Protein AF-A0A507AYE6-F1 (afdb_monomer_lite)

Secondary structure (DSSP, 8-state):
--STTSSSSSSS----------TTTHHHHHHHHHHHHHTSPEEE-HHHHHHHHPSS-SSEEEEEEE--SGGG--HHHHHHHHHHHHHHHHHHHH-TT-TT-EEEEEEETTT-HHHHHHTT--SS-EEEEE--SSSTT--SS-PPEEPPGGGSSPPHHHHHHHHHHT--SS--PPP-PPP-HHHHHHHHHHHHHHHHHHHHHHHHHHHHHH-HHHHHHHHHHHHHHHHTTHHHHHHHT--S-EE-SSSSEESS-SSTT---HHHHHHHHHHHHHHHHHHHIIIIIGGG---HHHHHHHHHHHHHHHHHHHHHHHHHHHHH-TT-----SS-----SHHHHHHHHHHHHHHHHHHHHH--S-HHHHHHHHHHHHHHHHHHHHHHHHT--TT-PPPTHHHHHHHHHHHHHHHHHHHHHHTTS--HHHHHHHHHHHIIIIISTTS-HHHHHHHHHHHHHHHHHHHHHHHHHHHHHHHHHHHHHHHHHHHHHHHHHHHHHHHHHHHHHHHHS--

Sequence (509 aa):
MRVLSLFLSVLSVGGALAAKKSVKADRFSHFHDKSLATSSPVKLDDASYQKLTSTPRDYASAILLTAMDARFACQLCREFQPEWDLLSKSWLKGDKKGESRLNFATLDFTDGRDTFLKLGLQTAPVLFFFPPTVGPNAPSSPEPLRYDFSSGPQTAEQVHAWISRHIPDGPHPPVKRPINWMRWIAGTTMTLGSVTVAFVAWPYVLPIIQNRNVWAAISLVSILLFTSGHMFNHIRKVPYVAGDGKGGISYFASGFQNQYGLETQIVAAMYGVLSFAAIALALRAPRIADAKTQQVAILAWGGILFVMYSFLLSVFRIKNGGYPFSLPPFMGVVGLADVVIRCTTKLYELVRRISTASQSAARLQALLQEFVGVIGLVREDLEQARNPTWKPHENCDQIRRQVYVSLRAHEQIKNLLRGKSTSQLRQGWLQIFKSNVAFALNEAQIKHGIKAINHHQLTLTSSIQVRTSHDVNLLHRQMLVLSQGIQNTNQAIAVSTQASQQELVSSQK

pLDDT: mean 72.51, std 22.82, range [27.39, 97.06]

Radius of gyration: 48.45 Å; chains: 1; bounding box: 85×90×127 Å

Foldseek 3Di:
DPDPPPPPPPPPPDDDPPDPPDPQVVQLVVQLVVCLVVLFAAEDAQVVVCVNQPPQFPAKEKEKEAAPDVVVVDPLRVLCRVQLRLLSSQQCVVCVVCQLRYGGHYYHCVRYVVVCVVVVPPDDTKIWMFWHCDDPLHDPDRDIDIDDPPPDRDGNQNVLVVNVVSRPDDDSGDRDDDDPVVVVVVVVCVVVVVVVCCVVCVVVVVVCVPDPVNVVVVVLLVCLLVVLPVVVCVVVVAAQWDAPVPRHIDQADAEDSDGHNNSSVVSSVLVVLLVVLVCCLPPPLVPDPDPVVSVVSNVVSVVSNQVSVQVVVLSVCNRVVPDDDGHPPSPPPPDPVVVVVVLVVVLVVLVVVLVPPDDDPVVNLVSLVVNLVSLVVVVVVVVVVPDPPDDDDPCVVLVVVLNVLSVVLSVQSVVQSVDDDPVSSVVSNVVSCVPRVVVSQDPVNVVVVVVVVVVCCVVVVCCVCCVVCVVVVVCVVVVVCVVVVVVVVVVVVVVVVVVVVVVVVVVVD

Structure (mmCIF, N/CA/C/O backbone):
data_AF-A0A507AYE6-F1
#
_entry.id   AF-A0A507AYE6-F1
#
loop_
_atom_site.group_PDB
_atom_site.id
_atom_site.type_symbol
_atom_site.label_atom_id
_atom_site.label_alt_id
_atom_site.label_comp_id
_atom_site.label_asym_id
_atom_site.label_entity_id
_atom_site.label_seq_id
_atom_site.pdbx_PDB_ins_code
_atom_site.Cartn_x
_atom_site.Cartn_y
_atom_site.Cartn_z
_atom_site.occupancy
_atom_site.B_iso_or_equiv
_atom_site.auth_seq_id
_atom_site.auth_comp_id
_atom_site.auth_asym_id
_atom_site.auth_atom_id
_atom_site.pdbx_PDB_model_num
ATOM 1 N N . MET A 1 1 ? -30.132 -54.530 50.230 1.00 46.69 1 MET A N 1
ATOM 2 C CA . MET A 1 1 ? -29.390 -53.445 49.553 1.00 46.69 1 MET A CA 1
ATOM 3 C C . MET A 1 1 ? -30.040 -52.122 49.934 1.00 46.69 1 MET A C 1
ATOM 5 O O . MET A 1 1 ? -31.073 -51.753 49.399 1.00 46.69 1 MET A O 1
ATOM 9 N N . ARG A 1 2 ? -29.508 -51.520 51.001 1.00 48.97 2 ARG A N 1
ATOM 10 C CA . ARG A 1 2 ? -30.052 -50.397 51.772 1.00 48.97 2 ARG A CA 1
ATOM 11 C C . ARG A 1 2 ? -29.125 -49.192 51.588 1.00 48.97 2 ARG A C 1
ATOM 13 O O . ARG A 1 2 ? -28.282 -48.984 52.442 1.00 48.97 2 ARG A O 1
ATOM 20 N N . VAL A 1 3 ? -29.214 -48.464 50.475 1.00 49.91 3 VAL A N 1
ATOM 21 C CA . VAL A 1 3 ? -28.548 -47.143 50.326 1.00 49.91 3 VAL A CA 1
ATOM 22 C C . VAL A 1 3 ? -29.327 -46.214 49.376 1.00 49.91 3 VAL A C 1
ATOM 24 O O . VAL A 1 3 ? -29.228 -45.000 49.492 1.00 49.91 3 VAL A O 1
ATOM 27 N N . LEU A 1 4 ? -30.187 -46.739 48.493 1.00 47.91 4 LEU A N 1
ATOM 28 C CA . LEU A 1 4 ? -30.911 -45.912 47.514 1.00 47.91 4 LEU A CA 1
ATOM 29 C C . LEU A 1 4 ? -32.189 -45.229 48.053 1.00 47.91 4 LEU A C 1
ATOM 31 O O . LEU A 1 4 ? -32.773 -44.396 47.372 1.00 47.91 4 LEU A O 1
ATOM 35 N N . SER A 1 5 ? -32.626 -45.559 49.272 1.00 48.53 5 SER A N 1
ATOM 36 C CA . SER A 1 5 ? -33.891 -45.082 49.862 1.00 48.53 5 SER A CA 1
ATOM 37 C C . SER A 1 5 ? -33.744 -43.874 50.802 1.00 48.53 5 SER A C 1
ATOM 39 O O . SER A 1 5 ? -34.740 -43.420 51.354 1.00 48.53 5 SER A O 1
ATOM 41 N N . LEU A 1 6 ? -32.527 -43.346 50.990 1.00 49.16 6 LEU A N 1
ATOM 42 C CA . LEU A 1 6 ? -32.231 -42.244 51.925 1.00 49.16 6 LEU A CA 1
ATOM 43 C C . LEU A 1 6 ? -32.063 -40.865 51.261 1.00 49.16 6 LEU A C 1
ATOM 45 O O . LEU A 1 6 ? -31.986 -39.864 51.964 1.00 49.16 6 LEU A O 1
ATOM 49 N N . PHE A 1 7 ? -32.061 -40.783 49.926 1.00 47.47 7 PHE A N 1
ATOM 50 C CA . PHE A 1 7 ? -31.935 -39.503 49.208 1.00 47.47 7 PHE A CA 1
ATOM 51 C C . PHE A 1 7 ? -33.267 -38.901 48.736 1.00 47.47 7 PHE A C 1
ATOM 53 O O . PHE A 1 7 ? -33.281 -37.780 48.237 1.00 47.47 7 PHE A O 1
ATOM 60 N N . LEU A 1 8 ? -34.395 -39.595 48.936 1.00 48.22 8 LEU A N 1
ATOM 61 C CA . LEU A 1 8 ? -35.716 -39.143 48.476 1.00 48.22 8 LEU A CA 1
ATOM 62 C C . LEU A 1 8 ? -36.621 -38.581 49.593 1.00 48.22 8 LEU A C 1
ATOM 64 O O . LEU A 1 8 ? -37.746 -38.183 49.320 1.00 48.22 8 LEU A O 1
ATOM 68 N N . SER A 1 9 ? -36.139 -38.509 50.840 1.00 47.78 9 SER A N 1
ATOM 69 C CA . SER A 1 9 ? -36.929 -38.097 52.016 1.00 47.78 9 SER A CA 1
ATOM 70 C C . SER A 1 9 ? -36.518 -36.756 52.645 1.00 47.78 9 SER A C 1
ATOM 72 O O . SER A 1 9 ? -36.979 -36.433 53.735 1.00 47.78 9 SER A O 1
ATOM 74 N N . VAL A 1 10 ? -35.683 -35.947 51.978 1.00 46.47 10 VAL A N 1
ATOM 75 C CA . VAL A 1 10 ? -35.310 -34.584 52.442 1.00 46.47 10 VAL A CA 1
ATOM 76 C C . VAL A 1 10 ? -36.041 -33.479 51.652 1.00 46.47 10 VAL A C 1
ATOM 78 O O . VAL A 1 10 ? -35.886 -32.294 51.920 1.00 46.47 10 VAL A O 1
ATOM 81 N N . LEU A 1 11 ? -36.919 -33.848 50.715 1.00 46.16 11 LEU A N 1
ATOM 82 C CA . LEU A 1 11 ? -37.632 -32.915 49.830 1.00 46.16 11 LEU A CA 1
ATOM 83 C C . LEU A 1 11 ? -39.050 -32.527 50.293 1.00 46.16 11 LEU A C 1
ATOM 85 O O . LEU A 1 11 ? -39.798 -31.938 49.521 1.00 46.16 11 LEU A O 1
ATOM 89 N N . SER A 1 12 ? -39.439 -32.810 51.541 1.00 46.22 12 SER A N 1
ATOM 90 C CA . SER A 1 12 ? -40.827 -32.585 51.980 1.00 46.22 12 SER A CA 1
ATOM 91 C C . SER A 1 12 ? -41.009 -32.158 53.441 1.00 46.22 12 SER A C 1
ATOM 93 O O . SER A 1 12 ? -41.980 -32.567 54.068 1.00 46.22 12 SER A O 1
ATOM 95 N N . VAL A 1 13 ? -40.130 -31.310 53.988 1.00 52.53 13 VAL A N 1
ATOM 96 C CA . VAL A 1 13 ? -40.442 -30.481 55.174 1.00 52.53 13 VAL A CA 1
ATOM 97 C C . VAL A 1 13 ? -39.754 -29.124 55.018 1.00 52.53 13 VAL A C 1
ATOM 99 O O . VAL A 1 13 ? -38.590 -28.946 55.353 1.00 52.53 13 VAL A O 1
ATOM 102 N N . GLY A 1 14 ? -40.483 -28.164 54.458 1.00 46.25 14 GLY A N 1
ATOM 103 C CA . GLY A 1 14 ? -40.023 -26.788 54.267 1.00 46.25 14 GLY A CA 1
ATOM 104 C C . GLY A 1 14 ? -41.167 -25.855 53.876 1.00 46.25 14 GLY A C 1
ATOM 105 O O . GLY A 1 14 ? -40.989 -24.959 53.060 1.00 46.25 14 GLY A O 1
ATOM 106 N N . GLY A 1 15 ? -42.368 -26.119 54.395 1.00 45.06 15 GLY A N 1
ATOM 107 C CA . GLY A 1 15 ? -43.515 -25.228 54.282 1.00 45.06 15 GLY A CA 1
ATOM 108 C C . GLY A 1 15 ? -43.580 -24.279 55.479 1.00 45.06 15 GLY A C 1
ATOM 109 O O . GLY A 1 15 ? -43.436 -24.716 56.615 1.00 45.06 15 GLY A O 1
ATOM 110 N N . ALA A 1 16 ? -43.873 -23.011 55.183 1.00 45.78 16 ALA A N 1
ATOM 111 C CA . ALA A 1 16 ? -44.312 -21.946 56.091 1.00 45.78 16 ALA A CA 1
ATOM 112 C C . ALA A 1 16 ? -43.246 -21.142 56.867 1.00 45.78 16 ALA A C 1
ATOM 114 O O . ALA A 1 16 ? -43.249 -21.086 58.090 1.00 45.78 16 ALA A O 1
ATOM 115 N N . LEU A 1 17 ? -42.466 -20.340 56.134 1.00 39.97 17 LEU A N 1
ATOM 116 C CA . LEU A 1 17 ? -42.134 -18.971 56.559 1.00 39.97 17 LEU A CA 1
ATOM 117 C C . LEU A 1 17 ? -42.459 -18.004 55.413 1.00 39.97 17 LEU A C 1
ATOM 119 O O . LEU A 1 17 ? -41.587 -17.459 54.742 1.00 39.97 17 LEU A O 1
ATOM 123 N N . ALA A 1 18 ? -43.756 -17.801 55.170 1.00 43.56 18 ALA A N 1
ATOM 124 C CA . ALA A 1 18 ? -44.238 -16.687 54.362 1.00 43.56 18 ALA A CA 1
ATOM 125 C C . ALA A 1 18 ? -44.127 -15.399 55.192 1.00 43.56 18 ALA A C 1
ATOM 127 O O . ALA A 1 18 ? -45.105 -14.900 55.751 1.00 43.56 18 ALA A O 1
ATOM 128 N N . ALA A 1 19 ? -42.908 -14.870 55.305 1.00 40.69 19 ALA A N 1
ATOM 129 C CA . ALA A 1 19 ? -42.709 -13.495 55.730 1.00 40.69 19 ALA A CA 1
ATOM 130 C C . ALA A 1 19 ? -43.404 -12.591 54.701 1.00 40.69 19 ALA A C 1
ATOM 132 O O . ALA A 1 19 ? -43.093 -12.643 53.510 1.00 40.69 19 ALA A O 1
ATOM 133 N N . LYS A 1 20 ? -44.362 -11.773 55.149 1.00 39.41 20 LYS A N 1
ATOM 134 C CA . LYS A 1 20 ? -44.945 -10.692 54.344 1.00 39.41 20 LYS A CA 1
ATOM 135 C C . LYS A 1 20 ? -43.810 -9.771 53.874 1.00 39.41 20 LYS A C 1
ATOM 137 O O . LYS A 1 20 ? -43.391 -8.880 54.610 1.00 39.41 20 LYS A O 1
ATOM 142 N N . LYS A 1 21 ? -43.295 -9.991 52.660 1.00 33.56 21 LYS A N 1
ATOM 143 C CA . LYS A 1 21 ? -42.348 -9.087 51.998 1.00 33.56 21 LYS A CA 1
ATOM 144 C C . LYS A 1 21 ? -43.054 -7.751 51.775 1.00 33.56 21 LYS A C 1
ATOM 146 O O . LYS A 1 21 ? -44.046 -7.664 51.056 1.00 33.56 21 LYS A O 1
ATOM 151 N N . SER A 1 22 ? -42.547 -6.709 52.425 1.00 35.81 22 SER A N 1
ATOM 152 C CA . SER A 1 22 ? -42.946 -5.328 52.171 1.00 35.81 22 SER A CA 1
ATOM 153 C C . SER A 1 22 ? -42.686 -4.994 50.699 1.00 35.81 22 SER A C 1
ATOM 155 O O . SER A 1 22 ? -41.548 -5.035 50.237 1.00 35.81 22 SER A O 1
ATOM 157 N N . VAL A 1 23 ? -43.746 -4.642 49.970 1.00 46.62 23 VAL A N 1
ATOM 158 C CA . VAL A 1 23 ? -43.781 -4.360 48.519 1.00 46.62 23 VAL A CA 1
ATOM 159 C C . VAL A 1 23 ? -42.773 -3.279 48.071 1.00 46.62 23 VAL A C 1
ATOM 161 O O . VAL A 1 23 ? -42.463 -3.168 46.889 1.00 46.62 23 VAL A O 1
ATOM 164 N N . LYS A 1 24 ? -42.204 -2.498 49.001 1.00 48.16 24 LYS A N 1
ATOM 165 C CA . LYS A 1 24 ? -41.238 -1.424 48.708 1.00 48.16 24 LYS A CA 1
ATOM 166 C C . LYS A 1 24 ? -39.783 -1.900 48.598 1.00 48.16 24 LYS A C 1
ATOM 168 O O . LYS A 1 24 ? -39.042 -1.343 47.800 1.00 48.16 24 LYS A O 1
ATOM 173 N N . ALA A 1 25 ? -39.392 -2.943 49.335 1.00 51.97 25 ALA A N 1
ATOM 174 C CA . ALA A 1 25 ? -38.015 -3.455 49.353 1.00 51.97 25 ALA A CA 1
ATOM 175 C C . ALA A 1 25 ? -37.701 -4.427 48.197 1.00 51.97 25 ALA A C 1
ATOM 177 O O . ALA A 1 25 ? -36.547 -4.781 47.990 1.00 51.97 25 ALA A O 1
ATOM 178 N N . ASP A 1 26 ? -38.715 -4.856 47.439 1.00 73.00 26 ASP A N 1
ATOM 179 C CA . ASP A 1 26 ? -38.585 -5.946 46.461 1.00 73.00 26 ASP A CA 1
ATOM 180 C C . ASP A 1 26 ? -38.189 -5.465 45.052 1.00 73.00 26 ASP A C 1
ATOM 182 O O . ASP A 1 26 ? -37.677 -6.231 44.239 1.00 73.00 26 ASP A O 1
ATOM 186 N N . ARG A 1 27 ? -38.410 -4.180 44.733 1.00 87.44 27 ARG A N 1
ATOM 187 C CA . ARG A 1 27 ? -38.191 -3.664 43.372 1.00 87.44 27 ARG A CA 1
ATOM 188 C C . ARG A 1 27 ? -36.714 -3.462 43.045 1.00 87.44 27 ARG A C 1
ATOM 190 O O . ARG A 1 27 ? -36.298 -3.849 41.958 1.00 87.44 27 ARG A O 1
ATOM 197 N N . PHE A 1 28 ? -35.937 -2.880 43.962 1.00 88.62 28 PHE A N 1
ATOM 198 C CA . PHE A 1 28 ? -34.491 -2.739 43.777 1.00 88.62 28 PHE A CA 1
ATOM 199 C C . PHE A 1 28 ? -33.840 -4.113 43.615 1.00 88.62 28 PHE A C 1
ATOM 201 O O . PHE A 1 28 ? -33.194 -4.352 42.598 1.00 88.62 28 PHE A O 1
ATOM 208 N N . SER A 1 29 ? -34.092 -5.028 44.559 1.00 88.94 29 SER A N 1
ATOM 209 C CA . SER A 1 29 ? -33.543 -6.387 44.533 1.00 88.94 29 SER A CA 1
ATOM 210 C C . SER A 1 29 ? -33.933 -7.135 43.264 1.00 88.94 29 SER A C 1
ATOM 212 O O . SER A 1 29 ? -33.070 -7.715 42.627 1.00 88.94 29 SER A O 1
ATOM 214 N N . HIS A 1 30 ? -35.186 -7.040 42.808 1.00 91.50 30 HIS A N 1
ATOM 215 C CA . HIS A 1 30 ? -35.616 -7.707 41.577 1.00 91.50 30 HIS A CA 1
ATOM 216 C C . HIS A 1 30 ? -34.792 -7.290 40.344 1.00 91.50 30 HIS A C 1
ATOM 218 O O . HIS A 1 30 ? -34.412 -8.132 39.529 1.00 91.50 30 HIS A O 1
ATOM 224 N N . PHE A 1 31 ? -34.522 -5.992 40.173 1.00 91.62 31 PHE A N 1
ATOM 225 C CA . PHE A 1 31 ? -33.729 -5.504 39.039 1.00 91.62 31 PHE A CA 1
ATOM 226 C C . PHE A 1 31 ? -32.221 -5.711 39.236 1.00 91.62 31 PHE A C 1
ATOM 228 O O . PHE A 1 31 ? -31.524 -6.017 38.267 1.00 91.62 31 PHE A O 1
ATOM 235 N N . HIS A 1 32 ? -31.735 -5.615 40.472 1.00 91.56 32 HIS A N 1
ATOM 236 C CA . HIS A 1 32 ? -30.343 -5.888 40.828 1.00 91.56 32 HIS A CA 1
ATOM 237 C C . HIS A 1 32 ? -29.984 -7.368 40.634 1.00 91.56 32 HIS A C 1
ATOM 239 O O . HIS A 1 32 ? -29.007 -7.688 39.968 1.00 91.56 32 HIS A O 1
ATOM 245 N N . ASP A 1 33 ? -30.828 -8.290 41.091 1.00 91.25 33 ASP A N 1
ATOM 246 C CA . ASP A 1 33 ? -30.621 -9.732 40.921 1.00 91.25 33 ASP A CA 1
ATOM 247 C C . ASP A 1 33 ? -30.635 -10.123 39.435 1.00 91.25 33 ASP A C 1
ATOM 249 O O . ASP A 1 33 ? -29.818 -10.930 38.980 1.00 91.25 33 ASP A O 1
ATOM 253 N N . LYS A 1 34 ? -31.513 -9.493 38.639 1.00 91.94 34 LYS A N 1
ATOM 254 C CA . LYS A 1 34 ? -31.569 -9.690 37.181 1.00 91.94 34 LYS A CA 1
ATOM 255 C C . LYS A 1 34 ? -30.294 -9.203 36.479 1.00 91.94 34 LYS A C 1
ATOM 257 O O . LYS A 1 34 ? -29.826 -9.856 35.539 1.00 91.94 34 LYS A O 1
ATOM 262 N N . SER A 1 35 ? -29.730 -8.078 36.918 1.00 90.31 35 SER A N 1
ATOM 263 C CA . SER A 1 35 ? -28.485 -7.540 36.359 1.00 90.31 35 SER A CA 1
ATOM 264 C C . SER A 1 35 ? -27.275 -8.393 36.756 1.00 90.31 35 SER A C 1
ATOM 266 O O . SER A 1 35 ? -26.442 -8.701 35.902 1.00 90.31 35 SER A O 1
ATOM 268 N N . LEU A 1 36 ? -27.223 -8.890 37.998 1.00 90.81 36 LEU A N 1
ATOM 269 C CA . LEU A 1 36 ? -26.191 -9.817 38.475 1.00 90.81 36 LEU A CA 1
ATOM 270 C C . LEU A 1 36 ? -26.199 -11.143 37.709 1.00 90.81 36 LEU A C 1
ATOM 272 O O . LEU A 1 36 ? -25.135 -11.612 37.295 1.00 90.81 36 LEU A O 1
ATOM 276 N N . ALA A 1 37 ? -27.382 -11.721 37.477 1.00 89.88 37 ALA A N 1
ATOM 277 C CA . ALA A 1 37 ? -27.532 -12.982 36.750 1.00 89.88 37 ALA A CA 1
ATOM 278 C C . ALA A 1 37 ? -26.995 -12.899 35.312 1.00 89.88 37 ALA A C 1
ATOM 280 O O . ALA A 1 37 ? -26.382 -13.844 34.820 1.00 89.88 37 ALA A O 1
ATOM 281 N N . THR A 1 38 ? -27.186 -11.753 34.654 1.00 88.50 38 THR A N 1
ATOM 282 C CA . THR A 1 38 ? -26.749 -11.540 33.263 1.00 88.50 38 THR A CA 1
ATOM 283 C C . THR A 1 38 ? -25.350 -10.908 33.183 1.00 88.50 38 THR A C 1
ATOM 285 O O . THR A 1 38 ? -24.699 -10.962 32.142 1.00 88.50 38 THR A O 1
ATOM 288 N N . SER A 1 39 ? -24.849 -10.335 34.287 1.00 88.31 39 SER A N 1
ATOM 289 C CA . SER A 1 39 ? -23.622 -9.523 34.332 1.00 88.31 39 SER A CA 1
ATOM 290 C C . SER A 1 39 ? -23.600 -8.417 33.265 1.00 88.31 39 SER A C 1
ATOM 292 O O . SER A 1 39 ? -22.563 -8.154 32.646 1.00 88.31 39 SER A O 1
ATOM 294 N N . SER A 1 40 ? -24.757 -7.792 33.045 1.00 90.94 40 SER A N 1
ATOM 295 C CA . SER A 1 40 ? -25.001 -6.749 32.046 1.00 90.94 40 SER A CA 1
ATOM 296 C C . SER A 1 40 ? -26.068 -5.769 32.552 1.00 90.94 40 SER A C 1
ATOM 298 O O . SER A 1 40 ? -26.815 -6.115 33.477 1.00 90.94 40 SER A O 1
ATOM 300 N N . PRO A 1 41 ? -26.219 -4.589 31.922 1.00 93.12 41 PRO A N 1
ATOM 301 C CA . PRO A 1 41 ? -27.358 -3.718 32.183 1.00 93.12 41 PRO A CA 1
ATOM 302 C C . PRO A 1 41 ? -28.677 -4.471 31.983 1.00 93.12 41 PRO A C 1
ATOM 304 O O . PRO A 1 41 ? -28.793 -5.339 31.109 1.00 93.12 41 PRO A O 1
ATOM 307 N N . VAL A 1 42 ? -29.691 -4.137 32.779 1.00 95.06 42 VAL A N 1
ATOM 308 C CA . VAL A 1 42 ? -31.022 -4.727 32.631 1.00 95.06 42 VAL A CA 1
ATOM 309 C C . VAL A 1 42 ? -31.665 -4.226 31.344 1.00 95.06 42 VAL A C 1
ATOM 311 O O . VAL A 1 42 ? -31.901 -3.030 31.202 1.00 95.06 42 VAL A O 1
ATOM 314 N N . LYS A 1 43 ? -32.028 -5.137 30.439 1.00 94.94 43 LYS A N 1
ATOM 315 C CA . LYS A 1 43 ? -32.884 -4.799 29.296 1.00 94.94 43 LYS A CA 1
ATOM 316 C C . LYS A 1 43 ? -34.311 -4.508 29.758 1.00 94.94 43 LYS A C 1
ATOM 318 O O . LYS A 1 43 ? -34.909 -5.330 30.467 1.00 94.94 43 LYS A O 1
ATOM 323 N N . LEU A 1 44 ? -34.811 -3.343 29.367 1.00 95.44 44 LEU A N 1
ATOM 324 C CA . LEU A 1 44 ? -36.143 -2.836 29.664 1.00 95.44 44 LEU A CA 1
ATOM 325 C C . LEU A 1 44 ? -37.029 -2.859 28.415 1.00 95.44 44 LEU A C 1
ATOM 327 O O . LEU A 1 44 ? -36.542 -2.845 27.290 1.00 95.44 44 LEU A O 1
ATOM 331 N N . ASP A 1 45 ? -38.326 -2.837 28.673 1.00 95.25 45 ASP A N 1
ATOM 332 C CA . ASP A 1 45 ? -39.435 -2.573 27.759 1.00 95.25 45 ASP A CA 1
ATOM 333 C C . ASP A 1 45 ? -40.275 -1.410 28.329 1.00 95.25 45 ASP A C 1
ATOM 335 O O . ASP A 1 45 ? -40.006 -0.917 29.433 1.00 95.25 45 ASP A O 1
ATOM 339 N N . ASP A 1 46 ? -41.312 -0.972 27.616 1.00 93.81 46 ASP A N 1
ATOM 340 C CA . ASP A 1 46 ? -42.175 0.137 28.058 1.00 93.81 46 ASP A CA 1
ATOM 341 C C . ASP A 1 46 ? -42.785 -0.063 29.466 1.00 93.81 46 ASP A C 1
ATOM 343 O O . ASP A 1 46 ? -42.896 0.890 30.249 1.00 93.81 46 ASP A O 1
ATOM 347 N N . ALA A 1 47 ? -43.160 -1.296 29.825 1.00 94.31 47 ALA A N 1
ATOM 348 C CA . ALA A 1 47 ? -43.776 -1.612 31.116 1.00 94.31 47 ALA A CA 1
ATOM 349 C C . ALA A 1 47 ? -42.749 -1.639 32.260 1.00 94.31 47 ALA A C 1
ATOM 351 O O . ALA A 1 47 ? -42.975 -1.080 33.340 1.00 94.31 47 ALA A O 1
ATOM 352 N N . SER A 1 48 ? -41.598 -2.271 32.041 1.00 93.88 48 SER A N 1
ATOM 353 C CA . SER A 1 48 ? -40.518 -2.362 33.025 1.00 93.88 48 SER A CA 1
ATOM 354 C C . SER A 1 48 ? -39.775 -1.042 33.198 1.00 93.88 48 SER A C 1
ATOM 356 O O . SER A 1 48 ? -39.349 -0.764 34.319 1.00 93.88 48 SER A O 1
ATOM 358 N N . TYR A 1 49 ? -39.706 -0.190 32.170 1.00 94.62 49 TYR A N 1
ATOM 359 C CA . TYR A 1 49 ? -39.226 1.186 32.300 1.00 94.62 49 TYR A CA 1
ATOM 360 C C . TYR A 1 49 ? -40.104 1.982 33.267 1.00 94.62 49 TYR A C 1
ATOM 362 O O . TYR A 1 49 ? -39.597 2.559 34.232 1.00 94.62 49 TYR A O 1
ATOM 370 N N . GLN A 1 50 ? -41.428 1.954 33.078 1.00 92.62 50 GLN A N 1
ATOM 371 C CA . GLN A 1 50 ? -42.368 2.621 33.987 1.00 92.62 50 GLN A CA 1
ATOM 372 C C . GLN A 1 50 ? -42.293 2.035 35.400 1.00 92.62 50 GLN A C 1
ATOM 374 O O . GLN A 1 50 ? -42.297 2.776 36.380 1.00 92.62 50 GLN A O 1
ATOM 379 N N . LYS A 1 51 ? -42.151 0.710 35.531 1.00 92.62 51 LYS A N 1
ATOM 380 C CA . LYS A 1 51 ? -41.986 0.057 36.836 1.00 92.62 51 LYS A CA 1
ATOM 381 C C . LYS A 1 51 ? -40.692 0.477 37.534 1.00 92.62 51 LYS A C 1
ATOM 383 O O . LYS A 1 51 ? -40.723 0.714 38.740 1.00 92.62 51 LYS A O 1
ATOM 388 N N . LEU A 1 52 ? -39.572 0.564 36.814 1.00 91.25 52 LEU A N 1
ATOM 389 C CA . LEU A 1 52 ? -38.269 0.948 37.366 1.00 91.25 52 LEU A CA 1
ATOM 390 C C . LEU A 1 52 ? -38.238 2.431 37.764 1.00 91.25 52 LEU A C 1
ATOM 392 O O . LEU A 1 52 ? -37.642 2.774 38.786 1.00 91.25 52 LEU A O 1
ATOM 396 N N . THR A 1 53 ? -38.906 3.288 36.988 1.00 91.81 53 THR A N 1
ATOM 397 C CA . THR A 1 53 ? -38.923 4.747 37.170 1.00 91.81 53 THR A CA 1
ATOM 398 C C . THR A 1 53 ? -40.113 5.270 37.984 1.00 91.81 53 THR A C 1
ATOM 400 O O . THR A 1 53 ? -40.114 6.444 38.342 1.00 91.81 53 THR A O 1
ATOM 403 N N . SER A 1 54 ? -41.101 4.461 38.368 1.00 89.25 54 SER A N 1
ATOM 404 C CA . SER A 1 54 ? -42.243 4.969 39.142 1.00 89.25 54 SER A CA 1
ATOM 405 C C . SER A 1 54 ? -41.856 5.411 40.558 1.00 89.25 54 SER A C 1
ATOM 407 O O . SER A 1 54 ? -41.112 4.728 41.269 1.00 89.25 54 SER A O 1
ATOM 409 N N . THR A 1 55 ? -42.371 6.561 40.989 1.00 86.19 55 THR A N 1
ATOM 410 C CA . THR A 1 55 ? -42.192 7.079 42.350 1.00 86.19 55 THR A CA 1
ATOM 411 C C . THR A 1 55 ? -43.173 6.411 43.322 1.00 86.19 55 THR A C 1
ATOM 413 O O . THR A 1 55 ? -44.274 6.036 42.912 1.00 86.19 55 THR A O 1
ATOM 416 N N . PRO A 1 56 ? -42.809 6.229 44.609 1.00 87.88 56 PRO A N 1
ATOM 417 C CA . PRO A 1 56 ? -41.540 6.577 45.276 1.00 87.88 56 PRO A CA 1
ATOM 418 C C . PRO A 1 56 ? -40.422 5.526 45.078 1.00 87.88 56 PRO A C 1
ATOM 420 O O . PRO A 1 56 ? -40.716 4.334 45.022 1.00 87.88 56 PRO A O 1
ATOM 423 N N . ARG A 1 57 ? -39.142 5.937 45.007 1.00 88.69 57 ARG A N 1
ATOM 424 C CA . ARG A 1 57 ? -37.947 5.073 44.820 1.00 88.69 57 ARG A CA 1
ATOM 425 C C . ARG A 1 57 ? -36.878 5.332 45.887 1.00 88.69 57 ARG A C 1
ATOM 427 O O . ARG A 1 57 ? -36.515 6.482 46.102 1.00 88.69 57 ARG A O 1
ATOM 434 N N . ASP A 1 58 ? -36.332 4.279 46.485 1.00 88.62 58 ASP A N 1
ATOM 435 C CA . ASP A 1 58 ? -35.230 4.308 47.465 1.00 88.62 58 ASP A CA 1
ATOM 436 C C . ASP A 1 58 ? -33.871 3.899 46.858 1.00 88.62 58 ASP A C 1
ATOM 438 O O . ASP A 1 58 ? -32.936 3.529 47.569 1.00 88.62 58 ASP A O 1
ATOM 442 N N . TYR A 1 59 ? -33.777 3.923 45.529 1.00 90.00 59 TYR A N 1
ATOM 443 C CA . TYR A 1 59 ? -32.601 3.554 44.748 1.00 90.00 59 TYR A CA 1
ATOM 444 C C . TYR A 1 59 ? -32.415 4.518 43.572 1.00 90.00 59 TYR A C 1
ATOM 446 O O . TYR A 1 59 ? -33.380 5.124 43.093 1.00 90.00 59 TYR A O 1
ATOM 454 N N . ALA A 1 60 ? -31.177 4.635 43.099 1.00 92.25 60 ALA A N 1
ATOM 455 C CA . ALA A 1 60 ? -30.830 5.359 41.885 1.00 92.25 60 ALA A CA 1
ATOM 456 C C . ALA A 1 60 ? -30.934 4.440 40.659 1.00 92.25 60 ALA A C 1
ATOM 458 O O . ALA A 1 60 ? -30.762 3.219 40.742 1.00 92.25 60 ALA A O 1
ATOM 459 N N . SER A 1 61 ? -31.222 4.997 39.487 1.00 93.56 61 SER A N 1
ATOM 460 C CA . SER A 1 61 ? -31.236 4.230 38.236 1.00 93.56 61 SER A CA 1
ATOM 461 C C . SER A 1 61 ? -30.612 5.016 37.102 1.00 93.56 61 SER A C 1
ATOM 463 O O . SER A 1 61 ? -31.066 6.108 36.778 1.00 93.56 61 SER A O 1
ATOM 465 N N . ALA A 1 62 ? -29.597 4.439 36.475 1.00 95.81 62 ALA A N 1
ATOM 466 C CA . ALA A 1 62 ? -28.988 4.968 35.269 1.00 95.81 62 ALA A CA 1
ATOM 467 C C . ALA A 1 62 ? -29.519 4.166 34.073 1.00 95.81 62 ALA A C 1
ATOM 469 O O . ALA A 1 62 ? -29.315 2.952 33.988 1.00 95.81 62 ALA A O 1
ATOM 470 N N . ILE A 1 63 ? -30.255 4.831 33.184 1.00 96.50 63 ILE A N 1
ATOM 471 C CA . ILE A 1 63 ? -30.962 4.199 32.068 1.00 96.50 63 ILE A CA 1
ATOM 472 C C . ILE A 1 63 ? -30.436 4.761 30.753 1.00 96.50 63 ILE A C 1
ATOM 474 O O . ILE A 1 63 ? -30.587 5.953 30.478 1.00 96.50 63 ILE A O 1
ATOM 478 N N . LEU A 1 64 ? -29.850 3.889 29.935 1.00 97.06 64 LEU A N 1
ATOM 479 C CA . LEU A 1 64 ? -29.438 4.197 28.571 1.00 97.06 64 LEU A CA 1
ATOM 480 C C . LEU A 1 64 ? -30.588 3.915 27.600 1.00 97.06 64 LEU A C 1
ATOM 482 O O . LEU A 1 64 ? -31.001 2.770 27.438 1.00 97.06 64 LEU A O 1
ATOM 486 N N . LEU A 1 65 ? -31.071 4.949 26.926 1.00 96.06 65 LEU A N 1
ATOM 487 C CA . LEU A 1 65 ? -32.011 4.851 25.820 1.00 96.06 65 LEU A CA 1
ATOM 488 C C . LEU A 1 65 ? -31.213 4.840 24.515 1.00 96.06 65 LEU A C 1
ATOM 490 O O . LEU A 1 65 ? -30.477 5.784 24.223 1.00 96.06 65 LEU A O 1
ATOM 494 N N . THR A 1 66 ? -31.319 3.754 23.756 1.00 95.75 66 THR A N 1
ATOM 495 C CA . THR A 1 66 ? -30.482 3.482 22.577 1.00 95.75 66 THR A CA 1
ATOM 496 C C . THR A 1 66 ? -31.314 2.971 21.398 1.00 95.75 66 THR A C 1
ATOM 498 O O . THR A 1 66 ? -32.500 2.686 21.541 1.00 95.75 66 THR A O 1
ATOM 501 N N . ALA A 1 67 ? -30.699 2.886 20.221 1.00 95.62 67 ALA A N 1
ATOM 502 C CA . ALA A 1 67 ? -31.301 2.328 19.013 1.00 95.62 67 ALA A CA 1
ATOM 503 C C . ALA A 1 67 ? -30.252 1.491 18.268 1.00 95.62 67 ALA A C 1
ATOM 505 O O . ALA A 1 67 ? -29.487 2.008 17.448 1.00 95.62 67 ALA A O 1
ATOM 506 N N . MET A 1 68 ? -30.176 0.202 18.600 1.00 93.06 68 MET A N 1
ATOM 507 C CA . MET A 1 68 ? -29.141 -0.715 18.107 1.00 93.06 68 MET A CA 1
ATOM 508 C C . MET A 1 68 ? -29.531 -1.451 16.821 1.00 93.06 68 MET A C 1
ATOM 510 O O . MET A 1 68 ? -28.660 -2.024 16.162 1.00 93.06 68 MET A O 1
ATOM 514 N N . ASP A 1 69 ? -30.813 -1.444 16.448 1.00 92.75 69 ASP A N 1
ATOM 515 C CA . ASP A 1 69 ? -31.276 -2.080 15.215 1.00 92.75 69 ASP A CA 1
ATOM 516 C C . ASP A 1 69 ? -30.617 -1.443 13.977 1.00 92.75 69 ASP A C 1
ATOM 518 O O . ASP A 1 69 ? -30.522 -0.217 13.843 1.00 92.75 69 ASP A O 1
ATOM 522 N N . ALA A 1 70 ? -30.168 -2.289 13.044 1.00 90.88 70 ALA A N 1
ATOM 523 C CA . ALA A 1 70 ? -29.459 -1.868 11.839 1.00 90.88 70 ALA A CA 1
ATOM 524 C C . ALA A 1 70 ? -30.260 -0.867 10.988 1.00 90.88 70 ALA A C 1
ATOM 526 O O . ALA A 1 70 ? -29.659 -0.034 10.306 1.00 90.88 70 ALA A O 1
ATOM 527 N N . ARG A 1 71 ? -31.598 -0.902 11.067 1.00 92.69 71 ARG A N 1
ATOM 528 C CA . ARG A 1 71 ? -32.509 0.009 10.360 1.00 92.69 71 ARG A CA 1
ATOM 529 C C . ARG A 1 71 ? -32.329 1.474 10.758 1.00 92.69 71 ARG A C 1
ATOM 531 O O . ARG A 1 71 ? -32.588 2.346 9.936 1.00 92.69 71 ARG A O 1
ATOM 538 N N . PHE A 1 72 ? -31.868 1.752 11.979 1.00 91.06 72 PHE A N 1
ATOM 539 C CA . PHE A 1 72 ? -31.671 3.122 12.468 1.00 91.06 72 PHE A CA 1
ATOM 540 C C . PHE A 1 72 ? -30.275 3.679 12.177 1.00 91.06 72 PHE A C 1
ATOM 542 O O . PHE A 1 72 ? -30.041 4.865 12.388 1.00 91.06 72 PHE A O 1
ATOM 549 N N . ALA A 1 73 ? -29.341 2.839 11.714 1.00 90.75 73 ALA A N 1
ATOM 550 C CA . ALA A 1 73 ? -27.970 3.217 11.366 1.00 90.75 73 ALA A CA 1
ATOM 551 C C . ALA A 1 73 ? -27.233 4.068 12.431 1.00 90.75 73 ALA A C 1
ATOM 553 O O . ALA A 1 73 ? -26.298 4.798 12.101 1.00 90.75 73 ALA A O 1
ATOM 554 N N . CYS A 1 74 ? -27.587 3.945 13.718 1.00 92.44 74 CYS A N 1
ATOM 555 C CA . CYS A 1 74 ? -26.997 4.756 14.784 1.00 92.44 74 CYS A CA 1
ATOM 556 C C . CYS A 1 74 ? -25.543 4.332 15.054 1.00 92.44 74 CYS A C 1
ATOM 558 O O . CYS A 1 74 ? -25.274 3.298 15.670 1.00 92.44 74 CYS A O 1
ATOM 560 N N . GLN A 1 75 ? -24.578 5.112 14.565 1.00 92.06 75 GLN A N 1
ATOM 561 C CA . GLN A 1 75 ? -23.150 4.863 14.795 1.00 92.06 75 GLN A CA 1
ATOM 562 C C . GLN A 1 75 ? -22.786 5.064 16.273 1.00 92.06 75 GLN A C 1
ATOM 564 O O . GLN A 1 75 ? -22.216 4.171 16.893 1.00 92.06 75 GLN A O 1
ATOM 569 N N . LEU A 1 76 ? -23.208 6.190 16.855 1.00 91.75 76 LEU A N 1
ATOM 570 C CA . LEU A 1 76 ? -22.890 6.549 18.238 1.00 91.75 76 LEU A CA 1
ATOM 571 C C . LEU A 1 76 ? -23.449 5.532 19.249 1.00 91.75 76 LEU A C 1
ATOM 573 O O . LEU A 1 76 ? -22.775 5.185 20.211 1.00 91.75 76 LEU A O 1
ATOM 577 N N . CYS A 1 77 ? -24.645 4.990 18.997 1.00 93.50 77 CYS A N 1
ATOM 578 C CA . CYS A 1 77 ? -25.236 3.921 19.803 1.00 93.50 77 CYS A CA 1
ATOM 579 C C . CYS A 1 77 ? -24.361 2.659 19.788 1.00 93.50 77 CYS A C 1
ATOM 581 O O . CYS A 1 77 ? -24.074 2.089 20.837 1.00 93.50 77 CYS A O 1
ATOM 583 N N . ARG A 1 78 ? -23.894 2.248 18.600 1.00 93.31 78 ARG A N 1
ATOM 584 C CA . ARG A 1 78 ? -23.064 1.048 18.419 1.00 93.31 78 ARG A CA 1
ATOM 585 C C . ARG A 1 78 ? -21.681 1.185 19.048 1.00 93.31 78 ARG A C 1
ATOM 587 O O . ARG A 1 78 ? -21.159 0.202 19.565 1.00 93.31 78 ARG A O 1
ATOM 594 N N . GLU A 1 79 ? -21.111 2.383 19.016 1.00 92.81 79 GLU A N 1
ATOM 595 C CA . GLU A 1 79 ? -19.815 2.677 19.633 1.00 92.81 79 GLU A CA 1
ATOM 596 C C . GLU A 1 79 ? -19.916 2.778 21.162 1.00 92.81 79 GLU A C 1
ATOM 598 O O . GLU A 1 79 ? -19.035 2.286 21.864 1.00 92.81 79 GLU A O 1
ATOM 603 N N . PHE A 1 80 ? -21.003 3.350 21.692 1.00 94.56 80 PHE A N 1
ATOM 604 C CA . PHE A 1 80 ? -21.174 3.556 23.133 1.00 94.56 80 PHE A CA 1
ATOM 605 C C . PHE A 1 80 ? -21.734 2.338 23.887 1.00 94.56 80 PHE A C 1
ATOM 607 O O . PHE A 1 80 ? -21.414 2.141 25.058 1.00 94.56 80 PHE A O 1
ATOM 614 N N . GLN A 1 81 ? -22.535 1.484 23.242 1.00 94.38 81 GLN A N 1
ATOM 615 C CA . GLN A 1 81 ? -23.089 0.274 23.864 1.00 94.38 81 GLN A CA 1
ATOM 616 C C . GLN A 1 81 ? -22.040 -0.604 24.586 1.00 94.38 81 GLN A C 1
ATOM 618 O O . GLN A 1 81 ? -22.272 -0.943 25.748 1.00 94.38 81 GLN A O 1
ATOM 623 N N . PRO A 1 82 ? -20.882 -0.957 23.987 1.00 94.19 82 PRO A N 1
ATOM 624 C CA . PRO A 1 82 ? -19.876 -1.759 24.685 1.00 94.19 82 PRO A CA 1
ATOM 625 C C . PRO A 1 82 ? -19.252 -1.038 25.890 1.00 94.19 82 PRO A C 1
ATOM 627 O O . PRO A 1 82 ? -18.886 -1.695 26.865 1.00 94.19 82 PRO A O 1
ATOM 630 N N . GLU A 1 83 ? -19.148 0.293 25.858 1.00 94.44 83 GLU A N 1
ATOM 631 C CA . GLU A 1 83 ? -18.666 1.099 26.988 1.00 94.44 83 GLU A CA 1
ATOM 632 C C . GLU A 1 83 ? -19.680 1.094 28.140 1.00 94.44 83 GLU A C 1
ATOM 634 O O . GLU A 1 83 ? -19.309 0.933 29.305 1.00 94.44 83 GLU A O 1
ATOM 639 N N . TRP A 1 84 ? -20.972 1.180 27.820 1.00 95.44 84 TRP A N 1
ATOM 640 C CA . TRP A 1 84 ? -22.058 1.061 28.791 1.00 95.44 84 TRP A CA 1
ATOM 641 C C . TRP A 1 84 ? -22.122 -0.327 29.443 1.00 95.44 84 TRP A C 1
ATOM 643 O O . TRP A 1 84 ? -22.212 -0.445 30.670 1.00 95.44 84 TRP A O 1
ATOM 653 N N . ASP A 1 85 ? -22.006 -1.384 28.639 1.00 94.56 85 ASP A N 1
ATOM 654 C CA . ASP A 1 85 ? -21.998 -2.764 29.128 1.00 94.56 85 ASP A CA 1
ATOM 655 C C . ASP A 1 85 ? -20.774 -3.029 30.018 1.00 94.56 85 ASP A C 1
ATOM 657 O O . ASP A 1 85 ? -20.885 -3.652 31.080 1.00 94.56 85 ASP A O 1
ATOM 661 N N . LEU A 1 86 ? -19.604 -2.513 29.625 1.00 94.50 86 LEU A N 1
ATOM 662 C CA . LEU A 1 86 ? -18.375 -2.585 30.413 1.00 94.50 86 LEU A CA 1
ATOM 663 C C . LEU A 1 86 ? -18.516 -1.872 31.763 1.00 94.50 86 LEU A C 1
ATOM 665 O O . LEU A 1 86 ? -18.070 -2.410 32.785 1.00 94.50 86 LEU A O 1
ATOM 669 N N . LEU A 1 87 ? -19.110 -0.677 31.769 1.00 94.81 87 LEU A N 1
ATOM 670 C CA . LEU A 1 87 ? -19.350 0.105 32.978 1.00 94.81 87 LEU A CA 1
ATOM 671 C C . LEU A 1 87 ? -20.250 -0.661 33.949 1.00 94.81 87 LEU A C 1
ATOM 673 O O . LEU A 1 87 ? -19.851 -0.909 35.088 1.00 94.81 87 LEU A O 1
ATOM 677 N N . SER A 1 88 ? -21.419 -1.105 33.481 1.00 93.94 88 SER A N 1
ATOM 678 C CA . SER A 1 88 ? -22.368 -1.866 34.298 1.00 93.94 88 SER A CA 1
ATOM 679 C C . SER A 1 88 ? -21.740 -3.145 34.850 1.00 93.94 88 SER A C 1
ATOM 681 O O . SER A 1 88 ? -21.815 -3.408 36.050 1.00 93.94 88 SER A O 1
ATOM 683 N N . LYS A 1 89 ? -21.033 -3.909 34.012 1.00 93.69 89 LYS A N 1
ATOM 684 C CA . LYS A 1 89 ? -20.352 -5.137 34.435 1.00 93.69 89 LYS A CA 1
ATOM 685 C C . LYS A 1 89 ? -19.259 -4.874 35.471 1.00 93.69 89 LYS A C 1
ATOM 687 O O . LYS A 1 89 ? -19.100 -5.660 36.408 1.00 93.69 89 LYS A O 1
ATOM 692 N N . SER A 1 90 ? -18.496 -3.792 35.313 1.00 92.88 90 SER A N 1
ATOM 693 C CA . SER A 1 90 ? -17.461 -3.398 36.277 1.00 92.88 90 SER A CA 1
ATOM 694 C C . SER A 1 90 ? -18.075 -3.009 37.622 1.00 92.88 90 SER A C 1
ATOM 696 O O . SER A 1 90 ? -17.582 -3.452 38.661 1.00 92.88 90 SER A O 1
ATOM 698 N N . TRP A 1 91 ? -19.185 -2.266 37.595 1.00 92.31 91 TRP A N 1
ATOM 699 C CA . TRP A 1 91 ? -19.911 -1.849 38.793 1.00 92.31 91 TRP A CA 1
ATOM 700 C C . TRP A 1 91 ? -20.505 -3.045 39.540 1.00 92.31 91 TRP A C 1
ATOM 702 O O . TRP A 1 91 ? -20.221 -3.229 40.718 1.00 92.31 91 TRP A O 1
ATOM 712 N N . LEU A 1 92 ? -21.224 -3.932 38.846 1.00 91.69 92 LEU A N 1
ATOM 713 C CA . LEU A 1 92 ? -21.818 -5.143 39.432 1.00 91.69 92 LEU A CA 1
ATOM 714 C C . LEU A 1 92 ? -20.771 -6.091 40.025 1.00 91.69 92 LEU A C 1
ATOM 716 O O . LEU A 1 92 ? -21.011 -6.759 41.030 1.00 91.69 92 LEU A O 1
ATOM 720 N N . LYS A 1 93 ? -19.581 -6.160 39.417 1.00 90.88 93 LYS A N 1
ATOM 721 C CA . LYS A 1 93 ? -18.480 -6.972 39.945 1.00 90.88 93 LYS A CA 1
ATOM 722 C C . LYS A 1 93 ? -17.921 -6.406 41.252 1.00 90.88 93 LYS A C 1
ATOM 724 O O . LYS A 1 93 ? -17.488 -7.195 42.094 1.00 90.88 93 LYS A O 1
ATOM 729 N N . GLY A 1 94 ? -17.884 -5.082 41.387 1.00 87.81 94 GLY A N 1
ATOM 730 C CA . GLY A 1 94 ? -17.377 -4.395 42.572 1.00 87.81 94 GLY A CA 1
ATOM 731 C C . GLY A 1 94 ? -18.402 -4.236 43.692 1.00 87.81 94 GLY A C 1
ATOM 732 O O . GLY A 1 94 ? -18.033 -4.357 44.853 1.00 87.81 94 GLY A O 1
ATOM 733 N N . ASP A 1 95 ? -19.676 -4.051 43.349 1.00 89.44 95 ASP A N 1
ATOM 734 C CA . ASP A 1 95 ? -20.793 -3.916 44.284 1.00 89.44 95 ASP A CA 1
ATOM 735 C C . ASP A 1 95 ? -21.835 -5.027 44.076 1.00 89.44 95 ASP A C 1
ATOM 737 O O . ASP A 1 95 ? -22.971 -4.815 43.651 1.00 89.44 95 ASP A O 1
ATOM 741 N N . LYS A 1 96 ? -21.437 -6.263 44.390 1.00 86.88 96 LYS A N 1
ATOM 742 C CA . LYS A 1 96 ? -22.336 -7.424 44.290 1.00 86.88 96 LYS A CA 1
ATOM 743 C C . LYS A 1 96 ? -23.507 -7.345 45.268 1.00 86.88 96 LYS A C 1
ATOM 745 O O . LYS A 1 96 ? -24.574 -7.879 44.990 1.00 86.88 96 LYS A O 1
ATOM 750 N N . LYS A 1 97 ? -23.296 -6.709 46.421 1.00 85.62 97 LYS A N 1
ATOM 751 C CA . LYS A 1 97 ? -24.297 -6.597 47.488 1.00 85.62 97 LYS A CA 1
ATOM 752 C C . LYS A 1 97 ? -25.324 -5.491 47.221 1.00 85.62 97 LYS A C 1
ATOM 754 O O . LYS A 1 97 ? -26.347 -5.468 47.898 1.00 85.62 97 LYS A O 1
ATOM 759 N N . GLY A 1 98 ? -25.081 -4.618 46.241 1.00 84.50 98 GLY A N 1
ATOM 760 C CA . GLY A 1 98 ? -25.971 -3.505 45.914 1.00 84.50 98 GLY A CA 1
ATOM 761 C C . GLY A 1 98 ? -25.967 -2.414 46.987 1.00 84.50 98 GLY A C 1
ATOM 762 O O . GLY A 1 98 ? -26.991 -1.763 47.202 1.00 84.50 98 GLY A O 1
ATOM 763 N N . GLU A 1 99 ? -24.841 -2.227 47.680 1.00 85.81 99 GLU A N 1
ATOM 764 C CA . GLU A 1 99 ? -24.676 -1.219 48.736 1.00 85.81 99 GLU A CA 1
ATOM 765 C C . GLU A 1 99 ? -24.787 0.210 48.179 1.00 85.81 99 GLU A C 1
ATOM 767 O O . GLU A 1 99 ? -25.310 1.087 48.861 1.00 85.81 99 GLU A O 1
ATOM 772 N N . SER A 1 100 ? -24.399 0.430 46.916 1.00 84.38 100 SER A N 1
ATOM 773 C CA . SER A 1 100 ? -24.557 1.710 46.201 1.00 84.38 100 SER A CA 1
ATOM 774 C C . SER A 1 100 ? -26.000 2.012 45.780 1.00 84.38 100 SER A C 1
ATOM 776 O O . SER A 1 100 ? -26.286 3.114 45.310 1.00 84.38 100 SER A O 1
ATOM 778 N N . ARG A 1 101 ? -26.924 1.046 45.925 1.00 89.62 101 ARG A N 1
ATOM 779 C CA . ARG A 1 101 ? -28.341 1.169 45.534 1.00 89.62 101 ARG A CA 1
ATOM 780 C C . ARG A 1 101 ? -28.527 1.726 44.107 1.00 89.62 101 ARG A C 1
ATOM 782 O O . ARG A 1 101 ? -29.462 2.488 43.863 1.00 89.62 101 ARG A O 1
ATOM 789 N N . LEU A 1 102 ? -27.655 1.356 43.163 1.00 91.06 102 LEU A N 1
ATOM 790 C CA . LEU A 1 102 ? -27.681 1.818 41.772 1.00 91.06 102 LEU A CA 1
ATOM 791 C C . LEU A 1 102 ? -28.021 0.680 40.805 1.00 91.06 102 LEU A C 1
ATOM 793 O O . LEU A 1 102 ? -27.330 -0.334 40.762 1.00 91.06 102 LEU A O 1
ATOM 797 N N . ASN A 1 103 ? -29.028 0.897 39.960 1.00 93.00 103 ASN A N 1
ATOM 798 C CA . ASN A 1 103 ? -29.358 -0.008 38.861 1.00 93.00 103 ASN A CA 1
ATOM 799 C C . ASN A 1 103 ? -28.914 0.558 37.509 1.00 93.00 103 ASN A C 1
ATOM 801 O O . ASN A 1 103 ? -29.226 1.702 37.178 1.00 93.00 103 ASN A O 1
ATOM 805 N N . PHE A 1 104 ? -28.255 -0.276 36.703 1.00 95.44 104 PHE A N 1
ATOM 806 C CA . PHE A 1 104 ? -27.958 0.006 35.298 1.00 95.44 104 PHE A CA 1
ATOM 807 C C . PHE A 1 104 ? -28.988 -0.674 34.409 1.00 95.44 104 PHE A C 1
ATOM 809 O O . PHE A 1 104 ? -29.232 -1.877 34.541 1.00 95.44 104 PHE A O 1
ATOM 816 N N . ALA A 1 105 ? -29.567 0.077 33.481 1.00 96.25 105 ALA A N 1
ATOM 817 C CA . ALA A 1 105 ? -30.554 -0.450 32.559 1.00 96.25 105 ALA A CA 1
ATOM 818 C C . ALA A 1 105 ? -30.393 0.117 31.146 1.00 96.25 105 ALA A C 1
ATOM 820 O O . ALA A 1 105 ? -29.806 1.181 30.947 1.00 96.25 105 ALA A O 1
ATOM 821 N N . THR A 1 106 ? -30.929 -0.601 30.168 1.00 97.00 106 THR A N 1
ATOM 822 C CA . THR A 1 106 ? -30.919 -0.226 28.755 1.00 97.00 106 THR A CA 1
ATOM 823 C C . THR A 1 106 ? -32.312 -0.425 28.174 1.00 97.00 106 THR A C 1
ATOM 825 O O . THR A 1 106 ? -32.909 -1.484 28.360 1.00 97.00 106 THR A O 1
ATOM 828 N N . LEU A 1 107 ? -32.819 0.582 27.469 1.00 96.62 107 LEU A N 1
ATOM 829 C CA . LEU A 1 107 ? -34.072 0.538 26.721 1.00 96.62 107 LEU A CA 1
ATOM 830 C C . LEU A 1 107 ? -33.752 0.779 25.243 1.00 96.62 107 LEU A C 1
ATOM 832 O O . LEU A 1 107 ? -33.271 1.858 24.889 1.00 96.62 107 LEU A O 1
ATOM 836 N N . ASP A 1 108 ? -33.992 -0.218 24.395 1.00 95.62 108 ASP A N 1
ATOM 837 C CA . ASP A 1 108 ? -33.888 -0.035 22.947 1.00 95.62 108 ASP A CA 1
ATOM 838 C C . ASP A 1 108 ? -35.187 0.566 22.396 1.00 95.62 108 ASP A C 1
ATOM 840 O O . ASP A 1 108 ? -36.280 0.283 22.892 1.00 95.62 108 ASP A O 1
ATOM 844 N N . PHE A 1 109 ? -35.080 1.385 21.356 1.00 94.44 109 PHE A N 1
ATOM 845 C CA . PHE A 1 109 ? -36.229 1.952 20.660 1.00 94.44 109 PHE A CA 1
ATOM 846 C C . PHE A 1 109 ? -37.207 0.885 20.138 1.00 94.44 109 PHE A C 1
ATOM 848 O O . PHE A 1 109 ? -38.412 1.140 20.116 1.00 94.44 109 PHE A O 1
ATOM 855 N N . THR A 1 110 ? -36.735 -0.307 19.748 1.00 93.25 110 THR A N 1
ATOM 856 C CA . THR A 1 110 ? -37.628 -1.394 19.300 1.00 93.25 110 THR A CA 1
ATOM 857 C C . THR A 1 110 ? -38.540 -1.911 20.407 1.00 93.25 110 THR A C 1
ATOM 859 O O . THR A 1 110 ? -39.675 -2.285 20.122 1.00 93.25 110 THR A O 1
ATOM 862 N N . ASP A 1 111 ? -38.059 -1.893 21.651 1.00 94.12 111 ASP A N 1
ATOM 863 C CA . ASP A 1 111 ? -38.729 -2.486 22.815 1.00 94.12 111 ASP A CA 1
ATOM 864 C C . ASP A 1 111 ? -39.458 -1.429 23.675 1.00 94.12 111 ASP A C 1
ATOM 866 O O . ASP A 1 111 ? -40.228 -1.772 24.575 1.00 94.12 111 ASP A O 1
ATOM 870 N N . GLY A 1 112 ? -39.206 -0.139 23.413 1.00 93.50 112 GLY A N 1
ATOM 871 C CA . GLY A 1 112 ? -39.624 0.991 24.249 1.00 93.50 112 GLY A CA 1
ATOM 872 C C . GLY A 1 112 ? -40.217 2.185 23.501 1.00 93.50 112 GLY A C 1
ATOM 873 O O . GLY A 1 112 ? -40.068 3.324 23.954 1.00 93.50 112 GLY A O 1
ATOM 874 N N . ARG A 1 113 ? -40.808 1.975 22.318 1.00 93.12 113 ARG A N 1
ATOM 875 C CA . ARG A 1 113 ? -41.224 3.064 21.415 1.00 93.12 113 ARG A CA 1
ATOM 876 C C . ARG A 1 113 ? -42.138 4.086 22.095 1.00 93.12 113 ARG A C 1
ATOM 878 O O . ARG A 1 113 ? -41.975 5.288 21.874 1.00 93.12 113 ARG A O 1
ATOM 885 N N . ASP A 1 114 ? -43.072 3.635 22.929 1.00 95.00 114 ASP A N 1
ATOM 886 C CA . ASP A 1 114 ? -44.027 4.529 23.588 1.00 95.00 114 ASP A CA 1
ATOM 887 C C . ASP A 1 114 ? -43.334 5.417 24.628 1.00 95.00 114 ASP A C 1
ATOM 889 O O . ASP A 1 114 ? -43.683 6.589 24.786 1.00 95.00 114 ASP A O 1
ATOM 893 N N . THR A 1 115 ? -42.310 4.900 25.306 1.00 94.19 115 THR A N 1
ATOM 894 C CA . THR A 1 115 ? -41.476 5.662 26.242 1.00 94.19 115 THR A CA 1
ATOM 895 C C . THR A 1 115 ? -40.673 6.748 25.527 1.00 94.19 115 THR A C 1
ATOM 897 O O . THR A 1 115 ? -40.631 7.881 26.007 1.00 94.19 115 THR A O 1
ATOM 900 N N . PHE A 1 116 ? -40.094 6.456 24.357 1.00 94.44 116 PHE A N 1
ATOM 901 C CA . PHE A 1 116 ? -39.381 7.466 23.558 1.00 94.44 116 PHE A CA 1
ATOM 902 C C . PHE A 1 116 ? -40.301 8.618 23.134 1.00 94.44 116 PHE A C 1
ATOM 904 O O . PHE A 1 116 ? -39.912 9.783 23.238 1.00 94.44 116 PHE A O 1
ATOM 911 N N . LEU A 1 117 ? -41.533 8.300 22.718 1.00 94.00 117 LEU A N 1
ATOM 912 C CA . LEU A 1 117 ? -42.544 9.295 22.351 1.00 94.00 117 LEU A CA 1
ATOM 913 C C . LEU A 1 117 ? -42.989 10.130 23.559 1.00 94.00 117 LEU A C 1
ATOM 915 O O . LEU A 1 117 ? -43.035 11.355 23.465 1.00 94.00 117 LEU A O 1
ATOM 919 N N . LYS A 1 118 ? -43.258 9.493 24.707 1.00 93.62 118 LYS A N 1
ATOM 920 C CA . LYS A 1 118 ? -43.649 10.185 25.951 1.00 93.62 118 LYS A CA 1
ATOM 921 C C . LYS A 1 118 ? -42.577 11.148 26.454 1.00 93.62 118 LYS A C 1
ATOM 923 O O . LYS A 1 118 ? -42.909 12.196 26.996 1.00 93.62 118 LYS A O 1
ATOM 928 N N . LEU A 1 119 ? -41.306 10.793 26.282 1.00 92.69 119 LEU A N 1
ATOM 929 C CA . LEU A 1 119 ? -40.170 11.628 26.671 1.00 92.69 119 LEU A CA 1
ATOM 930 C C . LEU A 1 119 ? -39.785 12.660 25.597 1.00 92.69 119 LEU A C 1
ATOM 932 O O . LEU A 1 119 ? -38.867 13.445 25.822 1.00 92.69 119 LEU A O 1
ATOM 936 N N . GLY A 1 120 ? -40.452 12.663 24.436 1.00 93.19 120 GLY A N 1
ATOM 937 C CA . GLY A 1 120 ? -40.174 13.596 23.342 1.00 93.19 120 GLY A CA 1
ATOM 938 C C . GLY A 1 120 ? -38.768 13.451 22.751 1.00 93.19 120 GLY A C 1
ATOM 939 O O . GLY A 1 120 ? -38.189 14.434 22.287 1.00 93.19 120 GLY A O 1
ATOM 940 N N . LEU A 1 121 ? -38.184 12.250 22.793 1.00 92.50 121 LEU A N 1
ATOM 941 C CA . LEU A 1 121 ? -36.811 12.021 22.345 1.00 92.50 121 LEU A CA 1
ATOM 942 C C . LEU A 1 121 ? -36.756 11.847 20.828 1.00 92.50 121 LEU A C 1
ATOM 944 O O . LEU A 1 121 ? -37.333 10.914 20.277 1.00 92.50 121 LEU A O 1
ATOM 948 N N . GLN A 1 122 ? -36.015 12.731 20.161 1.00 88.38 122 GLN A N 1
ATOM 949 C CA . GLN A 1 122 ? -35.795 12.689 18.709 1.00 88.38 122 GLN A CA 1
ATOM 950 C C . GLN A 1 122 ? -34.417 12.133 18.322 1.00 88.38 122 GLN A C 1
ATOM 952 O O . GLN A 1 122 ? -34.142 11.919 17.144 1.00 88.38 122 GLN A O 1
ATOM 957 N N . THR A 1 123 ? -33.536 11.914 19.299 1.00 89.38 123 THR A N 1
ATOM 958 C CA . THR A 1 123 ? -32.161 11.454 19.086 1.00 89.38 123 THR A CA 1
ATOM 959 C C . THR A 1 123 ? -31.803 10.332 20.056 1.00 89.38 123 THR A C 1
ATOM 961 O O . THR A 1 123 ? -32.366 10.232 21.146 1.00 89.38 123 THR A O 1
ATOM 964 N N . ALA A 1 124 ? -30.859 9.484 19.648 1.00 91.62 124 ALA A N 1
ATOM 965 C CA . ALA A 1 124 ? -30.259 8.429 20.458 1.00 91.62 124 ALA A CA 1
ATOM 966 C C . ALA A 1 124 ? -28.735 8.413 20.214 1.00 91.62 124 ALA A C 1
ATOM 968 O O . ALA A 1 124 ? -28.303 8.783 19.117 1.00 91.62 124 ALA A O 1
ATOM 969 N N . PRO A 1 125 ? -27.911 7.986 21.186 1.00 93.75 125 PRO A N 1
ATOM 970 C CA . PRO A 1 125 ? -28.276 7.552 22.534 1.00 93.75 125 PRO A CA 1
ATOM 971 C C . PRO A 1 125 ? -28.595 8.720 23.488 1.00 93.75 125 PRO A C 1
ATOM 973 O O . PRO A 1 125 ? -28.102 9.835 23.323 1.00 93.75 125 PRO A O 1
ATOM 976 N N . VAL A 1 126 ? -29.406 8.453 24.515 1.00 94.31 126 VAL A N 1
ATOM 977 C CA . VAL A 1 126 ? -29.680 9.373 25.635 1.00 94.31 126 VAL A CA 1
ATOM 978 C C . VAL A 1 126 ? -29.536 8.608 26.943 1.00 94.31 126 VAL A C 1
ATOM 980 O O . VAL A 1 126 ? -30.133 7.552 27.115 1.00 94.31 126 VAL A O 1
ATOM 983 N N . LEU A 1 127 ? -28.758 9.138 27.883 1.00 95.62 127 LEU A N 1
ATOM 984 C CA . LEU A 1 127 ? -28.548 8.537 29.195 1.00 95.62 127 LEU A CA 1
ATOM 985 C C . LEU A 1 127 ? -29.210 9.423 30.245 1.00 95.62 127 LEU A C 1
ATOM 987 O O . LEU A 1 127 ? -28.846 10.592 30.398 1.00 95.62 127 LEU A O 1
ATOM 991 N N . PHE A 1 128 ? -30.174 8.849 30.960 1.00 95.62 128 PHE A N 1
ATOM 992 C CA . PHE A 1 128 ? -30.815 9.487 32.101 1.00 95.62 128 PHE A CA 1
ATOM 993 C C . PHE A 1 128 ? -30.344 8.857 33.403 1.00 95.62 128 PHE A C 1
ATOM 995 O O . PHE A 1 128 ? -30.314 7.635 33.545 1.00 95.62 128 PHE A O 1
ATOM 1002 N N . PHE A 1 129 ? -30.039 9.705 34.374 1.00 95.06 129 PHE A N 1
ATOM 1003 C CA . PHE A 1 129 ? -29.823 9.320 35.753 1.00 95.06 129 PHE A CA 1
ATOM 1004 C C . PHE A 1 129 ? -31.015 9.765 36.592 1.00 95.06 129 PHE A C 1
ATOM 1006 O O . PHE A 1 129 ? -31.316 10.951 36.713 1.00 95.06 129 PHE A O 1
ATOM 1013 N N . PHE A 1 130 ? -31.701 8.790 37.167 1.00 93.81 130 PHE A N 1
ATOM 1014 C CA . PHE A 1 130 ? -32.829 8.979 38.058 1.00 93.81 130 PHE A CA 1
ATOM 1015 C C . PHE A 1 130 ? -32.334 8.891 39.503 1.00 93.81 130 PHE A C 1
ATOM 1017 O O . PHE A 1 130 ? -32.032 7.780 39.956 1.00 93.81 130 PHE A O 1
ATOM 1024 N N . PRO A 1 131 ? -32.265 10.011 40.244 1.00 91.88 131 PRO A N 1
ATOM 1025 C CA . PRO A 1 131 ? -31.918 9.962 41.656 1.00 91.88 131 PRO A CA 1
ATOM 1026 C C . PRO A 1 131 ? -33.014 9.250 42.478 1.00 91.88 131 PRO A C 1
ATOM 1028 O O . PRO A 1 131 ? -34.174 9.144 42.032 1.00 91.88 131 PRO A O 1
ATOM 1031 N N . PRO A 1 132 ? -32.672 8.745 43.679 1.00 90.50 132 PRO A N 1
ATOM 1032 C CA . PRO A 1 132 ? -33.663 8.228 44.617 1.00 90.50 132 PRO A CA 1
ATOM 1033 C C . PRO A 1 132 ? -34.600 9.363 45.051 1.00 90.50 132 PRO A C 1
ATOM 1035 O O . PRO A 1 132 ? -34.187 10.509 45.186 1.00 90.50 132 PRO A O 1
ATOM 1038 N N . THR A 1 133 ? -35.879 9.060 45.259 1.00 87.12 133 THR A N 1
ATOM 1039 C CA . THR A 1 133 ? -36.889 10.054 45.669 1.00 87.12 133 THR A CA 1
ATOM 1040 C C . THR A 1 133 ? -37.220 9.980 47.155 1.00 87.12 133 THR A C 1
ATOM 1042 O O . THR A 1 133 ? -37.881 10.868 47.680 1.00 87.12 133 THR A O 1
ATOM 1045 N N . VAL A 1 134 ? -36.843 8.889 47.821 1.00 83.69 134 VAL A N 1
ATOM 1046 C CA . VAL A 1 134 ? -37.005 8.686 49.262 1.00 83.69 134 VAL A CA 1
ATOM 1047 C C . VAL A 1 134 ? -35.711 8.124 49.847 1.00 83.69 134 VAL A C 1
ATOM 1049 O O . VAL A 1 134 ? -35.019 7.348 49.192 1.00 83.69 134 VAL A O 1
ATOM 1052 N N . GLY A 1 135 ? -35.399 8.491 51.089 1.00 81.06 135 GLY A N 1
ATOM 1053 C CA . GLY A 1 135 ? -34.196 8.045 51.795 1.00 81.06 135 GLY A CA 1
ATOM 1054 C C . GLY A 1 135 ? -33.171 9.164 52.017 1.00 81.06 135 GLY A C 1
ATOM 1055 O O . GLY A 1 135 ? -33.387 10.287 51.566 1.00 81.06 135 GLY A O 1
ATOM 1056 N N . PRO A 1 136 ? -32.061 8.863 52.715 1.00 75.12 136 PRO A N 1
ATOM 1057 C CA . PRO A 1 136 ? -31.048 9.855 53.094 1.00 75.12 136 PRO A CA 1
ATOM 1058 C C . PRO A 1 136 ? -30.347 10.498 51.887 1.00 75.12 136 PRO A C 1
ATOM 1060 O O . PRO A 1 136 ? -29.885 11.626 51.979 1.00 75.12 136 PRO A O 1
ATOM 1063 N N . ASN A 1 137 ? -30.342 9.801 50.745 1.00 73.94 137 ASN A N 1
ATOM 1064 C CA . ASN A 1 137 ? -29.666 10.211 49.512 1.00 73.94 137 ASN A CA 1
ATOM 1065 C C . ASN A 1 137 ? -30.593 10.861 48.478 1.00 73.94 137 ASN A C 1
ATOM 1067 O O . ASN A 1 137 ? -30.197 11.037 47.326 1.00 73.94 137 ASN A O 1
ATOM 1071 N N . ALA A 1 138 ? -31.835 11.179 48.856 1.00 80.31 138 ALA A N 1
ATOM 1072 C CA . ALA A 1 138 ? -32.779 11.848 47.970 1.00 80.31 138 ALA A CA 1
ATOM 1073 C C . ALA A 1 138 ? -32.447 13.352 47.869 1.00 80.31 138 ALA A C 1
ATOM 1075 O O . ALA A 1 138 ? -32.458 14.039 48.893 1.00 80.31 138 ALA A O 1
ATOM 1076 N N . PRO A 1 139 ? -32.158 13.888 46.666 1.00 80.06 139 PRO A N 1
ATOM 1077 C CA . PRO A 1 139 ? -31.936 15.318 46.485 1.00 80.06 139 PRO A CA 1
ATOM 1078 C C . PRO A 1 139 ? -33.233 16.111 46.694 1.00 80.06 139 PRO A C 1
ATOM 1080 O O . PRO A 1 139 ? -34.337 15.580 46.568 1.00 80.06 139 PRO A O 1
ATOM 1083 N N . SER A 1 140 ? -33.098 17.414 46.961 1.00 74.88 140 SER A N 1
ATOM 1084 C CA . SER A 1 140 ? -34.227 18.334 47.169 1.00 74.88 140 SER A CA 1
ATOM 1085 C C . SER A 1 140 ? -35.163 18.448 45.958 1.00 74.88 140 SER A C 1
ATOM 1087 O O . SER A 1 140 ? -36.352 18.697 46.136 1.00 74.88 140 SER A O 1
ATOM 1089 N N . SER A 1 141 ? -34.646 18.221 44.744 1.00 76.94 141 SER A N 1
ATOM 1090 C CA . SER A 1 141 ? -35.430 18.072 43.514 1.00 76.94 141 SER A CA 1
ATOM 1091 C C . SER A 1 141 ? -35.095 16.734 42.834 1.00 76.94 141 SER A C 1
ATOM 1093 O O . SER A 1 141 ? -33.970 16.563 42.360 1.00 76.94 141 SER A O 1
ATOM 1095 N N . PRO A 1 142 ? -36.026 15.761 42.783 1.00 77.62 142 PRO A N 1
ATOM 1096 C CA . PRO A 1 142 ? -35.784 14.422 42.241 1.00 77.62 142 PRO A CA 1
ATOM 1097 C C . PRO A 1 142 ? -35.966 14.343 40.712 1.00 77.62 142 PRO A C 1
ATOM 1099 O O . PRO A 1 142 ? -36.482 13.348 40.190 1.00 77.62 142 PRO A O 1
ATOM 1102 N N . GLU A 1 143 ? -35.575 15.387 39.983 1.00 85.81 143 GLU A N 1
ATOM 1103 C CA . GLU A 1 143 ? -35.658 15.409 38.523 1.00 85.81 143 GLU A CA 1
ATOM 1104 C C . GLU A 1 143 ? -34.594 14.503 37.875 1.00 85.81 143 GLU A C 1
ATOM 1106 O O . GLU A 1 143 ? -33.485 14.354 38.400 1.00 85.81 143 GLU A O 1
ATOM 1111 N N . PRO A 1 144 ? -34.911 13.858 36.737 1.00 90.19 144 PRO A N 1
ATOM 1112 C CA . PRO A 1 144 ? -33.944 13.053 36.009 1.00 90.19 144 PRO A CA 1
ATOM 1113 C C . PRO A 1 144 ? -32.862 13.926 35.374 1.00 90.19 144 PRO A C 1
ATOM 1115 O O . PRO A 1 144 ? -33.142 14.860 34.625 1.00 90.19 144 PRO A O 1
ATOM 1118 N N . LEU A 1 145 ? -31.608 13.564 35.617 1.00 92.56 145 LEU A N 1
ATOM 1119 C CA . LEU A 1 145 ? -30.447 14.235 35.053 1.00 92.56 145 LEU A CA 1
ATOM 1120 C C . LEU A 1 145 ? -30.087 13.606 33.711 1.00 92.56 145 LEU A C 1
ATOM 1122 O O . LEU A 1 145 ? -29.999 12.384 33.589 1.00 92.56 145 LEU A O 1
ATOM 1126 N N . ARG A 1 146 ? -29.854 14.437 32.698 1.00 93.38 146 ARG A N 1
ATOM 1127 C CA . ARG A 1 146 ? -29.440 13.990 31.367 1.00 93.38 146 ARG A CA 1
ATOM 1128 C C . ARG A 1 146 ? -27.929 14.106 31.217 1.00 93.38 146 ARG A C 1
ATOM 1130 O O . ARG A 1 146 ? -27.365 15.166 31.477 1.00 93.38 146 ARG A O 1
ATOM 1137 N N . TYR A 1 147 ? -27.291 13.040 30.750 1.00 92.94 147 TYR A N 1
ATOM 1138 C CA . TYR A 1 147 ? -25.891 13.088 30.345 1.00 92.94 147 TYR A CA 1
ATOM 1139 C C . TYR A 1 147 ? -25.738 13.704 28.953 1.00 92.94 147 TYR A C 1
ATOM 1141 O O . TYR A 1 147 ? -26.538 13.430 28.052 1.00 92.94 147 TYR A O 1
ATOM 1149 N N . ASP A 1 148 ? -24.695 14.511 28.775 1.00 90.12 148 ASP A N 1
ATOM 1150 C CA . ASP A 1 148 ? -24.395 15.161 27.506 1.00 90.12 148 ASP A CA 1
ATOM 1151 C C . ASP A 1 148 ? -23.340 14.384 26.702 1.00 90.12 148 ASP A C 1
ATOM 1153 O O . ASP A 1 148 ? -22.182 14.274 27.101 1.00 90.12 148 ASP A O 1
ATOM 1157 N N . PHE A 1 149 ? -23.748 13.884 25.533 1.00 87.38 149 PHE A N 1
ATOM 1158 C CA . PHE A 1 149 ? -22.885 13.183 24.578 1.00 87.38 149 PHE A CA 1
ATOM 1159 C C . PHE A 1 149 ? -22.139 14.134 23.618 1.00 87.38 149 PHE A C 1
ATOM 1161 O O . PHE A 1 149 ? -21.394 13.665 22.759 1.00 87.38 149 PHE A O 1
ATOM 1168 N N . SER A 1 150 ? -22.313 15.457 23.735 1.00 83.06 150 SER A N 1
ATOM 1169 C CA . SER A 1 150 ? -21.714 16.450 22.827 1.00 83.06 150 SER A CA 1
ATOM 1170 C C . SER A 1 150 ? -20.188 16.583 22.948 1.00 83.06 150 SER A C 1
ATOM 1172 O O . SER A 1 150 ? -19.531 17.056 22.022 1.00 83.06 150 SER A O 1
ATOM 1174 N N . SER A 1 151 ? -19.601 16.128 24.059 1.00 77.25 151 SER A N 1
ATOM 1175 C CA . SER A 1 151 ? -18.181 16.320 24.390 1.00 77.25 151 SER A CA 1
ATOM 1176 C C . SER A 1 151 ? -17.210 15.335 23.708 1.00 77.25 151 SER A C 1
ATOM 1178 O O . SER A 1 151 ? -16.028 15.303 24.050 1.00 77.25 151 SER A O 1
ATOM 1180 N N . GLY A 1 152 ? -17.675 14.562 22.718 1.00 76.25 152 GLY A N 1
ATOM 1181 C CA . GLY A 1 152 ? -16.864 13.621 21.931 1.00 76.25 152 GLY A CA 1
ATOM 1182 C C . GLY A 1 152 ? -17.152 12.142 22.233 1.00 76.25 152 GLY A C 1
ATOM 1183 O O . GLY A 1 152 ? -18.204 11.827 22.792 1.00 76.25 152 GLY A O 1
ATOM 1184 N N . PRO A 1 153 ? -16.254 11.212 21.845 1.00 78.06 153 PRO A N 1
ATOM 1185 C CA . PRO A 1 153 ? -16.394 9.786 22.145 1.00 78.06 153 PRO A CA 1
ATOM 1186 C C . PRO A 1 153 ? -16.395 9.550 23.659 1.00 78.06 153 PRO A C 1
ATOM 1188 O O . PRO A 1 153 ? -15.406 9.835 24.333 1.00 78.06 153 PRO A O 1
ATOM 1191 N N . GLN A 1 154 ? -17.508 9.037 24.182 1.00 86.94 154 GLN A N 1
ATOM 1192 C CA . GLN A 1 154 ? -17.704 8.862 25.619 1.00 86.94 154 GLN A CA 1
ATOM 1193 C C . GLN A 1 154 ? -17.139 7.523 26.077 1.00 86.94 154 GLN A C 1
ATOM 1195 O O . GLN A 1 154 ? -17.554 6.471 25.584 1.00 86.94 154 GLN A O 1
ATOM 1200 N N . THR A 1 155 ? -16.214 7.551 27.034 1.00 92.56 155 THR A N 1
ATOM 1201 C CA . THR A 1 155 ? -15.668 6.324 27.626 1.00 92.56 155 THR A CA 1
ATOM 1202 C C . THR A 1 155 ? -16.427 5.923 28.888 1.00 92.56 155 THR A C 1
ATOM 1204 O O . THR A 1 155 ? -17.003 6.759 29.594 1.00 92.56 155 THR A O 1
ATOM 1207 N N . ALA A 1 156 ? -16.390 4.634 29.222 1.00 93.12 156 ALA A N 1
ATOM 1208 C CA . ALA A 1 156 ? -16.955 4.097 30.456 1.00 93.12 156 ALA A CA 1
ATOM 1209 C C . ALA A 1 156 ? -16.448 4.839 31.709 1.00 93.12 156 ALA A C 1
ATOM 1211 O O . ALA A 1 156 ? -17.205 5.041 32.655 1.00 93.12 156 ALA A O 1
ATOM 1212 N N . GLU A 1 157 ? -15.188 5.283 31.720 1.00 93.19 157 GLU A N 1
ATOM 1213 C CA . GLU A 1 157 ? -14.577 6.016 32.835 1.00 93.19 157 GLU A CA 1
ATOM 1214 C C . GLU A 1 157 ? -15.154 7.430 33.009 1.00 93.19 157 GLU A C 1
ATOM 1216 O O . GLU A 1 157 ? -15.337 7.886 34.140 1.00 93.19 157 GLU A O 1
ATOM 1221 N N . GLN A 1 158 ? -15.472 8.121 31.911 1.00 92.75 158 GLN A N 1
ATOM 1222 C CA . GLN A 1 158 ? -16.080 9.456 31.954 1.00 92.75 158 GLN A CA 1
ATOM 1223 C C . GLN A 1 158 ? -17.509 9.390 32.497 1.00 92.75 158 GLN A C 1
ATOM 1225 O O . GLN A 1 158 ? -17.877 10.165 33.384 1.00 92.75 158 GLN A O 1
ATOM 1230 N N . VAL A 1 159 ? -18.291 8.423 32.014 1.00 93.44 159 VAL A N 1
ATOM 1231 C CA . VAL A 1 159 ? -19.665 8.197 32.478 1.00 93.44 159 VAL A CA 1
ATOM 1232 C C . VAL A 1 159 ? -19.674 7.706 33.922 1.00 93.44 159 VAL A C 1
ATOM 1234 O O . VAL A 1 159 ? -20.477 8.186 34.717 1.00 93.44 159 VAL A O 1
ATOM 1237 N N . HIS A 1 160 ? -18.736 6.833 34.304 1.00 94.31 160 HIS A N 1
ATOM 1238 C CA . HIS A 1 160 ? -18.511 6.453 35.699 1.00 94.31 160 HIS A CA 1
ATOM 1239 C C . HIS A 1 160 ? -18.294 7.686 36.581 1.00 94.31 160 HIS A C 1
ATOM 1241 O O . HIS A 1 160 ? -18.999 7.865 37.569 1.00 94.31 160 HIS A O 1
ATOM 1247 N N . ALA A 1 161 ? -17.360 8.570 36.214 1.00 92.50 161 ALA A N 1
ATOM 1248 C CA . ALA A 1 161 ? -17.076 9.774 36.989 1.00 92.50 161 ALA A CA 1
ATOM 1249 C C . ALA A 1 161 ? -18.291 10.711 37.086 1.00 92.50 161 ALA A C 1
ATOM 1251 O O . ALA A 1 161 ? -18.487 11.346 38.120 1.00 92.50 161 ALA A O 1
ATOM 1252 N N . TRP A 1 162 ? -19.112 10.795 36.037 1.00 93.00 162 TRP A N 1
ATOM 1253 C CA . TRP A 1 162 ? -20.350 11.571 36.062 1.00 93.00 162 TRP A CA 1
ATOM 1254 C C . TRP A 1 162 ? -21.408 10.952 36.985 1.00 93.00 162 TRP A C 1
ATOM 1256 O O . TRP A 1 162 ? -21.965 11.674 37.808 1.00 93.00 162 TRP A O 1
ATOM 1266 N N . ILE A 1 163 ? -21.650 9.639 36.916 1.00 92.75 163 ILE A N 1
ATOM 1267 C CA . ILE A 1 163 ? -22.611 8.945 37.793 1.00 92.75 163 ILE A CA 1
ATOM 1268 C C . ILE A 1 163 ? -22.173 9.049 39.257 1.00 92.75 163 ILE A C 1
ATOM 1270 O O . ILE A 1 163 ? -22.975 9.421 40.111 1.00 92.75 163 ILE A O 1
ATOM 1274 N N . SER A 1 164 ? -20.896 8.794 39.549 1.00 92.06 164 SER A N 1
ATOM 1275 C CA . SER A 1 164 ? -20.374 8.793 40.920 1.00 92.06 164 SER A CA 1
ATOM 1276 C C . SER A 1 164 ? -20.495 10.151 41.616 1.00 92.06 164 SER A C 1
ATOM 1278 O O . SER A 1 164 ? -20.652 10.190 42.829 1.00 92.06 164 SER A O 1
ATOM 1280 N N . ARG A 1 165 ? -20.504 11.273 40.880 1.00 90.06 165 ARG A N 1
ATOM 1281 C CA . ARG A 1 165 ? -20.751 12.611 41.463 1.00 90.06 165 ARG A CA 1
ATOM 1282 C C . ARG A 1 165 ? -22.174 12.798 41.987 1.00 90.06 165 ARG A C 1
ATOM 1284 O O . ARG A 1 165 ? -22.387 13.640 42.850 1.00 90.06 165 ARG A O 1
ATOM 1291 N N . HIS A 1 166 ? -23.136 12.047 41.457 1.00 88.00 166 HIS A N 1
ATOM 1292 C CA . HIS A 1 166 ? -24.551 12.159 41.815 1.00 88.00 166 HIS A CA 1
ATOM 1293 C C . HIS A 1 166 ? -24.983 11.106 42.845 1.00 88.00 166 HIS A C 1
ATOM 1295 O O . HIS A 1 166 ? -26.158 11.047 43.205 1.00 88.00 166 HIS A O 1
ATOM 1301 N N . ILE A 1 167 ? -24.043 10.283 43.322 1.00 85.50 167 ILE A N 1
ATOM 1302 C CA . ILE A 1 167 ? -24.267 9.262 44.346 1.00 85.50 167 ILE A CA 1
ATOM 1303 C C . ILE A 1 167 ? -23.345 9.579 45.532 1.00 85.50 167 ILE A C 1
ATOM 1305 O O . ILE A 1 167 ? -22.165 9.226 45.480 1.00 85.50 167 ILE A O 1
ATOM 1309 N N . PRO A 1 168 ? -23.852 10.262 46.576 1.00 70.75 168 PRO A N 1
ATOM 1310 C CA . PRO A 1 168 ? -23.028 10.703 47.703 1.00 70.75 168 PRO A CA 1
ATOM 1311 C C . PRO A 1 168 ? -22.580 9.555 48.624 1.00 70.75 168 PRO A C 1
ATOM 1313 O O . PRO A 1 168 ? -21.483 9.629 49.170 1.00 70.75 168 PRO A O 1
ATOM 1316 N N . ASP A 1 169 ? -23.369 8.480 48.739 1.00 75.06 169 ASP A N 1
ATOM 1317 C CA . ASP A 1 169 ? -23.089 7.338 49.618 1.00 75.06 169 ASP A CA 1
ATOM 1318 C C . ASP A 1 169 ? -22.847 6.034 48.845 1.00 75.06 169 ASP A C 1
ATOM 1320 O O . ASP A 1 169 ? -23.526 5.731 47.863 1.00 75.06 169 ASP A O 1
ATOM 1324 N N . GLY A 1 170 ? -21.956 5.198 49.382 1.00 73.94 170 GLY A N 1
ATOM 1325 C CA . GLY A 1 170 ? -21.726 3.826 48.929 1.00 73.94 170 GLY A CA 1
ATOM 1326 C C . GLY A 1 170 ? -20.415 3.633 48.158 1.00 73.94 170 GLY A C 1
ATOM 1327 O O . GLY A 1 170 ? -19.678 4.586 47.912 1.00 73.94 170 GLY A O 1
ATOM 1328 N N . PRO A 1 171 ? -20.075 2.380 47.812 1.00 81.44 171 PRO A N 1
ATOM 1329 C CA . PRO A 1 171 ? -18.874 2.080 47.045 1.00 81.44 171 PRO A CA 1
ATOM 1330 C C . PRO A 1 171 ? -19.036 2.499 45.575 1.00 81.44 171 PRO A C 1
ATOM 1332 O O . PRO A 1 171 ? -20.042 2.176 44.945 1.00 81.44 171 PRO A O 1
ATOM 1335 N N . HIS A 1 172 ? -18.008 3.139 45.006 1.00 87.31 172 HIS A N 1
ATOM 1336 C CA . HIS A 1 172 ? -17.900 3.450 43.570 1.00 87.31 172 HIS A CA 1
ATOM 1337 C C . HIS A 1 172 ? -16.788 2.594 42.936 1.00 87.31 172 HIS A C 1
ATOM 1339 O O . HIS A 1 172 ? -15.611 2.971 42.977 1.00 87.31 172 HIS A O 1
ATOM 1345 N N . PRO A 1 173 ? -17.097 1.395 42.406 1.00 88.88 173 PRO A N 1
ATOM 1346 C CA . PRO A 1 173 ? -16.068 0.492 41.911 1.00 88.88 173 PRO A CA 1
ATOM 1347 C C . PRO A 1 173 ? -15.397 0.999 40.629 1.00 88.88 173 PRO A C 1
ATOM 1349 O O . PRO A 1 173 ? -16.091 1.387 39.691 1.00 88.88 173 PRO A O 1
ATOM 1352 N N . PRO A 1 174 ? -14.059 0.905 40.511 1.00 89.44 174 PRO A N 1
ATOM 1353 C CA . PRO A 1 174 ? -13.360 1.361 39.316 1.00 89.44 174 PRO A CA 1
ATOM 1354 C C . PRO A 1 174 ? -13.687 0.494 38.091 1.00 89.44 174 PRO A C 1
ATOM 1356 O O . PRO A 1 174 ? -13.800 -0.734 38.185 1.00 89.44 174 PRO A O 1
ATOM 1359 N N . VAL A 1 175 ? -13.755 1.128 36.917 1.00 91.62 175 VAL A N 1
ATOM 1360 C CA . VAL A 1 175 ? -13.952 0.453 35.624 1.00 91.62 175 VAL A CA 1
ATOM 1361 C C . VAL A 1 175 ? -12.733 -0.416 35.289 1.00 91.62 175 VAL A C 1
ATOM 1363 O O . VAL A 1 175 ? -11.600 0.066 35.291 1.00 91.62 175 VAL A O 1
ATOM 1366 N N . LYS A 1 176 ? -12.942 -1.709 34.994 1.00 89.50 176 LYS A N 1
ATOM 1367 C CA . LYS A 1 176 ? -11.861 -2.657 34.655 1.00 89.50 176 LYS A CA 1
ATOM 1368 C C . LYS A 1 176 ? -12.059 -3.245 33.260 1.00 89.50 176 LYS A C 1
ATOM 1370 O O . LYS A 1 176 ? -12.887 -4.135 33.069 1.00 89.50 176 LYS A O 1
ATOM 1375 N N . ARG A 1 177 ? -11.245 -2.797 32.299 1.00 89.31 177 ARG A N 1
ATOM 1376 C CA . ARG A 1 177 ? -11.241 -3.305 30.915 1.00 89.31 177 ARG A CA 1
ATOM 1377 C C . ARG A 1 177 ? -10.629 -4.714 30.827 1.00 89.31 177 ARG A C 1
ATOM 1379 O O . ARG A 1 177 ? -9.573 -4.948 31.417 1.00 89.31 177 ARG A O 1
ATOM 1386 N N . PRO A 1 178 ? -11.254 -5.664 30.104 1.00 87.00 178 PRO A N 1
ATOM 1387 C CA . PRO A 1 178 ? -10.662 -6.978 29.866 1.00 87.00 178 PRO A CA 1
ATOM 1388 C C . PRO A 1 178 ? -9.447 -6.876 28.930 1.00 87.00 178 PRO A C 1
ATOM 1390 O O . PRO A 1 178 ? -9.439 -6.094 27.981 1.00 87.00 178 PRO A O 1
ATOM 1393 N N . ILE A 1 179 ? -8.414 -7.684 29.189 1.00 85.31 179 ILE A N 1
ATOM 1394 C CA . ILE A 1 179 ? -7.214 -7.746 28.343 1.00 85.31 179 ILE A CA 1
ATOM 1395 C C . ILE A 1 179 ? -7.550 -8.505 27.053 1.00 85.31 179 ILE A C 1
ATOM 1397 O O . ILE A 1 179 ? -8.002 -9.650 27.093 1.00 85.31 179 ILE A O 1
ATOM 1401 N N . ASN A 1 180 ? -7.278 -7.886 25.903 1.00 88.19 180 ASN A N 1
ATOM 1402 C CA . ASN A 1 180 ? -7.466 -8.497 24.586 1.00 88.19 180 ASN A CA 1
ATOM 1403 C C . ASN A 1 180 ? -6.326 -9.475 24.256 1.00 88.19 180 ASN A C 1
ATOM 1405 O O . ASN A 1 180 ? -5.419 -9.151 23.487 1.00 88.19 180 ASN A O 1
ATOM 1409 N N . TRP A 1 181 ? -6.380 -10.683 24.819 1.00 88.75 181 TRP A N 1
ATOM 1410 C CA . TRP A 1 181 ? -5.377 -11.736 24.604 1.00 88.75 181 TRP A CA 1
ATOM 1411 C C . TRP A 1 181 ? -5.152 -12.077 23.129 1.00 88.75 181 TRP A C 1
ATOM 1413 O O . TRP A 1 181 ? -4.012 -12.271 22.724 1.00 88.75 181 TRP A O 1
ATOM 1423 N N . MET A 1 182 ? -6.203 -12.056 22.301 1.00 89.56 182 MET A N 1
ATOM 1424 C CA . MET A 1 182 ? -6.087 -12.330 20.863 1.00 89.56 182 MET A CA 1
ATOM 1425 C C . MET A 1 182 ? -5.133 -11.358 20.155 1.00 89.56 182 MET A C 1
ATOM 1427 O O . MET A 1 182 ? -4.346 -11.768 19.308 1.00 89.56 182 MET A O 1
ATOM 1431 N N . ARG A 1 183 ? -5.157 -10.071 20.528 1.00 90.06 183 ARG A N 1
ATOM 1432 C CA . ARG A 1 183 ? -4.278 -9.052 19.937 1.00 90.06 183 ARG A CA 1
ATOM 1433 C C . ARG A 1 183 ? -2.824 -9.261 20.351 1.00 90.06 183 ARG A C 1
ATOM 1435 O O . ARG A 1 183 ? -1.934 -9.110 19.521 1.00 90.06 183 ARG A O 1
ATOM 1442 N N . TRP A 1 184 ? -2.598 -9.633 21.609 1.00 92.88 184 TRP A N 1
ATOM 1443 C CA . TRP A 1 184 ? -1.269 -9.978 22.108 1.00 92.88 184 TRP A CA 1
ATOM 1444 C C . TRP A 1 184 ? -0.719 -11.226 21.419 1.00 92.88 184 TRP A C 1
ATOM 1446 O O . TRP A 1 184 ? 0.373 -11.173 20.867 1.00 92.88 184 TRP A O 1
ATOM 1456 N N . ILE A 1 185 ? -1.499 -12.307 21.355 1.00 93.75 185 ILE A N 1
ATOM 1457 C CA . ILE A 1 185 ? -1.102 -13.556 20.690 1.00 93.75 185 ILE A CA 1
ATOM 1458 C C . ILE A 1 185 ? -0.808 -13.309 19.208 1.00 93.75 185 ILE A C 1
ATOM 1460 O O . ILE A 1 185 ? 0.243 -13.723 18.720 1.00 93.75 185 ILE A O 1
ATOM 1464 N N . ALA A 1 186 ? -1.691 -12.602 18.496 1.00 94.31 186 ALA A N 1
ATOM 1465 C CA . ALA A 1 186 ? -1.490 -12.283 17.085 1.00 94.31 186 ALA A CA 1
ATOM 1466 C C . ALA A 1 186 ? -0.234 -11.422 16.870 1.00 94.31 186 ALA A C 1
ATOM 1468 O O . ALA A 1 186 ? 0.582 -11.736 16.006 1.00 94.31 186 ALA A O 1
ATOM 1469 N N . GLY A 1 187 ? -0.041 -10.381 17.687 1.00 94.81 187 GLY A N 1
ATOM 1470 C CA . GLY A 1 187 ? 1.130 -9.506 17.612 1.00 94.81 187 GLY A CA 1
ATOM 1471 C C . GLY A 1 187 ? 2.439 -10.250 17.870 1.00 94.81 187 GLY A C 1
ATOM 1472 O O . GLY A 1 187 ? 3.385 -10.140 17.088 1.00 94.81 187 GLY A O 1
ATOM 1473 N N . THR A 1 188 ? 2.488 -11.062 18.924 1.00 94.69 188 THR A N 1
ATOM 1474 C CA . THR A 1 188 ? 3.664 -11.871 19.259 1.00 94.69 188 THR A CA 1
ATOM 1475 C C . THR A 1 188 ? 3.953 -12.916 18.183 1.00 94.69 188 THR A C 1
ATOM 1477 O O . THR A 1 188 ? 5.100 -13.044 17.759 1.00 94.69 188 THR A O 1
ATOM 1480 N N . THR A 1 189 ? 2.928 -13.607 17.677 1.00 95.56 189 THR A N 1
ATOM 1481 C CA . THR A 1 189 ? 3.080 -14.616 16.613 1.00 95.56 189 THR A CA 1
ATOM 1482 C C . THR A 1 189 ? 3.591 -13.987 15.320 1.00 95.56 189 THR A C 1
ATOM 1484 O O . THR A 1 189 ? 4.504 -14.520 14.698 1.00 95.56 189 THR A O 1
ATOM 1487 N N . MET A 1 190 ? 3.058 -12.827 14.930 1.00 96.00 190 MET A N 1
ATOM 1488 C CA . MET A 1 190 ? 3.492 -12.120 13.723 1.00 96.00 190 MET A CA 1
ATOM 1489 C C . MET A 1 190 ? 4.934 -11.619 13.846 1.00 96.00 190 MET A C 1
ATOM 1491 O O . MET A 1 190 ? 5.709 -11.707 12.892 1.00 96.00 190 MET A O 1
ATOM 1495 N N . THR A 1 191 ? 5.312 -11.142 15.032 1.00 96.19 191 THR A N 1
ATOM 1496 C CA . THR A 1 191 ? 6.673 -10.668 15.308 1.00 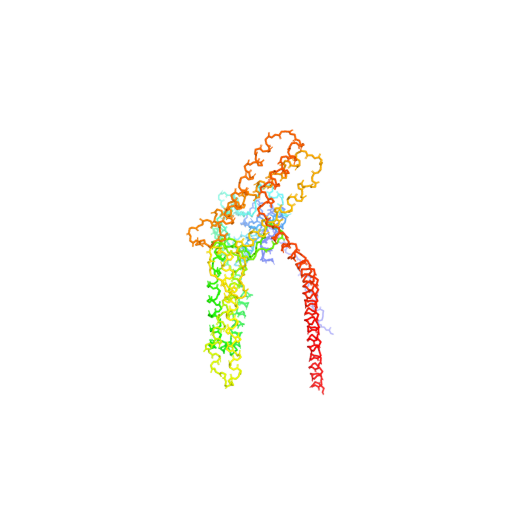96.19 191 THR A CA 1
ATOM 1497 C C . THR A 1 191 ? 7.668 -11.824 15.249 1.00 96.19 191 THR A C 1
ATOM 1499 O O . THR A 1 191 ? 8.647 -11.752 14.509 1.00 96.19 191 THR A O 1
ATOM 1502 N N . LEU A 1 192 ? 7.391 -12.923 15.958 1.00 96.31 192 LEU A N 1
ATOM 1503 C CA . LEU A 1 192 ? 8.223 -14.128 15.932 1.00 96.31 192 LEU A CA 1
ATOM 1504 C C . LEU A 1 192 ? 8.306 -14.721 14.526 1.00 96.31 192 LEU A C 1
ATOM 1506 O O . LEU A 1 192 ? 9.403 -14.990 14.051 1.00 96.31 192 LEU A O 1
ATOM 1510 N N . GLY A 1 193 ? 7.174 -14.835 13.828 1.00 96.31 193 GLY A N 1
ATOM 1511 C CA . GLY A 1 193 ? 7.133 -15.311 12.448 1.00 96.31 193 GLY A CA 1
ATOM 1512 C C . GLY A 1 193 ? 7.996 -14.464 11.513 1.00 96.31 193 GLY A C 1
ATOM 1513 O O . GLY A 1 193 ? 8.758 -15.012 10.720 1.00 96.31 193 GLY A O 1
ATOM 1514 N N . SER A 1 194 ? 7.957 -13.137 11.652 1.00 95.50 194 SER A N 1
ATOM 1515 C CA . SER A 1 194 ? 8.791 -12.229 10.851 1.00 95.50 194 SER A CA 1
ATOM 1516 C C . SER A 1 194 ? 10.282 -12.426 11.129 1.00 95.50 194 SER A C 1
ATOM 1518 O O . SER A 1 194 ? 11.080 -12.482 10.194 1.00 95.50 194 SER A O 1
ATOM 1520 N N . VAL A 1 195 ? 10.663 -12.581 12.401 1.00 97.00 195 VAL A N 1
ATOM 1521 C CA . VAL A 1 195 ? 12.054 -12.849 12.800 1.00 97.00 195 VAL A CA 1
ATOM 1522 C C . VAL A 1 195 ? 12.526 -14.196 12.254 1.00 97.00 195 VAL A C 1
ATOM 1524 O O . VAL A 1 195 ? 13.619 -14.278 11.695 1.00 97.00 195 VAL A O 1
ATOM 1527 N N . THR A 1 196 ? 11.703 -15.241 12.354 1.00 96.00 196 THR A N 1
ATOM 1528 C CA . THR A 1 196 ? 12.028 -16.567 11.817 1.00 96.00 196 THR A CA 1
ATOM 1529 C C . THR A 1 196 ? 12.209 -16.522 10.303 1.00 96.00 196 THR A C 1
ATOM 1531 O O . THR A 1 196 ? 13.212 -17.025 9.802 1.00 96.00 196 THR A O 1
ATOM 1534 N N . VAL A 1 197 ? 11.296 -15.877 9.570 1.00 95.69 197 VAL A N 1
ATOM 1535 C CA . VAL A 1 197 ? 11.414 -15.717 8.112 1.00 95.69 197 VAL A CA 1
ATOM 1536 C C . VAL A 1 197 ? 12.684 -14.953 7.753 1.00 95.69 197 VAL A C 1
ATOM 1538 O O . VAL A 1 197 ? 13.417 -15.393 6.872 1.00 95.69 197 VAL A O 1
ATOM 1541 N N . ALA A 1 198 ? 12.985 -13.854 8.447 1.00 94.25 198 ALA A N 1
ATOM 1542 C CA . ALA A 1 198 ? 14.196 -13.081 8.199 1.00 94.25 198 ALA A CA 1
ATOM 1543 C C . ALA A 1 198 ? 15.462 -13.919 8.428 1.00 94.25 198 ALA A C 1
ATOM 1545 O O . ALA A 1 198 ? 16.347 -13.922 7.577 1.00 94.25 198 ALA A O 1
ATOM 1546 N N . PHE A 1 199 ? 15.528 -14.674 9.528 1.00 95.25 199 PHE A N 1
ATOM 1547 C CA . PHE A 1 199 ? 16.676 -15.522 9.853 1.00 95.25 199 PHE A CA 1
ATOM 1548 C C . PHE A 1 199 ? 16.871 -16.659 8.839 1.00 95.25 199 PHE A C 1
ATOM 1550 O O . PHE A 1 199 ? 17.992 -16.915 8.405 1.00 95.25 199 PHE A O 1
ATOM 1557 N N . VAL A 1 200 ? 15.783 -17.305 8.409 1.00 95.88 200 VAL A N 1
ATOM 1558 C CA . VAL A 1 200 ? 15.820 -18.390 7.412 1.00 95.88 200 VAL A CA 1
ATOM 1559 C C . VAL A 1 200 ? 16.140 -17.864 6.010 1.00 95.88 200 VAL A C 1
ATOM 1561 O O . VAL A 1 200 ? 16.861 -18.518 5.258 1.00 95.88 200 VAL A O 1
ATOM 1564 N N . ALA A 1 201 ? 15.639 -16.682 5.645 1.00 94.56 201 ALA A N 1
ATOM 1565 C CA . ALA A 1 201 ? 15.890 -16.068 4.343 1.00 94.56 201 ALA A CA 1
ATOM 1566 C C . ALA A 1 201 ? 17.291 -15.441 4.237 1.00 94.56 201 ALA A C 1
ATOM 1568 O O . ALA A 1 201 ? 17.837 -15.343 3.138 1.00 94.56 201 ALA A O 1
ATOM 1569 N N . TRP A 1 202 ? 17.891 -15.038 5.360 1.00 94.75 202 TRP A N 1
ATOM 1570 C CA . TRP A 1 202 ? 19.192 -14.370 5.422 1.00 94.75 202 TRP A CA 1
ATOM 1571 C C . TRP A 1 202 ? 20.312 -15.035 4.596 1.00 94.75 202 TRP A C 1
ATOM 1573 O O . TRP A 1 202 ? 20.915 -14.330 3.783 1.00 94.75 202 TRP A O 1
ATOM 1583 N N . PRO A 1 203 ? 20.583 -16.356 4.698 1.00 94.12 203 PRO A N 1
ATOM 1584 C CA . PRO A 1 203 ? 21.633 -17.004 3.903 1.00 94.12 203 PRO A CA 1
ATOM 1585 C C . PRO A 1 203 ? 21.371 -16.986 2.389 1.00 94.12 203 PRO A C 1
ATOM 1587 O O . PRO A 1 203 ? 22.322 -17.030 1.613 1.00 94.12 203 PRO A O 1
ATOM 1590 N N . TYR A 1 204 ? 20.112 -16.886 1.956 1.00 93.12 204 TYR A N 1
ATOM 1591 C CA . TYR A 1 204 ? 19.750 -16.810 0.536 1.00 93.12 204 TYR A CA 1
ATOM 1592 C C . TYR A 1 204 ? 19.774 -15.373 0.003 1.00 93.12 204 TYR A C 1
ATOM 1594 O O . TYR A 1 204 ? 20.111 -15.138 -1.156 1.00 93.12 204 TYR A O 1
ATOM 1602 N N . VAL A 1 205 ? 19.439 -14.398 0.849 1.00 92.81 205 VAL A N 1
ATOM 1603 C CA . VAL A 1 205 ? 19.381 -12.976 0.484 1.00 92.81 205 VAL A CA 1
ATOM 1604 C C . VAL A 1 205 ? 20.768 -12.328 0.513 1.00 92.81 205 VAL A C 1
ATOM 1606 O O . VAL A 1 205 ? 21.081 -11.511 -0.357 1.00 92.81 205 VAL A O 1
ATOM 1609 N N . LEU A 1 206 ? 21.626 -12.704 1.466 1.00 92.81 206 LEU A N 1
ATOM 1610 C CA . LEU A 1 206 ? 22.969 -12.136 1.616 1.00 92.81 206 LEU A CA 1
ATOM 1611 C C . LEU A 1 206 ? 23.821 -12.198 0.335 1.00 92.81 206 LEU A C 1
ATOM 1613 O O . LEU A 1 206 ? 24.364 -11.158 -0.044 1.00 92.81 206 LEU A O 1
ATOM 1617 N N . PRO A 1 207 ? 23.919 -13.339 -0.377 1.00 93.94 207 PRO A N 1
ATOM 1618 C CA . PRO A 1 207 ? 24.685 -13.415 -1.618 1.00 93.94 207 PRO A CA 1
ATOM 1619 C C . PRO A 1 207 ? 24.163 -12.470 -2.706 1.00 93.94 207 PRO A C 1
ATOM 1621 O O . PRO A 1 207 ? 24.950 -11.947 -3.490 1.00 93.94 207 PRO A O 1
ATOM 1624 N N . ILE A 1 208 ? 22.850 -12.218 -2.749 1.00 93.81 208 ILE A N 1
ATOM 1625 C CA . ILE A 1 208 ? 22.231 -11.293 -3.710 1.00 93.81 208 ILE A CA 1
ATOM 1626 C C . ILE A 1 208 ? 22.603 -9.850 -3.356 1.00 93.81 208 ILE A C 1
ATOM 1628 O O . ILE A 1 208 ? 23.029 -9.099 -4.233 1.00 93.81 208 ILE A O 1
ATOM 1632 N N . ILE A 1 209 ? 22.501 -9.478 -2.075 1.00 93.88 209 ILE A N 1
ATOM 1633 C CA . ILE A 1 209 ? 22.844 -8.133 -1.587 1.00 93.88 209 ILE A CA 1
ATOM 1634 C C . ILE A 1 209 ? 24.346 -7.858 -1.717 1.00 93.88 209 ILE A C 1
ATOM 1636 O O . ILE A 1 209 ? 24.737 -6.741 -2.035 1.00 93.88 209 ILE A O 1
ATOM 1640 N N . GLN A 1 210 ? 25.215 -8.841 -1.501 1.00 94.94 210 GLN A N 1
ATOM 1641 C CA . GLN A 1 210 ? 26.666 -8.646 -1.620 1.00 94.94 210 GLN A CA 1
ATOM 1642 C C . GLN A 1 210 ? 27.157 -8.650 -3.078 1.00 94.94 210 GLN A C 1
ATOM 1644 O O . GLN A 1 210 ? 28.300 -8.280 -3.356 1.00 94.94 210 GLN A O 1
ATOM 1649 N N . ASN A 1 211 ? 26.315 -9.038 -4.038 1.00 96.38 211 ASN A N 1
ATOM 1650 C CA . ASN A 1 211 ? 26.712 -9.125 -5.435 1.00 96.38 211 ASN A CA 1
ATOM 1651 C C . ASN A 1 211 ? 26.804 -7.738 -6.092 1.00 96.38 211 ASN A C 1
ATOM 1653 O O . ASN A 1 211 ? 25.800 -7.091 -6.397 1.00 96.38 211 ASN A O 1
ATOM 1657 N N . ARG A 1 212 ? 28.030 -7.314 -6.423 1.00 94.94 212 ARG A N 1
ATOM 1658 C CA . ARG A 1 212 ? 28.296 -6.047 -7.131 1.00 94.94 212 ARG A CA 1
ATOM 1659 C C . ARG A 1 212 ? 27.535 -5.903 -8.454 1.00 94.94 212 ARG A C 1
ATOM 1661 O O . ARG A 1 212 ? 27.201 -4.789 -8.843 1.00 94.94 212 ARG A O 1
ATOM 1668 N N . ASN A 1 213 ? 27.262 -7.008 -9.154 1.00 90.94 213 ASN A N 1
ATOM 1669 C CA . ASN A 1 213 ? 26.585 -6.969 -10.450 1.00 90.94 213 ASN A CA 1
ATOM 1670 C C . ASN A 1 213 ? 25.102 -6.616 -10.290 1.00 90.94 213 ASN A C 1
ATOM 1672 O O . ASN A 1 213 ? 24.544 -5.961 -11.165 1.00 90.94 213 ASN A O 1
ATOM 1676 N N . VAL A 1 214 ? 24.480 -7.005 -9.170 1.00 93.62 214 VAL A N 1
ATOM 1677 C CA . VAL A 1 214 ? 23.093 -6.641 -8.847 1.00 93.62 214 VAL A CA 1
ATOM 1678 C C . VAL A 1 214 ? 23.001 -5.135 -8.624 1.00 93.62 214 VAL A C 1
ATOM 1680 O O . VAL A 1 214 ? 22.179 -4.475 -9.252 1.00 93.62 214 VAL A O 1
ATOM 1683 N N . TRP A 1 215 ? 23.908 -4.562 -7.830 1.00 95.12 215 TRP A N 1
ATOM 1684 C CA . TRP A 1 215 ? 23.968 -3.111 -7.628 1.00 95.12 215 TRP A CA 1
ATOM 1685 C C . TRP A 1 215 ? 24.301 -2.339 -8.901 1.00 95.12 215 TRP A C 1
ATOM 1687 O O . TRP A 1 215 ? 23.721 -1.282 -9.139 1.00 95.12 215 TRP A O 1
ATOM 1697 N N . ALA A 1 216 ? 25.195 -2.867 -9.740 1.00 91.38 216 ALA A N 1
ATOM 1698 C CA . ALA A 1 216 ? 25.484 -2.284 -11.046 1.00 91.38 216 ALA A CA 1
ATOM 1699 C C . ALA A 1 216 ? 24.249 -2.307 -11.964 1.00 91.38 216 ALA A C 1
ATOM 1701 O O . ALA A 1 216 ? 23.978 -1.324 -12.646 1.00 91.38 216 ALA A O 1
ATOM 1702 N N . ALA A 1 217 ? 23.469 -3.392 -11.960 1.00 90.00 217 ALA A N 1
ATOM 1703 C CA . ALA A 1 217 ? 22.233 -3.478 -12.732 1.00 90.00 217 ALA A CA 1
ATOM 1704 C C . ALA A 1 217 ? 21.157 -2.516 -12.201 1.00 90.00 217 ALA A C 1
ATOM 1706 O O . ALA A 1 217 ? 20.562 -1.779 -12.984 1.00 90.00 217 ALA A O 1
ATOM 1707 N N . ILE A 1 218 ? 20.941 -2.470 -10.881 1.00 94.00 218 ILE A N 1
ATOM 1708 C CA . ILE A 1 218 ? 19.966 -1.571 -10.242 1.00 94.00 218 ILE A CA 1
ATOM 1709 C C . ILE A 1 218 ? 20.319 -0.105 -10.510 1.00 94.00 218 ILE A C 1
ATOM 1711 O O . ILE A 1 218 ? 19.441 0.687 -10.864 1.00 94.00 218 ILE A O 1
ATOM 1715 N N . SER A 1 219 ? 21.594 0.268 -10.372 1.00 94.06 219 SER A N 1
ATOM 1716 C CA . SER A 1 219 ? 22.039 1.644 -10.609 1.00 94.06 219 SER A CA 1
ATOM 1717 C C . SER A 1 219 ? 21.914 2.033 -12.081 1.00 94.06 219 SER A C 1
ATOM 1719 O O . SER A 1 219 ? 21.384 3.104 -12.373 1.00 94.06 219 SER A O 1
ATOM 1721 N N . LEU A 1 220 ? 22.290 1.147 -13.009 1.00 90.31 220 LEU A N 1
ATOM 1722 C CA . LEU A 1 220 ? 22.122 1.370 -14.445 1.00 90.31 220 LEU A CA 1
ATOM 1723 C C . LEU A 1 220 ? 20.642 1.565 -14.812 1.00 90.31 220 LEU A C 1
ATOM 1725 O O . LEU A 1 220 ? 20.302 2.547 -15.468 1.00 90.31 220 LEU A O 1
ATOM 1729 N N . VAL A 1 221 ? 19.753 0.679 -14.350 1.00 90.88 221 VAL A N 1
ATOM 1730 C CA . VAL A 1 221 ? 18.303 0.792 -14.593 1.00 90.88 221 VAL A CA 1
ATOM 1731 C C . VAL A 1 221 ? 17.753 2.102 -14.028 1.00 90.88 221 VAL A C 1
ATOM 1733 O O . VAL A 1 221 ? 16.988 2.787 -14.706 1.00 90.88 221 VAL A O 1
ATOM 1736 N N . SER A 1 222 ? 18.182 2.494 -12.827 1.00 92.50 222 SER A N 1
ATOM 1737 C CA . SER A 1 222 ? 17.765 3.754 -12.201 1.00 92.50 222 SER A CA 1
ATOM 1738 C C . SER A 1 222 ? 18.215 4.972 -13.012 1.00 92.50 222 SER A C 1
ATOM 1740 O O . SER A 1 222 ? 17.412 5.868 -13.272 1.00 92.50 222 SER A O 1
ATOM 1742 N N . ILE A 1 223 ? 19.469 4.997 -13.477 1.00 93.19 223 ILE A N 1
ATOM 1743 C CA . ILE A 1 223 ? 19.993 6.081 -14.321 1.00 93.19 223 ILE A CA 1
ATOM 1744 C C . ILE A 1 223 ? 19.197 6.173 -15.629 1.00 93.19 223 ILE A C 1
ATOM 1746 O O . ILE A 1 223 ? 18.773 7.265 -16.005 1.00 93.19 223 ILE A O 1
ATOM 1750 N N . LEU A 1 224 ? 18.931 5.049 -16.302 1.00 91.25 224 LEU A N 1
ATOM 1751 C CA . LEU A 1 224 ? 18.153 5.016 -17.549 1.00 91.25 224 LEU A CA 1
ATOM 1752 C C . LEU A 1 224 ? 16.706 5.500 -17.348 1.00 91.25 224 LEU A C 1
ATOM 1754 O O . LEU A 1 224 ? 16.166 6.252 -18.164 1.00 91.25 224 LEU A O 1
ATOM 1758 N N . LEU A 1 225 ? 16.078 5.117 -16.236 1.00 89.62 225 LEU A N 1
ATOM 1759 C CA . LEU A 1 225 ? 14.722 5.542 -15.893 1.00 89.62 225 LEU A CA 1
ATOM 1760 C C . LEU A 1 225 ? 14.660 7.045 -15.584 1.00 89.62 225 LEU A C 1
ATOM 1762 O O . LEU A 1 225 ? 13.748 7.735 -16.041 1.00 89.62 225 LEU A O 1
ATOM 1766 N N . PHE A 1 226 ? 15.626 7.588 -14.844 1.00 91.50 226 PHE A N 1
ATOM 1767 C CA . PHE A 1 226 ? 15.610 9.010 -14.495 1.00 91.50 226 PHE A CA 1
ATOM 1768 C C . PHE A 1 226 ? 16.035 9.917 -15.655 1.00 91.50 226 PHE A C 1
ATOM 1770 O O . PHE A 1 226 ? 15.453 10.987 -15.826 1.00 91.50 226 PHE A O 1
ATOM 1777 N N . THR A 1 227 ? 16.968 9.479 -16.502 1.00 93.56 227 THR A N 1
ATOM 1778 C CA . THR A 1 227 ? 17.422 10.250 -17.678 1.00 93.56 227 THR A CA 1
ATOM 1779 C C . THR A 1 227 ? 16.426 10.251 -18.841 1.00 93.56 227 THR A C 1
ATOM 1781 O O . THR A 1 227 ? 16.469 11.151 -19.674 1.00 93.56 227 THR A O 1
ATOM 1784 N N . SER A 1 228 ? 15.486 9.301 -18.894 1.00 92.19 228 SER A N 1
ATOM 1785 C CA . SER A 1 228 ? 14.415 9.259 -19.908 1.00 92.19 228 SER A CA 1
ATOM 1786 C C . SER A 1 228 ? 13.223 10.186 -19.612 1.00 92.19 228 SER A C 1
ATOM 1788 O O . SER A 1 228 ? 12.308 10.304 -20.433 1.00 92.19 228 SER A O 1
ATOM 1790 N N . GLY A 1 229 ? 13.214 10.865 -18.457 1.00 91.88 229 GLY A N 1
ATOM 1791 C CA . GLY A 1 229 ? 12.170 11.829 -18.092 1.00 91.88 229 GLY A CA 1
ATOM 1792 C C . GLY A 1 229 ? 11.018 11.255 -17.259 1.00 91.88 229 GLY A C 1
ATOM 1793 O O . GLY A 1 229 ? 9.957 11.867 -17.182 1.00 91.88 229 GLY A O 1
ATOM 1794 N N . HIS A 1 230 ? 11.195 10.115 -16.581 1.00 92.44 230 HIS A N 1
ATOM 1795 C CA . HIS A 1 230 ? 10.133 9.503 -15.764 1.00 92.44 230 HIS A CA 1
ATOM 1796 C C . HIS A 1 230 ? 9.556 10.436 -14.679 1.00 92.44 230 HIS A C 1
ATOM 1798 O O . HIS A 1 230 ? 8.356 10.414 -14.401 1.00 92.44 230 HIS A O 1
ATOM 1804 N N . MET A 1 231 ? 10.385 11.301 -14.083 1.00 93.81 231 MET A N 1
ATOM 1805 C CA . MET A 1 231 ? 9.928 12.268 -13.073 1.00 93.81 231 MET A CA 1
ATOM 1806 C C . MET A 1 231 ? 8.974 13.322 -13.638 1.00 93.81 231 MET A C 1
ATOM 1808 O O . MET A 1 231 ? 8.031 13.714 -12.952 1.00 93.81 231 MET A O 1
ATOM 1812 N N . PHE A 1 232 ? 9.152 13.723 -14.899 1.00 92.75 232 PHE A N 1
ATOM 1813 C CA . PHE A 1 232 ? 8.225 14.633 -15.569 1.00 92.75 232 PHE A CA 1
ATOM 1814 C C . PHE A 1 232 ? 6.816 14.029 -15.623 1.00 92.75 232 PHE A C 1
ATOM 1816 O O . PHE A 1 232 ? 5.845 14.680 -15.228 1.00 92.75 232 PHE A O 1
ATOM 1823 N N . ASN A 1 233 ? 6.718 12.752 -16.004 1.00 92.12 233 ASN A N 1
ATOM 1824 C CA . ASN A 1 233 ? 5.445 12.037 -16.061 1.00 92.12 233 ASN A CA 1
ATOM 1825 C C . ASN A 1 233 ? 4.804 11.906 -14.679 1.00 92.12 233 ASN A C 1
ATOM 1827 O O . ASN A 1 233 ? 3.597 12.104 -14.534 1.00 92.12 233 ASN A O 1
ATOM 1831 N N . HIS A 1 234 ? 5.607 11.597 -13.656 1.00 91.38 234 HIS A N 1
ATOM 1832 C CA . HIS A 1 234 ? 5.109 11.427 -12.295 1.00 91.38 234 HIS A CA 1
ATOM 1833 C C . HIS A 1 234 ? 4.549 12.729 -11.705 1.00 91.38 234 HIS A C 1
ATOM 1835 O O . HIS A 1 234 ? 3.516 12.688 -11.034 1.00 91.38 234 HIS A O 1
ATOM 1841 N N . ILE A 1 235 ? 5.205 13.867 -11.956 1.00 94.75 235 ILE A N 1
ATOM 1842 C CA . ILE A 1 235 ? 4.778 15.181 -11.454 1.00 94.75 235 ILE A CA 1
ATOM 1843 C C . ILE A 1 235 ? 3.541 15.666 -12.209 1.00 94.75 235 ILE A C 1
ATOM 1845 O O . ILE A 1 235 ? 2.564 16.077 -11.589 1.00 94.75 235 ILE A O 1
ATOM 1849 N N . ARG A 1 236 ? 3.565 15.606 -13.545 1.00 91.25 236 ARG A N 1
ATOM 1850 C CA . ARG A 1 236 ? 2.507 16.185 -14.386 1.00 91.25 236 ARG A CA 1
ATOM 1851 C C . ARG A 1 236 ? 1.335 15.252 -14.671 1.00 91.25 236 ARG A C 1
ATOM 1853 O O . ARG A 1 236 ? 0.385 15.683 -15.313 1.00 91.25 236 ARG A O 1
ATOM 1860 N N . LYS A 1 237 ? 1.396 13.998 -14.209 1.00 92.69 237 LYS A N 1
ATOM 1861 C CA . LYS A 1 237 ? 0.348 12.978 -14.395 1.00 92.69 237 LYS A CA 1
ATOM 1862 C C . LYS A 1 237 ? -0.101 12.870 -15.860 1.00 92.69 237 LYS A C 1
ATOM 1864 O O . LYS A 1 237 ? -1.289 12.869 -16.164 1.00 92.69 237 LYS A O 1
ATOM 1869 N N . VAL A 1 238 ? 0.874 12.810 -16.770 1.00 91.31 238 VAL A N 1
ATOM 1870 C CA . VAL A 1 238 ? 0.621 12.727 -18.217 1.00 91.31 238 VAL A CA 1
ATOM 1871 C C . VAL A 1 238 ? -0.068 11.405 -18.586 1.00 91.31 238 VAL A C 1
ATOM 1873 O O . VAL A 1 238 ? 0.184 10.385 -17.935 1.00 91.31 238 VAL A O 1
ATOM 1876 N N . PRO A 1 239 ? -0.911 11.378 -19.634 1.00 91.00 239 PRO A N 1
ATOM 1877 C CA . PRO A 1 239 ? -1.518 10.138 -20.103 1.00 91.00 239 PRO A CA 1
ATOM 1878 C C . PRO A 1 239 ? -0.454 9.160 -20.624 1.00 91.00 239 PRO A C 1
ATOM 1880 O O . PRO A 1 239 ? 0.597 9.555 -21.138 1.00 91.00 239 PRO A O 1
ATOM 1883 N N . TYR A 1 240 ? -0.732 7.860 -20.498 1.00 88.88 240 TYR A N 1
ATOM 1884 C CA . TYR A 1 240 ? 0.198 6.816 -20.934 1.00 88.88 240 TYR A CA 1
ATOM 1885 C C . TYR A 1 240 ? 0.329 6.753 -22.464 1.00 88.88 240 TYR A C 1
ATOM 1887 O O . TYR A 1 240 ? 1.441 6.650 -22.979 1.00 88.88 240 TYR A O 1
ATOM 1895 N N . VAL A 1 241 ? -0.796 6.887 -23.170 1.00 87.44 241 VAL A N 1
ATOM 1896 C CA . VAL A 1 241 ? -0.913 7.029 -24.628 1.00 87.44 241 VAL A CA 1
ATOM 1897 C C . VAL A 1 241 ? -2.041 8.013 -24.942 1.00 87.44 241 VAL A C 1
ATOM 1899 O O . VAL A 1 241 ? -2.943 8.195 -24.122 1.00 87.44 241 VAL A O 1
ATOM 1902 N N . ALA A 1 242 ? -2.015 8.633 -26.120 1.00 85.31 242 ALA A N 1
ATOM 1903 C CA . ALA A 1 242 ? -3.092 9.503 -26.592 1.00 85.31 242 ALA A CA 1
ATOM 1904 C C . ALA A 1 242 ? -3.554 9.085 -27.991 1.00 85.31 242 ALA A C 1
ATOM 1906 O O . ALA A 1 242 ? -2.818 8.431 -28.721 1.00 85.31 242 ALA A O 1
ATOM 1907 N N . GLY A 1 243 ? -4.773 9.457 -28.379 1.00 78.56 243 GLY A N 1
ATOM 1908 C CA . GLY A 1 243 ? -5.255 9.247 -29.745 1.00 78.56 243 GLY A CA 1
ATOM 1909 C C . GLY A 1 243 ? -4.696 10.295 -30.713 1.00 78.56 243 GLY A C 1
ATOM 1910 O O . GLY A 1 243 ? -4.597 11.466 -30.365 1.00 78.56 243 GLY A O 1
ATOM 1911 N N . ASP A 1 244 ? -4.405 9.899 -31.951 1.00 73.38 244 ASP A N 1
ATOM 1912 C CA . ASP A 1 244 ? -3.936 10.775 -33.044 1.00 73.38 244 ASP A CA 1
ATOM 1913 C C . ASP A 1 244 ? -5.072 11.632 -33.665 1.00 73.38 244 ASP A C 1
ATOM 1915 O O . ASP A 1 244 ? -4.964 12.162 -34.767 1.00 73.38 244 ASP A O 1
ATOM 1919 N N . GLY A 1 245 ? -6.245 11.704 -33.022 1.00 71.25 245 GLY A N 1
ATOM 1920 C CA . GLY A 1 245 ? -7.429 12.419 -33.533 1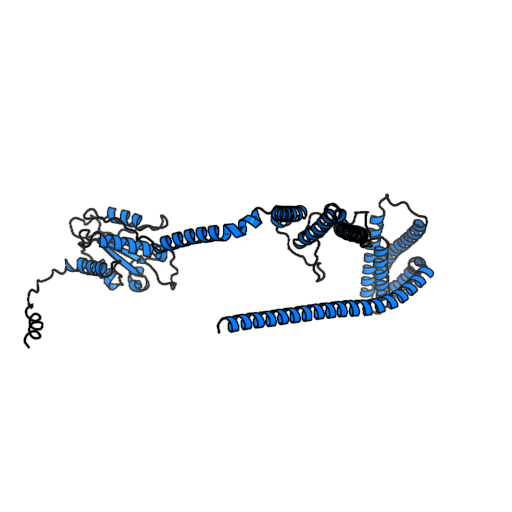.00 71.25 245 GLY A CA 1
ATOM 1921 C C . GLY A 1 245 ? -8.061 11.831 -34.808 1.00 71.25 245 GLY A C 1
ATOM 1922 O O . GLY A 1 245 ? -9.123 12.279 -35.225 1.00 71.25 245 GLY A O 1
ATOM 1923 N N . LYS A 1 246 ? -7.444 10.806 -35.413 1.00 70.12 246 LYS A N 1
ATOM 1924 C CA . LYS A 1 246 ? -7.871 10.126 -36.653 1.00 70.12 246 LYS A CA 1
ATOM 1925 C C . LYS A 1 246 ? -8.245 8.652 -36.444 1.00 70.12 246 LYS A C 1
ATOM 1927 O O . LYS A 1 246 ? -8.245 7.872 -37.389 1.00 70.12 246 LYS A O 1
ATOM 1932 N N . GLY A 1 247 ? -8.518 8.258 -35.198 1.00 70.69 247 GLY A N 1
ATOM 1933 C CA . GLY A 1 247 ? -8.839 6.873 -34.823 1.00 70.69 247 GLY A CA 1
ATOM 1934 C C . GLY A 1 247 ? -7.629 5.962 -34.563 1.00 70.69 247 GLY A C 1
ATOM 1935 O O . GLY A 1 247 ? -7.820 4.779 -34.308 1.00 70.69 247 GLY A O 1
ATOM 1936 N N . GLY A 1 248 ? -6.399 6.492 -34.601 1.00 75.06 248 GLY A N 1
ATOM 1937 C CA . GLY A 1 248 ? -5.163 5.778 -34.241 1.00 75.06 248 GLY A CA 1
ATOM 1938 C C . GLY A 1 248 ? -4.589 6.195 -32.880 1.00 75.06 248 GLY A C 1
ATOM 1939 O O . GLY A 1 248 ? -5.052 7.166 -32.280 1.00 75.06 248 GLY A O 1
ATOM 1940 N N . ILE A 1 249 ? -3.563 5.482 -32.403 1.00 78.69 249 ILE A N 1
ATOM 1941 C CA . ILE A 1 249 ? -2.825 5.786 -31.163 1.00 78.69 249 ILE A CA 1
ATOM 1942 C C . ILE A 1 249 ? -1.532 6.532 -31.517 1.00 78.69 249 ILE A C 1
ATOM 1944 O O . ILE A 1 249 ? -0.764 6.073 -32.359 1.00 78.69 249 ILE A O 1
ATOM 1948 N N . SER A 1 250 ? -1.278 7.661 -30.857 1.00 79.81 250 SER A N 1
ATOM 1949 C CA . SER A 1 250 ? -0.015 8.394 -30.906 1.00 79.81 250 SER A CA 1
ATOM 1950 C C . SER A 1 250 ? 0.872 8.017 -29.717 1.00 79.81 250 SER A C 1
ATOM 1952 O O . SER A 1 250 ? 0.482 8.145 -28.553 1.00 79.81 250 SER A O 1
ATOM 1954 N N . TYR A 1 251 ? 2.080 7.541 -30.023 1.00 82.25 251 TYR A N 1
ATOM 1955 C CA . TYR A 1 251 ? 3.067 7.091 -29.036 1.00 82.25 251 TYR A CA 1
ATOM 1956 C C . TYR A 1 251 ? 4.045 8.190 -28.597 1.00 82.25 251 TYR A C 1
ATOM 1958 O O . TYR A 1 251 ? 4.656 8.072 -27.537 1.00 82.25 251 TYR A O 1
ATOM 1966 N N . PHE A 1 252 ? 4.168 9.265 -29.381 1.00 84.69 252 PHE A N 1
ATOM 1967 C CA . PHE A 1 252 ? 5.032 10.413 -29.102 1.00 84.69 252 PHE A CA 1
ATOM 1968 C C . PHE A 1 252 ? 4.189 11.682 -29.020 1.00 84.69 252 PHE A C 1
ATOM 1970 O O . PHE A 1 252 ? 3.394 11.964 -29.918 1.00 84.69 252 PHE A O 1
ATOM 1977 N N . ALA A 1 253 ? 4.363 12.459 -27.952 1.00 84.56 253 ALA A N 1
ATOM 1978 C CA . ALA A 1 253 ? 3.638 13.715 -27.807 1.00 84.56 253 ALA A CA 1
ATOM 1979 C C . ALA A 1 253 ? 4.199 14.780 -28.763 1.00 84.56 253 ALA A C 1
ATOM 1981 O O . ALA A 1 253 ? 5.412 14.876 -28.960 1.00 84.56 253 ALA A O 1
ATOM 1982 N N . SER A 1 254 ? 3.314 15.602 -29.333 1.00 78.25 254 SER A N 1
ATOM 1983 C CA . SER A 1 254 ? 3.721 16.744 -30.155 1.00 78.25 254 SER A CA 1
ATOM 1984 C C . SER A 1 254 ? 4.295 17.872 -29.290 1.00 78.25 254 SER A C 1
ATOM 1986 O O . SER A 1 254 ? 3.771 18.183 -28.214 1.00 78.25 254 SER A O 1
ATOM 1988 N N . GLY A 1 255 ? 5.353 18.510 -29.793 1.00 79.50 255 GLY A N 1
ATOM 1989 C CA . GLY A 1 255 ? 6.068 19.591 -29.121 1.00 79.50 255 GLY A CA 1
ATOM 1990 C C . GLY A 1 255 ? 7.101 19.116 -28.091 1.00 79.50 255 GLY A C 1
ATOM 1991 O O . GLY A 1 255 ? 7.057 18.004 -27.574 1.00 79.50 255 GLY A O 1
ATOM 1992 N N . PHE A 1 256 ? 8.056 19.994 -27.776 1.00 82.69 256 PHE A N 1
ATOM 1993 C CA . PHE A 1 256 ? 9.182 19.682 -26.885 1.00 82.69 256 PHE A CA 1
ATOM 1994 C C . PHE A 1 256 ? 8.827 19.592 -25.404 1.00 82.69 256 PHE A C 1
ATOM 1996 O O . PHE A 1 256 ? 9.505 18.904 -24.650 1.00 82.69 256 PHE A O 1
ATOM 2003 N N . GLN A 1 257 ? 7.801 20.326 -24.978 1.00 86.88 257 GLN A N 1
ATOM 2004 C CA . GLN A 1 257 ? 7.440 20.441 -23.565 1.00 86.88 257 GLN A CA 1
ATOM 2005 C C . GLN A 1 257 ? 6.430 19.382 -23.111 1.00 86.88 257 GLN A C 1
ATOM 2007 O O . GLN A 1 257 ? 6.123 19.320 -21.925 1.00 86.88 257 GLN A O 1
ATOM 2012 N N . ASN A 1 258 ? 5.916 18.563 -24.033 1.00 88.31 258 ASN A N 1
ATOM 2013 C CA . ASN A 1 258 ? 4.953 17.507 -23.745 1.00 88.31 258 ASN A CA 1
ATOM 2014 C C . ASN A 1 258 ? 5.588 16.138 -23.979 1.00 88.31 258 ASN A C 1
ATOM 2016 O O . ASN A 1 258 ? 6.417 15.962 -24.873 1.00 88.31 258 ASN A O 1
ATOM 2020 N N . GLN A 1 259 ? 5.175 15.160 -23.180 1.00 91.19 259 GLN A N 1
ATOM 2021 C CA . GLN A 1 259 ? 5.688 13.795 -23.216 1.00 91.19 259 GLN A CA 1
ATOM 2022 C C . GLN A 1 259 ? 4.597 12.832 -22.743 1.00 91.19 259 GLN A C 1
ATOM 2024 O O . GLN A 1 259 ? 3.802 13.189 -21.871 1.00 91.19 259 GLN A O 1
ATOM 2029 N N . TYR A 1 260 ? 4.548 11.632 -23.323 1.00 92.56 260 TYR A N 1
ATOM 2030 C CA . TYR A 1 260 ? 3.655 10.560 -22.871 1.00 92.56 260 TYR A CA 1
ATOM 2031 C C . TYR A 1 260 ? 4.365 9.550 -21.968 1.00 92.56 260 TYR A C 1
ATOM 2033 O O . TYR A 1 260 ? 5.587 9.398 -22.008 1.00 92.56 260 TYR A O 1
ATOM 2041 N N . GLY A 1 261 ? 3.575 8.810 -21.185 1.00 90.88 261 GLY A N 1
ATOM 2042 C CA . GLY A 1 261 ? 4.086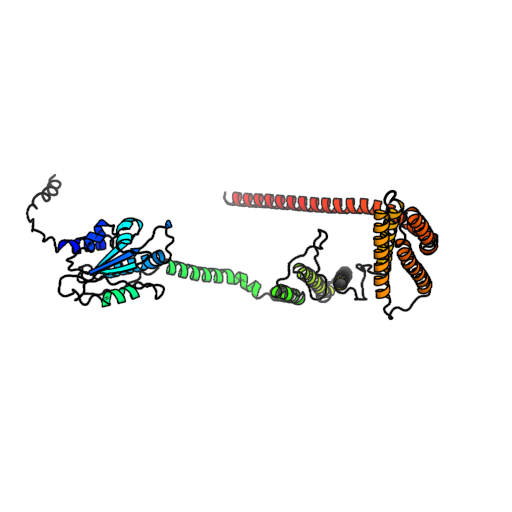 7.754 -20.307 1.00 90.88 261 GLY A CA 1
ATOM 2043 C C . GLY A 1 261 ? 4.858 6.666 -21.058 1.00 90.88 261 GLY A C 1
ATOM 2044 O O . GLY A 1 261 ? 5.968 6.308 -20.657 1.00 90.88 261 GLY A O 1
ATOM 2045 N N . LEU A 1 262 ? 4.302 6.178 -22.173 1.00 90.19 262 LEU A N 1
ATOM 2046 C CA . LEU A 1 262 ? 4.954 5.173 -23.016 1.00 90.19 262 LEU A CA 1
ATOM 2047 C C . LEU A 1 262 ? 6.225 5.717 -23.686 1.00 90.19 262 LEU A C 1
ATOM 2049 O O . LEU A 1 262 ? 7.203 4.991 -23.843 1.00 90.19 262 LEU A O 1
ATOM 2053 N N . GLU A 1 263 ? 6.238 7.004 -24.031 1.00 90.88 263 GLU A N 1
ATOM 2054 C CA . GLU A 1 263 ? 7.372 7.651 -24.689 1.00 90.88 263 GLU A CA 1
ATOM 2055 C C . GLU A 1 263 ? 8.666 7.503 -23.874 1.00 90.88 263 GLU A C 1
ATOM 2057 O O . GLU A 1 263 ? 9.703 7.101 -24.399 1.00 90.88 263 GLU A O 1
ATOM 2062 N N . THR A 1 264 ? 8.588 7.741 -22.562 1.00 92.31 264 THR A N 1
ATOM 2063 C CA . THR A 1 264 ? 9.706 7.550 -21.623 1.00 92.31 264 THR A CA 1
ATOM 2064 C C . THR A 1 264 ? 10.237 6.122 -21.636 1.00 92.31 264 THR A C 1
ATOM 2066 O O . THR A 1 264 ? 11.446 5.923 -21.577 1.00 92.31 264 THR A O 1
ATOM 2069 N N . GLN A 1 265 ? 9.359 5.121 -21.725 1.00 91.50 265 GLN A N 1
ATOM 2070 C CA . GLN A 1 265 ? 9.763 3.713 -21.728 1.00 91.50 265 GLN A CA 1
ATOM 2071 C C . GLN A 1 265 ? 10.494 3.349 -23.022 1.00 91.50 265 GLN A C 1
ATOM 2073 O O . GLN A 1 265 ? 11.522 2.674 -22.977 1.00 91.50 265 GLN A O 1
ATOM 2078 N N . ILE A 1 266 ? 10.011 3.851 -24.163 1.00 91.31 266 ILE A N 1
ATOM 2079 C CA . ILE A 1 266 ? 10.674 3.676 -25.460 1.00 91.31 266 ILE A CA 1
ATOM 2080 C C . ILE A 1 266 ? 12.064 4.329 -25.427 1.00 91.31 266 ILE A C 1
ATOM 2082 O O . ILE A 1 266 ? 13.048 3.701 -25.817 1.00 91.31 266 ILE A O 1
ATOM 2086 N N . VAL A 1 267 ? 12.176 5.553 -24.900 1.00 93.00 267 VAL A N 1
ATOM 2087 C CA . VAL A 1 267 ? 13.464 6.257 -24.761 1.00 93.00 267 VAL A CA 1
ATOM 2088 C C . VAL A 1 267 ? 14.415 5.530 -23.808 1.00 93.00 267 VAL A C 1
ATOM 2090 O O . VAL A 1 267 ? 15.584 5.342 -24.146 1.00 93.00 267 VAL A O 1
ATOM 2093 N N . ALA A 1 268 ? 13.927 5.051 -22.662 1.00 92.81 268 ALA A N 1
ATOM 2094 C CA . ALA A 1 268 ? 14.726 4.271 -21.718 1.00 92.81 268 ALA A CA 1
ATOM 2095 C C . ALA A 1 268 ? 15.264 2.976 -22.349 1.00 92.81 268 ALA A C 1
ATOM 2097 O O . ALA A 1 268 ? 16.426 2.629 -22.138 1.00 92.81 268 ALA A O 1
ATOM 2098 N N . ALA A 1 269 ? 14.456 2.288 -23.162 1.00 92.00 269 ALA A N 1
ATOM 2099 C CA . ALA A 1 269 ? 14.883 1.096 -23.890 1.00 92.00 269 ALA A CA 1
ATOM 2100 C C . ALA A 1 269 ? 15.958 1.417 -24.943 1.00 92.00 269 ALA A C 1
ATOM 2102 O O . ALA A 1 269 ? 16.965 0.711 -25.016 1.00 92.00 269 ALA A O 1
ATOM 2103 N N . MET A 1 270 ? 15.797 2.505 -25.709 1.00 93.56 270 MET A N 1
ATOM 2104 C CA . MET A 1 270 ? 16.815 2.959 -26.669 1.00 93.56 270 MET A CA 1
ATOM 2105 C C . MET A 1 270 ? 18.148 3.267 -25.977 1.00 93.56 270 MET A C 1
ATOM 2107 O O . MET A 1 270 ? 19.196 2.788 -26.413 1.00 93.56 270 MET A O 1
ATOM 2111 N N . TYR A 1 271 ? 18.117 4.021 -24.872 1.00 94.81 271 TYR A N 1
ATOM 2112 C CA . TYR A 1 271 ? 19.311 4.305 -24.073 1.00 94.81 271 TYR A CA 1
ATOM 2113 C C . TYR A 1 271 ? 19.922 3.029 -23.497 1.00 94.81 271 TYR A C 1
ATOM 2115 O O . TYR A 1 271 ? 21.135 2.864 -23.563 1.00 94.81 271 TYR A O 1
ATOM 2123 N N . GLY A 1 272 ? 19.102 2.088 -23.022 1.00 93.94 272 GLY A N 1
ATOM 2124 C CA . GLY A 1 272 ? 19.568 0.794 -22.532 1.00 93.94 272 GLY A CA 1
ATOM 2125 C C . GLY A 1 272 ? 20.333 -0.003 -23.590 1.00 93.94 272 GLY A C 1
ATOM 2126 O O . GLY A 1 272 ? 21.432 -0.483 -23.312 1.00 93.94 272 GLY A O 1
ATOM 2127 N N . VAL A 1 273 ? 19.807 -0.094 -24.817 1.00 94.50 273 VAL A N 1
ATOM 2128 C CA . VAL A 1 273 ? 20.492 -0.785 -25.926 1.00 94.50 273 VAL A CA 1
ATOM 2129 C C . VAL A 1 273 ? 21.795 -0.077 -26.300 1.00 94.50 273 VAL A C 1
ATOM 2131 O O . VAL A 1 273 ? 22.815 -0.744 -26.472 1.00 94.50 273 VAL A O 1
ATOM 2134 N N . LEU A 1 274 ? 21.797 1.258 -26.376 1.00 94.69 274 LEU A N 1
ATOM 2135 C CA . LEU A 1 274 ? 23.005 2.040 -26.670 1.00 94.69 274 LEU A CA 1
ATOM 2136 C C . LEU A 1 274 ? 24.081 1.867 -25.593 1.00 94.69 274 LEU A C 1
ATOM 2138 O O . LEU A 1 274 ? 25.239 1.599 -25.917 1.00 94.69 274 LEU A O 1
ATOM 2142 N N . SER A 1 275 ? 23.708 1.967 -24.316 1.00 93.12 275 SER A N 1
ATOM 2143 C CA . SER A 1 275 ? 24.620 1.747 -23.192 1.00 93.12 275 SER A CA 1
ATOM 2144 C C . SER A 1 275 ? 25.153 0.317 -23.177 1.00 93.12 275 SER A C 1
ATOM 2146 O O . SER A 1 275 ? 26.352 0.120 -22.989 1.00 93.12 275 SER A O 1
ATOM 2148 N N . PHE A 1 276 ? 24.304 -0.685 -23.425 1.00 91.94 276 PHE A N 1
ATOM 2149 C CA . PHE A 1 276 ? 24.736 -2.080 -23.481 1.00 91.94 276 PHE A CA 1
ATOM 2150 C C . PHE A 1 276 ? 25.703 -2.335 -24.639 1.00 91.94 276 PHE A C 1
ATOM 2152 O O . PHE A 1 276 ? 26.743 -2.956 -24.429 1.00 91.94 276 PHE A O 1
ATOM 2159 N N . ALA A 1 277 ? 25.415 -1.809 -25.833 1.00 94.44 277 ALA A N 1
ATOM 2160 C CA . ALA A 1 277 ? 26.302 -1.920 -26.988 1.00 94.44 277 ALA A CA 1
ATOM 2161 C C . ALA A 1 277 ? 27.665 -1.256 -26.725 1.00 94.44 277 ALA A C 1
ATOM 2163 O O . ALA A 1 277 ? 28.704 -1.850 -27.013 1.00 94.44 277 ALA A O 1
ATOM 2164 N N . ALA A 1 278 ? 27.679 -0.072 -26.104 1.00 94.06 278 ALA A N 1
ATOM 2165 C CA . ALA A 1 278 ? 28.912 0.617 -25.724 1.00 94.06 278 ALA A CA 1
ATOM 2166 C C . ALA A 1 278 ? 29.725 -0.174 -24.682 1.00 94.06 278 ALA A C 1
ATOM 2168 O O . ALA A 1 278 ? 30.933 -0.354 -24.840 1.00 94.06 278 ALA A O 1
ATOM 2169 N N . ILE A 1 279 ? 29.071 -0.707 -23.644 1.00 92.38 279 ILE A N 1
ATOM 2170 C CA . ILE A 1 279 ? 29.716 -1.543 -22.620 1.00 92.38 279 ILE A CA 1
ATOM 2171 C C . ILE A 1 279 ? 30.254 -2.844 -23.234 1.00 92.38 279 ILE A C 1
ATOM 2173 O O . ILE A 1 279 ? 31.360 -3.273 -22.897 1.00 92.38 279 ILE A O 1
ATOM 2177 N N . ALA A 1 280 ? 29.504 -3.475 -24.139 1.00 92.31 280 ALA A N 1
ATOM 2178 C CA . ALA A 1 280 ? 29.927 -4.689 -24.830 1.00 92.31 280 ALA A CA 1
ATOM 2179 C C . ALA A 1 280 ? 31.170 -4.435 -25.698 1.00 92.31 280 ALA A C 1
ATOM 2181 O O . ALA A 1 280 ? 32.131 -5.203 -25.617 1.00 92.31 280 ALA A O 1
ATOM 2182 N N . LEU A 1 281 ? 31.202 -3.331 -26.448 1.00 94.12 281 LEU A N 1
ATOM 2183 C CA . LEU A 1 281 ? 32.370 -2.923 -27.235 1.00 94.12 281 LEU A CA 1
ATOM 2184 C C . LEU A 1 281 ? 33.586 -2.608 -26.359 1.00 94.12 281 LEU A C 1
ATOM 2186 O O . LEU A 1 281 ? 34.688 -3.039 -26.677 1.00 94.12 281 LEU A O 1
ATOM 2190 N N . ALA A 1 282 ? 33.398 -1.903 -25.243 1.00 93.69 282 ALA A N 1
ATOM 2191 C CA . ALA A 1 282 ? 34.508 -1.471 -24.397 1.00 93.69 282 ALA A CA 1
ATOM 2192 C C . ALA A 1 282 ? 35.070 -2.590 -23.504 1.00 93.69 282 ALA A C 1
ATOM 2194 O O . ALA A 1 282 ? 36.278 -2.678 -23.303 1.00 93.69 282 ALA A O 1
ATOM 2195 N N . LEU A 1 283 ? 34.210 -3.445 -22.938 1.00 90.56 283 LEU A N 1
ATOM 2196 C CA . LEU A 1 283 ? 34.608 -4.409 -21.903 1.00 90.56 283 LEU A CA 1
ATOM 2197 C C . LEU A 1 283 ? 34.578 -5.868 -22.362 1.00 90.56 283 LEU A C 1
ATOM 2199 O O . LEU A 1 283 ? 35.282 -6.696 -21.778 1.00 90.56 283 LEU A O 1
ATOM 2203 N N . ARG A 1 284 ? 33.731 -6.233 -23.331 1.00 89.44 284 ARG A N 1
ATOM 2204 C CA . ARG A 1 284 ? 33.577 -7.634 -23.763 1.00 89.44 284 ARG A CA 1
ATOM 2205 C C . ARG A 1 284 ? 34.359 -7.928 -25.033 1.00 89.44 284 ARG A C 1
ATOM 2207 O O . ARG A 1 284 ? 35.079 -8.921 -25.046 1.00 89.44 284 ARG A O 1
ATOM 2214 N N . ALA A 1 285 ? 34.285 -7.066 -26.043 1.00 91.06 285 ALA A N 1
ATOM 2215 C CA . ALA A 1 285 ? 34.969 -7.275 -27.318 1.00 91.06 285 ALA A CA 1
ATOM 2216 C C . ALA A 1 285 ? 36.502 -7.459 -27.193 1.00 91.06 285 ALA A C 1
ATOM 2218 O O . ALA A 1 285 ? 37.031 -8.358 -27.846 1.00 91.06 285 ALA A O 1
ATOM 2219 N N . PRO A 1 286 ? 37.236 -6.738 -26.316 1.00 92.69 286 PRO A N 1
ATOM 2220 C CA . PRO A 1 286 ? 38.682 -6.939 -26.166 1.00 92.69 286 PRO A CA 1
ATOM 2221 C C . PRO A 1 286 ? 39.069 -8.265 -25.496 1.00 92.69 286 PRO A C 1
ATOM 2223 O O . PRO A 1 286 ? 40.217 -8.678 -25.582 1.00 92.69 286 PRO A O 1
ATOM 2226 N N . ARG A 1 287 ? 38.131 -8.925 -24.801 1.00 92.31 287 ARG A N 1
ATOM 2227 C CA . ARG A 1 287 ? 38.389 -10.160 -24.038 1.00 92.31 287 ARG A CA 1
ATOM 2228 C C . ARG A 1 287 ? 38.144 -11.440 -24.844 1.00 92.31 287 ARG A C 1
ATOM 2230 O O . ARG A 1 287 ? 38.295 -12.528 -24.298 1.00 92.31 287 ARG A O 1
ATOM 2237 N N . ILE A 1 288 ? 37.719 -11.331 -26.103 1.00 92.94 288 ILE A N 1
ATOM 2238 C CA . ILE A 1 288 ? 37.479 -12.486 -26.974 1.00 92.94 288 ILE A CA 1
ATOM 2239 C C . ILE A 1 288 ? 38.824 -12.957 -27.536 1.00 92.94 288 ILE A C 1
ATOM 2241 O O . ILE A 1 288 ? 39.510 -12.184 -28.194 1.00 92.94 288 ILE A O 1
ATOM 2245 N N . ALA A 1 289 ? 39.189 -14.214 -27.269 1.00 92.12 289 ALA A N 1
ATOM 2246 C CA . ALA A 1 289 ? 40.487 -14.771 -27.658 1.00 92.12 289 ALA A CA 1
ATOM 2247 C C . ALA A 1 289 ? 40.607 -15.069 -29.165 1.00 92.12 289 ALA A C 1
ATOM 2249 O O . ALA A 1 289 ? 41.690 -14.943 -29.728 1.00 92.12 289 ALA A O 1
ATOM 2250 N N . ASP A 1 290 ? 39.510 -15.463 -29.822 1.00 95.50 290 ASP A N 1
ATOM 2251 C CA . ASP A 1 290 ? 39.507 -15.746 -31.260 1.00 95.50 290 ASP A CA 1
ATOM 2252 C C . ASP A 1 290 ? 39.353 -14.462 -32.087 1.00 95.50 290 ASP A C 1
ATOM 2254 O O . ASP A 1 290 ? 38.357 -13.744 -31.966 1.00 95.50 290 ASP A O 1
ATOM 2258 N N . ALA A 1 291 ? 40.314 -14.205 -32.977 1.00 93.62 291 ALA A N 1
ATOM 2259 C CA . ALA A 1 291 ? 40.374 -12.986 -33.779 1.00 93.62 291 ALA A CA 1
ATOM 2260 C C . ALA A 1 291 ? 39.180 -12.840 -34.738 1.00 93.62 291 ALA A C 1
ATOM 2262 O O . ALA A 1 291 ? 38.666 -11.735 -34.924 1.00 93.62 291 ALA A O 1
ATOM 2263 N N . LYS A 1 292 ? 38.694 -13.942 -35.328 1.00 93.00 292 LYS A N 1
ATOM 2264 C CA . LYS A 1 292 ? 37.545 -13.898 -36.249 1.00 93.00 292 LYS A CA 1
ATOM 2265 C C . LYS A 1 292 ? 36.259 -13.569 -35.497 1.00 93.00 292 LYS A C 1
ATOM 2267 O O . LYS A 1 292 ? 35.518 -12.670 -35.895 1.00 93.00 292 LYS A O 1
ATOM 2272 N N . THR A 1 293 ? 36.025 -14.242 -34.373 1.00 91.12 293 THR A N 1
ATOM 2273 C CA . THR A 1 293 ? 34.872 -13.977 -33.502 1.00 91.12 293 THR A CA 1
ATOM 2274 C C . THR A 1 293 ? 34.922 -12.564 -32.916 1.00 91.12 293 THR A C 1
ATOM 2276 O O . THR A 1 293 ? 33.894 -11.891 -32.842 1.00 91.12 293 THR A O 1
ATOM 2279 N N . GLN A 1 294 ? 36.110 -12.070 -32.561 1.00 94.19 294 GLN A N 1
ATOM 2280 C CA . GLN A 1 294 ? 36.307 -10.700 -32.094 1.00 94.19 294 GLN A CA 1
ATOM 2281 C C . GLN A 1 294 ? 35.929 -9.667 -33.165 1.00 94.19 294 GLN A C 1
ATOM 2283 O O . GLN A 1 294 ? 35.180 -8.736 -32.869 1.00 94.19 294 GLN A O 1
ATOM 2288 N N . GLN A 1 295 ? 36.389 -9.837 -34.409 1.00 92.81 295 GLN A N 1
ATOM 2289 C CA . GLN A 1 295 ? 36.041 -8.943 -35.521 1.00 92.81 295 GLN A CA 1
ATOM 2290 C C . GLN A 1 295 ? 34.531 -8.916 -35.779 1.00 92.81 295 GLN A C 1
ATOM 2292 O O . GLN A 1 295 ? 33.943 -7.838 -35.881 1.00 92.81 295 GLN A O 1
ATOM 2297 N N . VAL A 1 296 ? 33.887 -10.087 -35.822 1.00 93.69 296 VAL A N 1
ATOM 2298 C CA . VAL A 1 296 ? 32.430 -10.186 -35.998 1.00 93.69 296 VAL A CA 1
ATOM 2299 C C . VAL A 1 296 ? 31.693 -9.504 -34.846 1.00 93.69 296 VAL A C 1
ATOM 2301 O O . VAL A 1 296 ? 30.752 -8.754 -35.091 1.00 93.69 296 VAL A O 1
ATOM 2304 N N . ALA A 1 297 ? 32.133 -9.697 -33.601 1.00 92.00 297 ALA A N 1
ATOM 2305 C CA . ALA A 1 297 ? 31.521 -9.056 -32.440 1.00 92.00 297 ALA A CA 1
ATOM 2306 C C . ALA A 1 297 ? 31.654 -7.524 -32.480 1.00 92.00 297 ALA A C 1
ATOM 2308 O O . ALA A 1 297 ? 30.683 -6.826 -32.190 1.00 92.00 297 ALA A O 1
ATOM 2309 N N . ILE A 1 298 ? 32.819 -6.992 -32.866 1.00 95.12 298 ILE A N 1
ATOM 2310 C CA . ILE A 1 298 ? 33.034 -5.542 -33.006 1.00 95.12 298 ILE A CA 1
ATOM 2311 C C . ILE A 1 298 ? 32.115 -4.968 -34.088 1.00 95.12 298 ILE A C 1
ATOM 2313 O O . ILE A 1 298 ? 31.439 -3.968 -33.844 1.00 95.12 298 ILE A O 1
ATOM 2317 N N . LEU A 1 299 ? 32.039 -5.613 -35.255 1.00 94.75 299 LEU A N 1
ATOM 2318 C CA . LEU A 1 299 ? 31.169 -5.173 -36.348 1.00 94.75 299 LEU A CA 1
ATOM 2319 C C . LEU A 1 299 ? 29.685 -5.264 -35.972 1.00 94.75 299 LEU A C 1
ATOM 2321 O O . LEU A 1 299 ? 28.927 -4.338 -36.254 1.00 94.75 299 LEU A O 1
ATOM 2325 N N . ALA A 1 300 ? 29.272 -6.338 -35.297 1.00 93.94 300 ALA A N 1
ATOM 2326 C CA . ALA A 1 300 ? 27.893 -6.529 -34.862 1.00 93.94 300 ALA A CA 1
ATOM 2327 C C . ALA A 1 300 ? 27.468 -5.469 -33.835 1.00 93.94 300 ALA A C 1
ATOM 2329 O O . ALA A 1 300 ? 26.463 -4.786 -34.036 1.00 93.94 300 ALA A O 1
ATOM 2330 N N . TRP A 1 301 ? 28.242 -5.277 -32.762 1.00 94.94 301 TRP A N 1
ATOM 2331 C CA . TRP A 1 301 ? 27.916 -4.281 -31.737 1.00 94.94 301 TRP A CA 1
ATOM 2332 C C . TRP A 1 301 ? 28.059 -2.845 -32.246 1.00 94.94 301 TRP A C 1
ATOM 2334 O O . TRP A 1 301 ? 27.237 -1.998 -31.896 1.00 94.94 301 TRP A O 1
ATOM 2344 N N . GLY A 1 302 ? 29.041 -2.574 -33.112 1.00 94.88 302 GLY A N 1
ATOM 2345 C CA . GLY A 1 302 ? 29.177 -1.290 -33.800 1.00 94.88 302 GLY A CA 1
ATOM 2346 C C . GLY A 1 302 ? 27.983 -0.996 -34.710 1.00 94.88 302 GLY A C 1
ATOM 2347 O O . GLY A 1 302 ? 27.445 0.110 -34.681 1.00 94.88 302 GLY A O 1
ATOM 2348 N N . GLY A 1 303 ? 27.504 -2.001 -35.448 1.00 94.25 303 GLY A N 1
ATOM 2349 C CA . GLY A 1 303 ? 26.298 -1.908 -36.269 1.00 94.25 303 GLY A CA 1
ATOM 2350 C C . GLY A 1 303 ? 25.037 -1.650 -35.443 1.00 94.25 303 GLY A C 1
ATOM 2351 O O . GLY A 1 303 ? 24.273 -0.743 -35.768 1.00 94.25 303 GLY A O 1
ATOM 2352 N N . ILE A 1 304 ? 24.837 -2.382 -34.340 1.00 94.50 304 ILE A N 1
ATOM 2353 C CA . ILE A 1 304 ? 23.709 -2.163 -33.415 1.00 94.50 304 ILE A CA 1
ATOM 2354 C C . ILE A 1 304 ? 23.738 -0.738 -32.856 1.00 94.50 304 ILE A C 1
ATOM 2356 O O . ILE A 1 304 ? 22.709 -0.061 -32.857 1.00 94.50 304 ILE A O 1
ATOM 2360 N N . LEU A 1 305 ? 24.907 -0.268 -32.414 1.00 95.00 305 LEU A N 1
ATOM 2361 C CA . LEU A 1 305 ? 25.080 1.087 -31.893 1.00 95.00 305 LEU A CA 1
ATOM 2362 C C . LEU A 1 305 ? 24.730 2.129 -32.960 1.00 95.00 305 LEU A C 1
ATOM 2364 O O . LEU A 1 305 ? 23.944 3.036 -32.690 1.00 95.00 305 LEU A O 1
ATOM 2368 N N . PHE A 1 306 ? 25.245 1.969 -34.180 1.00 93.81 306 PHE A N 1
ATOM 2369 C CA . PHE A 1 306 ? 24.972 2.874 -35.295 1.00 93.81 306 PHE A CA 1
ATOM 2370 C C . PHE A 1 306 ? 23.481 2.925 -35.659 1.00 93.81 306 PHE A C 1
ATOM 2372 O O . PHE A 1 306 ? 22.902 4.008 -35.769 1.00 93.81 306 PHE A O 1
ATOM 2379 N N . VAL A 1 307 ? 22.831 1.767 -35.799 1.00 92.69 307 VAL A N 1
ATOM 2380 C CA . VAL A 1 307 ? 21.407 1.675 -36.162 1.00 92.69 307 VAL A CA 1
ATOM 2381 C C . VAL A 1 307 ? 20.520 2.244 -35.056 1.00 92.69 307 VAL A C 1
ATOM 2383 O O . VAL A 1 307 ? 19.613 3.026 -35.345 1.00 92.69 307 VAL A O 1
ATOM 2386 N N . MET A 1 308 ? 20.790 1.908 -33.792 1.00 93.62 308 MET A N 1
ATOM 2387 C CA . MET A 1 308 ? 20.001 2.402 -32.661 1.00 93.62 308 MET A CA 1
ATOM 2388 C C . MET A 1 308 ? 20.180 3.911 -32.457 1.00 93.62 308 MET A C 1
ATOM 2390 O O . MET A 1 308 ? 19.213 4.616 -32.180 1.00 93.62 308 MET A O 1
ATOM 2394 N N . TYR A 1 309 ? 21.390 4.438 -32.657 1.00 93.19 309 TYR A N 1
ATOM 2395 C CA . TYR A 1 309 ? 21.641 5.879 -32.586 1.00 93.19 309 TYR A CA 1
ATOM 2396 C C . TYR A 1 309 ? 20.952 6.628 -33.736 1.00 93.19 309 TYR A C 1
ATOM 2398 O O . TYR A 1 309 ? 20.371 7.696 -33.538 1.00 93.19 309 TYR A O 1
ATOM 2406 N N . SER A 1 310 ? 20.924 6.028 -34.927 1.00 89.81 310 SER A N 1
ATOM 2407 C CA . SER A 1 310 ? 20.169 6.552 -36.071 1.00 89.81 310 SER A CA 1
ATOM 2408 C C . SER A 1 310 ? 18.661 6.575 -35.797 1.00 89.81 310 SER A C 1
ATOM 2410 O O . SER A 1 310 ? 17.982 7.540 -36.151 1.00 89.81 310 SER A O 1
ATOM 2412 N N . PHE A 1 311 ? 18.133 5.555 -35.113 1.00 90.06 311 PHE A N 1
ATOM 2413 C CA . PHE A 1 311 ? 16.737 5.521 -34.672 1.00 90.06 311 PHE A CA 1
ATOM 2414 C C . PHE A 1 311 ? 16.437 6.596 -33.615 1.00 90.06 311 PHE A C 1
ATOM 2416 O O . PHE A 1 311 ? 15.455 7.327 -33.753 1.00 90.06 311 PHE A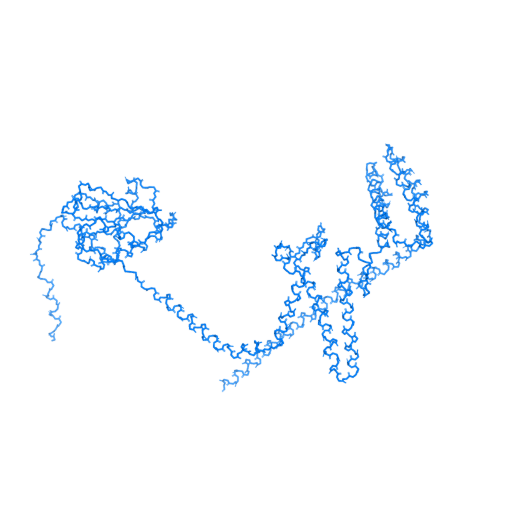 O 1
ATOM 2423 N N . LEU A 1 312 ? 17.319 6.769 -32.624 1.00 91.44 312 LEU A N 1
ATOM 2424 C CA . LEU A 1 312 ? 17.218 7.833 -31.620 1.00 91.44 312 LEU A CA 1
ATOM 2425 C C . LEU A 1 312 ? 17.150 9.223 -32.277 1.00 91.44 312 LEU A C 1
ATOM 2427 O O . LEU A 1 312 ? 16.280 10.024 -31.935 1.00 91.44 312 LEU A O 1
ATOM 2431 N N . LEU A 1 313 ? 18.023 9.499 -33.252 1.00 89.12 313 LEU A N 1
ATOM 2432 C CA . LEU A 1 313 ? 17.999 10.753 -34.012 1.00 89.12 313 LEU A CA 1
ATOM 2433 C C . LEU A 1 313 ? 16.706 10.922 -34.817 1.00 89.12 313 LEU A C 1
ATOM 2435 O O . LEU A 1 313 ? 16.166 12.025 -34.873 1.00 89.12 313 LEU A O 1
ATOM 2439 N N . SER A 1 314 ? 16.174 9.852 -35.411 1.00 84.50 314 SER A N 1
ATOM 2440 C CA . SER A 1 314 ? 14.884 9.903 -36.109 1.00 84.50 314 SER A CA 1
ATOM 2441 C C . SER A 1 314 ? 13.742 10.291 -35.165 1.00 84.50 314 SER A C 1
ATOM 2443 O O . SER A 1 314 ? 12.937 11.156 -35.505 1.00 84.50 314 SER A O 1
ATOM 2445 N N . VAL A 1 315 ? 13.685 9.702 -33.967 1.00 86.44 315 VAL A N 1
ATOM 2446 C CA . VAL A 1 315 ? 12.688 10.049 -32.939 1.00 86.44 315 VAL A CA 1
ATOM 2447 C C . VAL A 1 315 ? 12.863 11.495 -32.470 1.00 86.44 315 VAL A C 1
ATOM 2449 O O . VAL A 1 315 ? 11.889 12.241 -32.368 1.00 86.44 315 VAL A O 1
ATOM 2452 N N . PHE A 1 316 ? 14.103 11.931 -32.254 1.00 87.06 316 PHE A N 1
ATOM 2453 C CA . PHE A 1 316 ? 14.395 13.311 -31.875 1.00 87.06 316 PHE A CA 1
ATOM 2454 C C . PHE A 1 316 ? 13.927 14.317 -32.938 1.00 87.06 316 PHE A C 1
ATOM 2456 O O . PHE A 1 316 ? 13.373 15.357 -32.592 1.00 87.06 316 PHE A O 1
ATOM 2463 N N . ARG A 1 317 ? 14.070 13.993 -34.229 1.00 82.75 317 ARG A N 1
ATOM 2464 C CA . ARG A 1 317 ? 13.587 14.824 -35.348 1.00 82.75 317 ARG A CA 1
ATOM 2465 C C . ARG A 1 317 ? 12.064 14.906 -35.442 1.00 82.75 317 ARG A C 1
ATOM 2467 O O . ARG A 1 317 ? 11.555 15.916 -35.912 1.00 82.75 317 ARG A O 1
ATOM 2474 N N . ILE A 1 318 ? 11.333 13.889 -34.979 1.00 80.06 318 ILE A N 1
ATOM 2475 C CA . ILE A 1 318 ? 9.864 13.961 -34.881 1.00 80.06 318 ILE A CA 1
ATOM 2476 C C . ILE A 1 318 ? 9.458 15.050 -33.879 1.00 80.06 318 ILE A C 1
ATOM 2478 O O . ILE A 1 318 ? 8.519 15.800 -34.136 1.00 80.06 318 ILE A O 1
ATOM 2482 N N . LYS A 1 319 ? 10.194 15.187 -32.767 1.00 83.00 319 LYS A N 1
ATOM 2483 C CA . LYS A 1 319 ? 9.982 16.275 -31.799 1.00 83.00 319 LYS A CA 1
ATOM 2484 C C . LYS A 1 319 ? 10.547 17.613 -32.263 1.00 83.00 319 LYS A C 1
ATOM 2486 O O . LYS A 1 319 ? 9.924 18.648 -32.036 1.00 83.00 319 LYS A O 1
ATOM 2491 N N . ASN A 1 320 ? 11.708 17.588 -32.914 1.00 81.81 320 ASN A N 1
ATOM 2492 C CA . ASN A 1 320 ? 12.397 18.753 -33.449 1.00 81.81 320 ASN A CA 1
ATOM 2493 C C . ASN A 1 320 ? 12.446 18.732 -34.980 1.00 81.81 320 ASN A C 1
ATOM 2495 O O . ASN A 1 320 ? 13.466 18.366 -35.572 1.00 81.81 320 ASN A O 1
ATOM 2499 N N . GLY A 1 321 ? 11.375 19.193 -35.626 1.00 72.81 321 GLY A N 1
ATOM 2500 C CA . GLY A 1 321 ? 11.318 19.261 -37.090 1.00 72.81 321 GLY A CA 1
ATOM 2501 C C . GLY A 1 321 ? 12.413 20.135 -37.724 1.00 72.81 321 GLY A C 1
ATOM 2502 O O . GLY A 1 321 ? 12.747 19.939 -38.888 1.00 72.81 321 GLY A O 1
ATOM 2503 N N . GLY A 1 322 ? 13.010 21.061 -36.964 1.00 76.88 322 GLY A N 1
ATOM 2504 C CA . GLY A 1 322 ? 14.104 21.922 -37.421 1.00 76.88 322 GLY A CA 1
ATOM 2505 C C . GLY A 1 322 ? 15.501 21.299 -37.329 1.00 76.88 322 GLY A C 1
ATOM 2506 O O . GLY A 1 322 ? 16.475 21.962 -37.681 1.00 76.88 322 GLY A O 1
ATOM 2507 N N . TYR A 1 323 ? 15.643 20.062 -36.837 1.00 81.00 323 TYR A N 1
ATOM 2508 C CA . TYR A 1 323 ? 16.956 19.442 -36.653 1.00 81.00 323 TYR A CA 1
ATOM 2509 C C . TYR A 1 323 ? 17.559 18.957 -37.993 1.00 81.00 323 TYR A C 1
ATOM 2511 O O . TYR A 1 323 ? 16.971 18.085 -38.647 1.00 81.00 323 TYR A O 1
ATOM 2519 N N . PRO A 1 324 ? 18.733 19.482 -38.409 1.00 79.69 324 PRO A N 1
ATOM 2520 C CA . PRO A 1 324 ? 19.244 19.314 -39.772 1.00 79.69 324 PRO A CA 1
ATOM 2521 C C . PRO A 1 324 ? 19.992 17.994 -40.018 1.00 79.69 324 PRO A C 1
ATOM 2523 O O . PRO A 1 324 ? 20.167 17.606 -41.171 1.00 79.69 324 PRO A O 1
ATOM 2526 N N . PHE A 1 325 ? 20.448 17.297 -38.972 1.00 82.56 325 PHE A N 1
ATOM 2527 C CA . PHE A 1 325 ? 21.278 16.098 -39.117 1.00 82.56 325 PHE A CA 1
ATOM 2528 C C . PHE A 1 325 ? 20.446 14.813 -39.065 1.00 82.56 325 PHE A C 1
ATOM 2530 O O . PHE A 1 325 ? 19.519 14.688 -38.268 1.00 82.56 325 PHE A O 1
ATOM 2537 N N . SER A 1 326 ? 20.790 13.831 -39.900 1.00 77.94 326 SER A N 1
ATOM 2538 C CA . SER A 1 326 ? 20.166 12.504 -39.904 1.00 77.94 326 SER A CA 1
ATOM 2539 C C . SER A 1 326 ? 21.177 11.435 -40.308 1.00 77.94 326 SER A C 1
ATOM 2541 O O . SER A 1 326 ? 22.143 11.744 -41.005 1.00 77.94 326 SER A O 1
ATOM 2543 N N . LEU A 1 327 ? 20.959 10.196 -39.866 1.00 80.81 327 LEU A N 1
ATOM 2544 C CA . LEU A 1 327 ? 21.822 9.059 -40.177 1.00 80.81 327 LEU A CA 1
ATOM 2545 C C . LEU A 1 327 ? 21.012 7.927 -40.845 1.00 80.81 327 LEU A C 1
ATOM 2547 O O . LEU A 1 327 ? 19.858 7.697 -40.465 1.00 80.81 327 LEU A O 1
ATOM 2551 N N . PRO A 1 328 ? 21.582 7.211 -41.834 1.00 75.88 328 PRO A N 1
ATOM 2552 C CA . PRO A 1 328 ? 21.003 5.978 -42.378 1.00 75.88 328 PRO A CA 1
ATOM 2553 C C . PRO A 1 328 ? 20.884 4.887 -41.298 1.00 75.88 328 PRO A C 1
ATOM 2555 O O . PRO A 1 328 ? 21.731 4.839 -40.416 1.00 75.88 328 PRO A O 1
ATOM 2558 N N . PRO A 1 329 ? 19.904 3.964 -41.349 1.00 71.19 329 PRO A N 1
ATOM 2559 C CA . PRO A 1 329 ? 18.891 3.773 -42.391 1.00 71.19 329 PRO A CA 1
ATOM 2560 C C . PRO A 1 329 ? 17.635 4.635 -42.193 1.00 71.19 329 PRO A C 1
ATOM 2562 O O . PRO A 1 329 ? 16.820 4.754 -43.104 1.00 71.19 329 PRO A O 1
ATOM 2565 N N . PHE A 1 330 ? 17.479 5.273 -41.030 1.00 66.00 330 PHE A N 1
ATOM 2566 C CA . PHE A 1 330 ? 16.291 6.051 -40.667 1.00 66.00 330 PHE A CA 1
ATOM 2567 C C . PHE A 1 330 ? 16.398 7.516 -41.104 1.00 66.00 330 PHE A C 1
ATOM 2569 O O . PHE A 1 330 ? 16.095 8.448 -40.355 1.00 66.00 330 PHE A O 1
ATOM 2576 N N . MET A 1 331 ? 16.798 7.728 -42.358 1.00 60.31 331 MET A N 1
ATOM 2577 C CA . MET A 1 331 ? 16.667 9.020 -43.024 1.00 60.31 331 MET A CA 1
ATOM 2578 C C . MET A 1 331 ? 15.190 9.231 -43.354 1.00 60.31 331 MET A C 1
ATOM 2580 O O . MET A 1 331 ? 14.756 9.031 -44.485 1.00 60.31 331 MET A O 1
ATOM 2584 N N . GLY A 1 332 ? 14.393 9.593 -42.347 1.00 49.91 332 GLY A N 1
ATOM 2585 C CA . GLY A 1 332 ? 13.036 10.074 -42.567 1.00 49.91 332 GLY A CA 1
ATOM 2586 C C . GLY A 1 332 ? 13.089 11.201 -43.598 1.00 49.91 332 GLY A C 1
ATOM 2587 O O . GLY A 1 332 ? 13.686 12.253 -43.333 1.00 49.91 332 GLY A O 1
ATOM 2588 N N . VAL A 1 333 ? 12.530 10.932 -44.781 1.00 44.25 333 VAL A N 1
ATOM 2589 C CA . VAL A 1 333 ? 12.435 11.837 -45.930 1.00 44.25 333 VAL A CA 1
ATOM 2590 C C . VAL A 1 333 ? 11.432 12.932 -45.582 1.00 44.25 333 VAL A C 1
ATOM 2592 O O . VAL A 1 333 ? 10.315 12.960 -46.070 1.00 44.25 333 VAL A O 1
ATOM 2595 N N . VAL A 1 334 ? 11.824 13.855 -44.711 1.00 45.34 334 VAL A N 1
ATOM 2596 C CA . VAL A 1 334 ? 11.163 15.157 -44.592 1.00 45.34 334 VAL A CA 1
ATOM 2597 C C . VAL A 1 334 ? 11.987 16.124 -45.430 1.00 45.34 334 VAL A C 1
ATOM 2599 O O . VAL A 1 334 ? 12.727 16.961 -44.924 1.00 45.34 334 VAL A O 1
ATOM 2602 N N . GLY A 1 335 ? 11.967 15.893 -46.740 1.00 45.25 335 GLY A N 1
ATOM 2603 C CA . GLY A 1 335 ? 12.585 16.761 -47.734 1.00 45.25 335 GLY A CA 1
ATOM 2604 C C . GLY A 1 335 ? 11.505 17.445 -48.560 1.00 45.25 335 GLY A C 1
ATOM 2605 O O . GLY A 1 335 ? 10.406 16.912 -48.701 1.00 45.25 335 GLY A O 1
ATOM 2606 N N . LEU A 1 336 ? 11.839 18.591 -49.155 1.00 39.53 336 LEU A N 1
ATOM 2607 C CA . LEU A 1 336 ? 10.999 19.344 -50.097 1.00 39.53 336 LEU A CA 1
ATOM 2608 C C . LEU A 1 336 ? 10.288 18.430 -51.122 1.00 39.53 336 LEU A C 1
ATOM 2610 O O . LEU A 1 336 ? 9.148 18.680 -51.491 1.00 39.53 336 LEU A O 1
ATOM 2614 N N . ALA A 1 337 ? 10.930 17.327 -51.524 1.00 38.91 337 ALA A N 1
ATOM 2615 C CA . ALA A 1 337 ? 10.371 16.306 -52.407 1.00 38.91 337 ALA A CA 1
ATOM 2616 C C . ALA A 1 337 ? 9.092 15.632 -51.866 1.00 38.91 337 ALA A C 1
ATOM 2618 O O . ALA A 1 337 ? 8.159 15.428 -52.630 1.00 38.91 337 ALA A O 1
ATOM 2619 N N . ASP A 1 338 ? 9.000 15.331 -50.569 1.00 41.62 338 ASP A N 1
ATOM 2620 C CA . ASP A 1 338 ? 7.825 14.684 -49.957 1.00 41.62 338 ASP A CA 1
ATOM 2621 C C . ASP A 1 338 ? 6.655 15.678 -49.793 1.00 41.62 338 ASP A C 1
ATOM 2623 O O . ASP A 1 338 ? 5.488 15.336 -49.994 1.00 41.62 338 ASP A O 1
ATOM 2627 N N . VAL A 1 339 ? 6.966 16.957 -49.537 1.00 44.59 339 VAL A N 1
ATOM 2628 C CA . VAL A 1 339 ? 5.988 18.062 -49.592 1.00 44.59 339 VAL A CA 1
ATOM 2629 C C . VAL A 1 339 ? 5.463 18.232 -51.019 1.00 44.59 339 VAL A C 1
ATOM 2631 O O . VAL A 1 339 ? 4.251 18.248 -51.231 1.00 44.59 339 VAL A O 1
ATOM 2634 N N . VAL A 1 340 ? 6.350 18.268 -52.016 1.00 46.91 340 VAL A N 1
ATOM 2635 C CA . VAL A 1 340 ? 5.982 18.386 -53.434 1.00 46.91 340 VAL A CA 1
ATOM 2636 C C . VAL A 1 340 ? 5.161 17.181 -53.902 1.00 46.91 340 VAL A C 1
ATOM 2638 O O . VAL A 1 340 ? 4.156 17.373 -54.585 1.00 46.91 340 VAL A O 1
ATOM 2641 N N . ILE A 1 341 ? 5.503 15.954 -53.501 1.00 45.94 341 ILE A N 1
ATOM 2642 C CA . ILE A 1 341 ? 4.763 14.733 -53.867 1.00 45.94 341 ILE A CA 1
ATOM 2643 C C . ILE A 1 341 ? 3.370 14.709 -53.221 1.00 45.94 341 ILE A C 1
ATOM 2645 O O . ILE A 1 341 ? 2.374 14.467 -53.910 1.00 45.94 341 ILE A O 1
ATOM 2649 N N . ARG A 1 342 ? 3.246 15.026 -51.925 1.00 48.03 342 ARG A N 1
ATOM 2650 C CA . ARG A 1 342 ? 1.932 15.116 -51.260 1.00 48.03 342 ARG A CA 1
ATOM 2651 C C . ARG A 1 342 ? 1.049 16.206 -51.867 1.00 48.03 342 ARG A C 1
ATOM 2653 O O . ARG A 1 342 ? -0.148 15.984 -52.061 1.00 48.03 342 ARG A O 1
ATOM 2660 N N . CYS A 1 343 ? 1.631 17.355 -52.207 1.00 51.00 343 CYS A N 1
ATOM 2661 C CA . CYS A 1 343 ? 0.898 18.472 -52.797 1.00 51.00 343 CYS A CA 1
ATOM 2662 C C . CYS A 1 343 ? 0.466 18.180 -54.237 1.00 51.00 343 CYS A C 1
ATOM 2664 O O . CYS A 1 343 ? -0.691 18.412 -54.576 1.00 51.00 343 CYS A O 1
ATOM 2666 N N . THR A 1 344 ? 1.339 17.604 -55.065 1.00 48.88 344 THR A N 1
ATOM 2667 C CA . THR A 1 344 ? 1.002 17.220 -56.450 1.00 48.88 344 THR A CA 1
ATOM 2668 C C . THR A 1 344 ? -0.060 16.123 -56.509 1.00 48.88 344 THR A C 1
ATOM 2670 O O . THR A 1 344 ? -0.963 16.201 -57.341 1.00 48.88 344 THR A O 1
ATOM 2673 N N . THR A 1 345 ? -0.032 15.160 -55.585 1.00 49.53 345 THR A N 1
ATOM 2674 C CA . THR A 1 345 ? -1.045 14.094 -55.504 1.00 49.53 345 THR A CA 1
ATOM 2675 C C . THR A 1 345 ? -2.418 14.650 -55.110 1.00 49.53 345 THR A C 1
ATOM 2677 O O . THR A 1 345 ? -3.414 14.363 -55.777 1.00 49.53 345 THR A O 1
ATOM 2680 N N . LYS A 1 346 ? -2.479 15.527 -54.093 1.00 53.25 346 LYS A N 1
ATOM 2681 C CA . LYS A 1 346 ? -3.724 16.222 -53.714 1.00 53.25 346 LYS A CA 1
ATOM 2682 C C . LYS A 1 346 ? -4.253 17.115 -54.835 1.00 53.25 346 LYS A C 1
ATOM 2684 O O . LYS A 1 346 ? -5.452 17.104 -55.099 1.00 53.25 346 LYS A O 1
ATOM 2689 N N . LEU A 1 347 ? -3.374 17.859 -55.510 1.00 53.19 347 LEU A N 1
ATOM 2690 C CA . LEU A 1 347 ? -3.735 18.736 -56.627 1.00 53.19 347 LEU A CA 1
ATOM 2691 C C . LEU A 1 347 ? -4.364 17.937 -57.776 1.00 53.19 347 LEU A C 1
ATOM 2693 O O . LEU A 1 347 ? -5.409 18.320 -58.298 1.00 53.19 347 LEU A O 1
ATOM 2697 N N . TYR A 1 348 ? -3.760 16.803 -58.134 1.00 52.47 348 TYR A N 1
ATOM 2698 C CA . TYR A 1 348 ? -4.260 15.914 -59.179 1.00 52.47 348 TYR A CA 1
ATOM 2699 C C . TYR A 1 348 ? -5.648 15.348 -58.846 1.00 52.47 348 TYR A C 1
ATOM 2701 O O . TYR A 1 348 ? -6.545 15.340 -59.693 1.00 52.47 348 TYR A O 1
ATOM 2709 N N . GLU A 1 349 ? -5.862 14.926 -57.600 1.00 55.41 349 GLU A N 1
ATOM 2710 C CA . GLU A 1 349 ? -7.143 14.373 -57.163 1.00 55.41 349 GLU A CA 1
ATOM 2711 C C . GLU A 1 349 ? -8.266 15.424 -57.164 1.00 55.41 349 GLU A C 1
ATOM 2713 O O . GLU A 1 349 ? -9.395 15.141 -57.574 1.00 55.41 349 GLU A O 1
ATOM 2718 N N . LEU A 1 350 ? -7.944 16.665 -56.799 1.00 56.44 350 LEU A N 1
ATOM 2719 C CA . LEU A 1 350 ? -8.879 17.790 -56.809 1.00 56.44 350 LEU A CA 1
ATOM 2720 C C . LEU A 1 350 ? -9.230 18.229 -58.239 1.00 56.44 350 LEU A C 1
ATOM 2722 O O . LEU A 1 350 ? -10.405 18.416 -58.554 1.00 56.44 350 LEU A O 1
ATOM 2726 N N . VAL A 1 351 ? -8.245 18.285 -59.143 1.00 53.94 351 VAL A N 1
ATOM 2727 C CA . VAL A 1 351 ? -8.466 18.548 -60.578 1.00 53.94 351 VAL A CA 1
ATOM 2728 C C . VAL A 1 351 ? -9.351 17.465 -61.202 1.00 53.94 351 VAL A C 1
ATOM 2730 O O . VAL A 1 351 ? -10.284 17.781 -61.946 1.00 53.94 351 VAL A O 1
ATOM 2733 N N . ARG A 1 352 ? -9.138 16.191 -60.847 1.00 54.84 352 ARG A N 1
ATOM 2734 C CA . ARG A 1 352 ? -9.992 15.077 -61.286 1.00 54.84 352 ARG A CA 1
ATOM 2735 C C . ARG A 1 352 ? -11.436 15.244 -60.795 1.00 54.84 352 ARG A C 1
ATOM 2737 O O . ARG A 1 352 ? -12.367 15.078 -61.588 1.00 54.84 352 ARG A O 1
ATOM 2744 N N . ARG A 1 353 ? -11.645 15.630 -59.533 1.00 56.91 353 ARG A N 1
ATOM 2745 C CA . ARG A 1 353 ? -12.983 15.887 -58.962 1.00 56.91 353 ARG A CA 1
ATOM 2746 C C . ARG A 1 353 ? -13.679 17.094 -59.604 1.00 56.91 353 ARG A C 1
ATOM 2748 O O . ARG A 1 353 ? -14.867 17.019 -59.898 1.00 56.91 353 ARG A O 1
ATOM 2755 N N . ILE A 1 354 ? -12.947 18.167 -59.908 1.00 55.56 354 ILE A N 1
ATOM 2756 C CA . ILE A 1 354 ? -13.480 19.341 -60.625 1.00 55.56 354 ILE A CA 1
ATOM 2757 C C . ILE A 1 354 ? -13.869 18.972 -62.065 1.00 55.56 354 ILE A C 1
ATOM 2759 O O . ILE A 1 354 ? -14.924 19.383 -62.542 1.00 55.56 354 ILE A O 1
ATOM 2763 N N . SER A 1 355 ? -13.061 18.155 -62.751 1.00 51.53 355 SER A N 1
ATOM 2764 C CA . SER A 1 355 ? -13.333 17.737 -64.136 1.00 51.53 355 SER A CA 1
ATOM 2765 C C . SER A 1 355 ? -14.572 16.842 -64.286 1.00 51.53 355 SER A C 1
ATOM 2767 O O . SER A 1 355 ? -15.190 16.822 -65.349 1.00 51.53 355 SER A O 1
ATOM 2769 N N . THR A 1 356 ? -14.958 16.143 -63.213 1.00 53.09 356 THR A N 1
ATOM 2770 C CA . THR A 1 356 ? -16.090 15.201 -63.168 1.00 53.09 356 THR A CA 1
ATOM 2771 C C . THR A 1 356 ? -17.354 15.794 -62.526 1.00 53.09 356 THR A C 1
ATOM 2773 O O . THR A 1 356 ? -18.428 15.200 -62.614 1.00 53.09 356 THR A O 1
ATOM 2776 N N . ALA A 1 357 ? -17.276 16.989 -61.926 1.00 55.19 357 ALA A N 1
ATOM 2777 C CA . ALA A 1 357 ? -18.414 17.684 -61.326 1.00 55.19 357 ALA A CA 1
ATOM 2778 C C . ALA A 1 357 ? -19.337 18.280 -62.410 1.00 55.19 357 ALA A C 1
ATOM 2780 O O . ALA A 1 357 ? -19.106 19.376 -62.917 1.00 55.19 357 ALA A O 1
ATOM 2781 N N . SER A 1 358 ? -20.390 17.549 -62.788 1.00 50.91 358 SER A N 1
ATOM 2782 C CA . SER A 1 358 ? -21.175 17.863 -63.991 1.00 50.91 358 SER A CA 1
ATOM 2783 C C . SER A 1 358 ? -22.442 18.714 -63.800 1.00 50.91 358 SER A C 1
ATOM 2785 O O . SER A 1 358 ? -22.977 19.140 -64.820 1.00 50.91 358 SER A O 1
ATOM 2787 N N . GLN A 1 359 ? -22.990 18.954 -62.597 1.00 54.12 359 GLN A N 1
ATOM 2788 C CA . GLN A 1 359 ? -24.404 19.404 -62.535 1.00 54.12 359 GLN A CA 1
ATOM 2789 C C . GLN A 1 359 ? -24.802 20.510 -61.538 1.00 54.12 359 GLN A C 1
ATOM 2791 O O . GLN A 1 359 ? -25.951 20.934 -61.583 1.00 54.12 359 GLN A O 1
ATOM 2796 N N . SER A 1 360 ? -23.921 21.076 -60.701 1.00 57.50 360 SER A N 1
ATOM 2797 C CA . SER A 1 360 ? -24.319 22.245 -59.888 1.00 57.50 360 SER A CA 1
ATOM 2798 C C . SER A 1 360 ? -23.217 23.290 -59.705 1.00 57.50 360 SER A C 1
ATOM 2800 O O . SER A 1 360 ? -22.080 22.978 -59.347 1.00 57.50 360 SER A O 1
ATOM 2802 N N . ALA A 1 361 ? -23.572 24.560 -59.936 1.00 55.41 361 ALA A N 1
ATOM 2803 C CA . ALA A 1 361 ? -22.662 25.703 -59.826 1.00 55.41 361 ALA A CA 1
ATOM 2804 C C . ALA A 1 361 ? -22.075 25.853 -58.417 1.00 55.41 361 ALA A C 1
ATOM 2806 O O . ALA A 1 361 ? -20.883 26.106 -58.271 1.00 55.41 361 ALA A O 1
ATOM 2807 N N . ALA A 1 362 ? -22.885 25.592 -57.389 1.00 56.66 362 ALA A N 1
ATOM 2808 C CA . ALA A 1 362 ? -22.463 25.642 -55.992 1.00 56.66 362 ALA A CA 1
ATOM 2809 C C . ALA A 1 362 ? -21.388 24.592 -55.655 1.00 56.66 362 ALA A C 1
ATOM 2811 O O . ALA A 1 362 ? -20.443 24.885 -54.928 1.00 56.66 362 ALA A O 1
ATOM 2812 N N . ARG A 1 363 ? -21.482 23.379 -56.222 1.00 60.56 363 ARG A N 1
ATOM 2813 C CA . ARG A 1 363 ? -20.505 22.303 -55.986 1.00 60.56 363 ARG A CA 1
ATOM 2814 C C . ARG A 1 363 ? -19.188 22.567 -56.711 1.00 60.56 363 ARG A C 1
ATOM 2816 O O . ARG A 1 363 ? -18.128 22.311 -56.151 1.00 60.56 363 ARG A O 1
ATOM 2823 N N . LEU A 1 364 ? -19.250 23.134 -57.918 1.00 59.31 364 LEU A N 1
ATOM 2824 C CA . LEU A 1 364 ? -18.061 23.588 -58.644 1.00 59.31 364 LEU A CA 1
ATOM 2825 C C . LEU A 1 364 ? -17.356 24.728 -57.889 1.00 59.31 364 LEU A C 1
ATOM 2827 O O . LEU A 1 364 ? -16.137 24.713 -57.747 1.00 59.31 364 LEU A O 1
ATOM 2831 N N . GLN A 1 365 ? -18.123 25.684 -57.360 1.00 61.94 365 GLN A N 1
ATOM 2832 C CA . GLN A 1 365 ? -17.598 26.816 -56.599 1.00 61.94 365 GLN A CA 1
ATOM 2833 C C . GLN A 1 365 ? -16.957 26.374 -55.273 1.00 61.94 365 GLN A C 1
ATOM 2835 O O . GLN A 1 365 ? -15.880 26.859 -54.939 1.00 61.94 365 GLN A O 1
ATOM 2840 N N . ALA A 1 366 ? -17.556 25.414 -54.559 1.00 63.66 366 ALA A N 1
ATOM 2841 C CA . ALA A 1 366 ? -16.982 24.838 -53.341 1.00 63.66 366 ALA A CA 1
ATOM 2842 C C . ALA A 1 366 ? -15.659 24.096 -53.607 1.00 63.66 366 ALA A C 1
ATOM 2844 O O . ALA A 1 366 ? -14.678 24.320 -52.903 1.00 63.66 366 ALA A O 1
ATOM 2845 N N . LEU A 1 367 ? -15.597 23.280 -54.666 1.00 60.06 367 LEU A N 1
ATOM 2846 C CA . LEU A 1 367 ? -14.373 22.562 -55.048 1.00 60.06 367 LEU A CA 1
ATOM 2847 C C . LEU A 1 367 ? -13.255 23.513 -55.505 1.00 60.06 367 LEU A C 1
ATOM 2849 O O . LEU A 1 367 ? -12.085 23.285 -55.209 1.00 60.06 367 LEU A O 1
ATOM 2853 N N . LEU A 1 368 ? -13.598 24.600 -56.200 1.00 60.81 368 LEU A N 1
ATOM 2854 C CA . LEU A 1 368 ? -12.630 25.632 -56.581 1.00 60.81 368 LEU A CA 1
ATOM 2855 C C . LEU A 1 368 ? -12.135 26.444 -55.372 1.00 60.81 368 LEU A C 1
ATOM 2857 O O . LEU A 1 368 ? -10.971 26.830 -55.344 1.00 60.81 368 LEU A O 1
ATOM 2861 N N . GLN A 1 369 ? -12.971 26.675 -54.356 1.00 64.75 369 GLN A N 1
ATOM 2862 C CA . GLN A 1 369 ? -12.538 27.288 -53.091 1.00 64.75 369 GLN A CA 1
ATOM 2863 C C . GLN A 1 369 ? -11.598 26.364 -52.303 1.00 64.75 369 GLN A C 1
ATOM 2865 O O . GLN A 1 369 ? -10.576 26.819 -51.792 1.00 64.75 369 GLN A O 1
ATOM 2870 N N . GLU A 1 370 ? -11.878 25.059 -52.273 1.00 64.19 370 GLU A N 1
ATOM 2871 C CA . GLU A 1 370 ? -10.988 24.054 -51.678 1.00 64.19 370 GLU A CA 1
ATOM 2872 C C . GLU A 1 370 ? -9.631 24.007 -52.405 1.00 64.19 370 GLU A C 1
ATOM 2874 O O . GLU A 1 370 ? -8.577 23.999 -51.769 1.00 64.19 370 GLU A O 1
ATOM 2879 N N . PHE A 1 371 ? -9.639 24.093 -53.739 1.00 59.25 371 PHE A N 1
ATOM 2880 C CA . PHE A 1 371 ? -8.431 24.201 -54.564 1.00 59.25 371 PHE A CA 1
ATOM 2881 C C . PHE A 1 371 ? -7.583 25.437 -54.219 1.00 59.25 371 PHE A C 1
ATOM 2883 O O . PHE A 1 371 ? -6.367 25.336 -54.054 1.00 59.25 371 PHE A O 1
ATOM 2890 N N . VAL A 1 372 ? -8.227 26.599 -54.072 1.00 60.03 372 VAL A N 1
ATOM 2891 C CA . VAL A 1 372 ? -7.580 27.860 -53.667 1.00 60.03 372 VAL A CA 1
ATOM 2892 C C . VAL A 1 372 ? -6.986 27.738 -52.260 1.00 60.03 372 VAL A C 1
ATOM 2894 O O . VAL A 1 372 ? -5.870 28.204 -52.032 1.00 60.03 372 VAL A O 1
ATOM 2897 N N . GLY A 1 373 ? -7.675 27.072 -51.330 1.00 58.62 373 GLY A N 1
ATOM 2898 C CA . GLY A 1 373 ? -7.158 26.792 -49.987 1.00 58.62 373 GLY A CA 1
ATOM 2899 C C . GLY A 1 373 ? -5.897 25.923 -50.003 1.00 58.62 373 GLY A C 1
ATOM 2900 O O . GLY A 1 373 ? -4.909 26.256 -49.352 1.00 58.62 373 GLY A O 1
ATOM 2901 N N . VAL A 1 374 ? -5.883 24.856 -50.808 1.00 55.91 374 VAL A N 1
ATOM 2902 C CA . VAL A 1 374 ? -4.712 23.973 -50.956 1.00 55.91 374 VAL A CA 1
ATOM 2903 C C . VAL A 1 374 ? -3.521 24.716 -51.569 1.00 55.91 374 VAL A C 1
ATOM 2905 O O . VAL A 1 374 ? -2.405 24.569 -51.081 1.00 55.91 374 VAL A O 1
ATOM 2908 N N . ILE A 1 375 ? -3.736 25.558 -52.585 1.00 56.00 375 ILE A N 1
ATOM 2909 C CA . ILE A 1 375 ? -2.667 26.394 -53.163 1.00 56.00 375 ILE A CA 1
ATOM 2910 C C . ILE A 1 375 ? -2.152 27.432 -52.152 1.00 56.00 375 ILE A C 1
ATOM 2912 O O . ILE A 1 375 ? -0.957 27.730 -52.138 1.00 56.00 375 ILE A O 1
ATOM 2916 N N . GLY A 1 376 ? -3.026 27.961 -51.291 1.00 54.22 376 GLY A N 1
ATOM 2917 C CA . GLY A 1 376 ? -2.652 28.853 -50.189 1.00 54.22 376 GLY A CA 1
ATOM 2918 C C . GLY A 1 376 ? -1.728 28.186 -49.166 1.00 54.22 376 GLY A C 1
ATOM 2919 O O . GLY A 1 376 ? -0.688 28.749 -48.845 1.00 54.22 376 GLY A O 1
ATOM 2920 N N . LEU A 1 377 ? -2.048 26.962 -48.739 1.00 53.41 377 LEU A N 1
ATOM 2921 C CA . LEU A 1 377 ? -1.206 26.181 -47.820 1.00 53.41 377 LEU A CA 1
ATOM 2922 C C . LEU A 1 377 ? 0.163 25.852 -48.434 1.00 53.41 377 LEU A C 1
ATOM 2924 O O . LEU A 1 377 ? 1.192 25.994 -47.785 1.00 53.41 377 LEU A O 1
ATOM 2928 N N . VAL A 1 378 ? 0.191 25.498 -49.724 1.00 51.94 378 VAL A N 1
ATOM 2929 C CA . VAL A 1 378 ? 1.444 25.275 -50.466 1.00 51.94 378 VAL A CA 1
ATOM 2930 C C . VAL A 1 378 ? 2.299 26.545 -50.523 1.00 51.94 378 VAL A C 1
ATOM 2932 O O . VAL A 1 378 ? 3.523 26.460 -50.454 1.00 51.94 378 VAL A O 1
ATOM 2935 N N . ARG A 1 379 ? 1.677 27.727 -50.647 1.00 53.12 379 ARG A N 1
ATOM 2936 C CA . ARG A 1 379 ? 2.376 29.021 -50.615 1.00 53.12 379 ARG A CA 1
ATOM 2937 C C . ARG A 1 379 ? 3.005 29.277 -49.243 1.00 53.12 379 ARG A C 1
ATOM 2939 O O . ARG A 1 379 ? 4.171 29.650 -49.212 1.00 53.12 379 ARG A O 1
ATOM 2946 N N . GLU A 1 380 ? 2.272 29.067 -48.151 1.00 51.94 380 GLU A N 1
ATOM 2947 C CA . GLU A 1 380 ? 2.787 29.260 -46.785 1.00 51.94 380 GLU A CA 1
ATOM 2948 C C . GLU A 1 380 ? 3.947 28.306 -46.465 1.00 51.94 380 GLU A C 1
ATOM 2950 O O . GLU A 1 380 ? 4.997 28.758 -46.006 1.00 51.94 380 GLU A O 1
ATOM 2955 N N . ASP A 1 381 ? 3.819 27.019 -46.803 1.00 45.50 381 ASP A N 1
ATOM 2956 C CA . ASP A 1 381 ? 4.872 26.017 -46.584 1.00 45.50 381 ASP A CA 1
ATOM 2957 C C . ASP A 1 381 ? 6.143 26.315 -47.414 1.00 45.50 381 ASP A C 1
ATOM 2959 O O . ASP A 1 381 ? 7.271 26.123 -46.949 1.00 45.50 381 ASP A O 1
ATOM 2963 N N . LEU A 1 382 ? 5.988 26.828 -48.643 1.00 48.53 382 LEU A N 1
ATOM 2964 C CA . LEU A 1 382 ? 7.109 27.253 -49.496 1.00 48.53 382 LEU A CA 1
ATOM 2965 C C . LEU A 1 382 ? 7.745 28.573 -49.033 1.00 48.53 382 LEU A C 1
ATOM 2967 O O . LEU A 1 382 ? 8.957 28.749 -49.174 1.00 48.53 382 LEU A O 1
ATOM 2971 N N . GLU A 1 383 ? 6.964 29.500 -48.477 1.00 49.31 383 GLU A N 1
ATOM 2972 C CA . GLU A 1 383 ? 7.485 30.731 -47.872 1.00 49.31 383 GLU A CA 1
ATOM 2973 C C . GLU A 1 383 ? 8.226 30.451 -46.558 1.00 49.31 383 GLU A C 1
ATOM 2975 O O . GLU A 1 383 ? 9.229 31.106 -46.284 1.00 49.31 383 GLU A O 1
ATOM 2980 N N . GLN A 1 384 ? 7.843 29.426 -45.797 1.00 41.56 384 GLN A N 1
ATOM 2981 C CA . GLN A 1 384 ? 8.616 28.950 -44.643 1.00 41.56 384 GLN A CA 1
ATOM 2982 C C . GLN A 1 384 ? 9.958 28.314 -45.047 1.00 41.56 384 GLN A C 1
ATOM 2984 O O . GLN A 1 384 ? 10.953 28.447 -44.331 1.00 41.56 384 GLN A O 1
ATOM 2989 N N . ALA A 1 385 ? 10.023 27.689 -46.227 1.00 40.25 385 ALA A N 1
ATOM 2990 C CA . ALA A 1 385 ? 11.269 27.190 -46.816 1.00 40.25 385 ALA A CA 1
ATOM 2991 C C . ALA A 1 385 ? 12.193 28.311 -47.351 1.00 40.25 385 ALA A C 1
ATOM 2993 O O . ALA A 1 385 ? 13.363 28.059 -47.640 1.00 40.25 385 ALA A O 1
ATOM 2994 N N . ARG A 1 386 ? 11.709 29.560 -47.435 1.00 41.00 386 ARG A N 1
ATOM 2995 C CA . ARG A 1 386 ? 12.436 30.778 -47.857 1.00 41.00 386 ARG A CA 1
ATOM 2996 C C . ARG A 1 386 ? 13.336 31.354 -46.746 1.00 41.00 386 ARG A C 1
ATOM 2998 O O . ARG A 1 386 ? 13.507 32.567 -46.657 1.00 41.00 386 ARG A O 1
ATOM 3005 N N . ASN A 1 387 ? 13.902 30.523 -45.870 1.00 35.34 387 ASN A N 1
ATOM 3006 C CA . ASN A 1 387 ? 14.875 30.988 -44.876 1.00 35.34 387 ASN A CA 1
ATOM 3007 C C . ASN A 1 387 ? 16.256 31.168 -45.559 1.00 35.34 387 ASN A C 1
ATOM 3009 O O . ASN A 1 387 ? 16.651 30.311 -46.354 1.00 35.34 387 ASN A O 1
ATOM 3013 N N . PRO A 1 388 ? 17.011 32.254 -45.297 1.00 36.56 388 PRO A N 1
ATOM 3014 C CA . PRO A 1 388 ? 18.114 32.718 -46.153 1.00 36.56 388 PRO A CA 1
ATOM 3015 C C . PRO A 1 388 ? 19.394 31.861 -46.124 1.00 36.56 388 PRO A C 1
ATOM 3017 O O . PRO A 1 388 ? 20.396 32.231 -46.729 1.00 36.56 388 PRO A O 1
ATOM 3020 N N . THR A 1 389 ? 19.396 30.713 -45.446 1.00 34.03 389 THR A N 1
ATOM 3021 C CA . THR A 1 389 ? 20.560 29.817 -45.345 1.00 34.03 389 THR A CA 1
ATOM 3022 C C . THR A 1 389 ? 20.692 28.825 -46.504 1.00 34.03 389 THR A C 1
ATOM 3024 O O . THR A 1 389 ? 21.701 28.127 -46.597 1.00 34.03 389 THR A O 1
ATOM 3027 N N . TRP A 1 390 ? 19.723 28.773 -47.421 1.00 37.41 390 TRP A N 1
ATOM 3028 C CA . TRP A 1 390 ? 19.777 27.918 -48.610 1.00 37.41 390 TRP A CA 1
ATOM 3029 C C . TRP A 1 390 ? 20.437 28.635 -49.798 1.00 37.41 390 TRP A C 1
ATOM 3031 O O . TRP A 1 390 ? 19.865 29.558 -50.376 1.00 37.41 390 TRP A O 1
ATOM 3041 N N . LYS A 1 391 ? 21.638 28.195 -50.203 1.00 31.00 391 LYS A N 1
ATOM 3042 C CA . LYS A 1 391 ? 22.265 28.646 -51.459 1.00 31.00 391 LYS A CA 1
ATOM 3043 C C . LYS A 1 391 ? 21.552 28.005 -52.662 1.00 31.00 391 LYS A C 1
ATOM 3045 O O . LYS A 1 391 ? 21.402 26.783 -52.680 1.00 31.00 391 LYS A O 1
ATOM 3050 N N . PRO A 1 392 ? 21.125 28.782 -53.672 1.00 33.28 392 PRO A N 1
ATOM 3051 C CA . PRO A 1 392 ? 20.422 28.237 -54.825 1.00 33.28 392 PRO A CA 1
ATOM 3052 C C . PRO A 1 392 ? 21.407 27.586 -55.809 1.00 33.28 392 PRO A C 1
ATOM 3054 O O . PRO A 1 392 ? 22.346 28.228 -56.268 1.00 33.28 392 PRO A O 1
ATOM 3057 N N . HIS A 1 393 ? 21.172 26.319 -56.159 1.00 35.34 393 HIS A N 1
ATOM 3058 C CA . HIS A 1 393 ? 21.691 25.720 -57.396 1.00 35.34 393 HIS A CA 1
ATOM 3059 C C . HIS A 1 393 ? 20.841 26.197 -58.590 1.00 35.34 393 HIS A C 1
ATOM 3061 O O . HIS A 1 393 ? 19.660 26.491 -58.412 1.00 35.34 393 HIS A O 1
ATOM 3067 N N . GLU A 1 394 ? 21.407 26.226 -59.802 1.00 34.19 394 GLU A N 1
ATOM 3068 C CA . GLU A 1 394 ? 20.809 26.765 -61.048 1.00 34.19 394 GLU A CA 1
ATOM 3069 C C . GLU A 1 394 ? 19.367 26.299 -61.369 1.00 34.19 394 GLU A C 1
ATOM 3071 O O . GLU A 1 394 ? 18.613 27.030 -62.008 1.00 34.19 394 GLU A O 1
ATOM 3076 N N . ASN A 1 395 ? 18.910 25.150 -60.856 1.00 40.47 395 ASN A N 1
ATOM 3077 C CA . ASN A 1 395 ? 17.519 24.690 -61.009 1.00 40.47 395 ASN A CA 1
ATOM 3078 C C . ASN A 1 395 ? 16.489 25.450 -60.146 1.00 40.47 395 ASN A C 1
ATOM 3080 O O . ASN A 1 395 ? 15.281 25.331 -60.378 1.00 40.47 395 ASN A O 1
ATOM 3084 N N . CYS A 1 396 ? 16.926 26.247 -59.167 1.00 37.12 396 CYS A N 1
ATOM 3085 C CA . CYS A 1 396 ? 16.031 27.037 -58.322 1.00 37.12 396 CYS A CA 1
ATOM 3086 C C . CYS A 1 396 ? 15.332 28.159 -59.095 1.00 37.12 396 CYS A C 1
ATOM 3088 O O . CYS A 1 396 ? 14.194 28.473 -58.762 1.00 37.12 396 CYS A O 1
ATOM 3090 N N . ASP A 1 397 ? 15.933 28.727 -60.145 1.00 38.81 397 ASP A N 1
ATOM 3091 C CA . ASP A 1 397 ? 15.283 29.783 -60.936 1.00 38.81 397 ASP A CA 1
ATOM 3092 C C . ASP A 1 397 ? 14.158 29.245 -61.826 1.00 38.81 397 ASP A C 1
ATOM 3094 O O . ASP A 1 397 ? 13.137 29.912 -62.020 1.00 38.81 397 ASP A O 1
ATOM 3098 N N . GLN A 1 398 ? 14.290 28.011 -62.315 1.00 42.28 398 GLN A N 1
ATOM 3099 C CA . GLN A 1 398 ? 13.240 27.344 -63.082 1.00 42.28 398 GLN A CA 1
ATOM 3100 C C . GLN A 1 398 ? 12.051 26.978 -62.181 1.00 42.28 398 GLN A C 1
ATOM 3102 O O . GLN A 1 398 ? 10.903 27.262 -62.529 1.00 42.28 398 GLN A O 1
ATOM 3107 N N . ILE A 1 399 ? 12.325 26.460 -60.978 1.00 40.50 399 ILE A N 1
ATOM 3108 C CA . ILE A 1 399 ? 11.308 26.192 -59.949 1.00 40.50 399 ILE A CA 1
ATOM 3109 C C . ILE A 1 399 ? 10.664 27.504 -59.473 1.00 40.50 399 ILE A C 1
ATOM 3111 O O . ILE A 1 399 ? 9.442 27.596 -59.380 1.00 40.50 399 ILE A O 1
ATOM 3115 N N . ARG A 1 400 ? 11.450 28.566 -59.261 1.00 40.06 400 ARG A N 1
ATOM 3116 C CA . ARG A 1 400 ? 10.966 29.900 -58.875 1.00 40.06 400 ARG A CA 1
ATOM 3117 C C . ARG A 1 400 ? 10.024 30.484 -59.927 1.00 40.06 400 ARG A C 1
ATOM 3119 O O . ARG A 1 400 ? 8.962 30.989 -59.567 1.00 40.06 400 ARG A O 1
ATOM 3126 N N . ARG A 1 401 ? 10.348 30.369 -61.222 1.00 46.09 401 ARG A N 1
ATOM 3127 C CA . ARG A 1 401 ? 9.448 30.778 -62.319 1.00 46.09 401 ARG A CA 1
ATOM 3128 C C . ARG A 1 401 ? 8.148 29.970 -62.319 1.00 46.09 401 ARG A C 1
ATOM 3130 O O . ARG A 1 401 ? 7.082 30.567 -62.446 1.00 46.09 401 ARG A O 1
ATOM 3137 N N . GLN A 1 402 ? 8.205 28.654 -62.116 1.00 47.66 402 GLN A N 1
ATOM 3138 C CA . GLN A 1 402 ? 7.005 27.802 -62.048 1.00 47.66 402 GLN A CA 1
ATOM 3139 C C . GLN A 1 402 ? 6.115 28.114 -60.833 1.00 47.66 402 GLN A C 1
ATOM 3141 O O . GLN A 1 402 ? 4.884 28.116 -60.942 1.00 47.66 402 GLN A O 1
ATOM 3146 N N . VAL A 1 403 ? 6.717 28.469 -59.696 1.00 45.06 403 VAL A N 1
ATOM 3147 C CA . VAL A 1 403 ? 5.998 28.945 -58.507 1.00 45.06 403 VAL A CA 1
ATOM 3148 C C . VAL A 1 403 ? 5.327 30.295 -58.783 1.00 45.06 403 VAL A C 1
ATOM 3150 O O . VAL A 1 403 ? 4.133 30.428 -58.532 1.00 45.06 403 VAL A O 1
ATOM 3153 N N . TYR A 1 404 ? 6.011 31.270 -59.395 1.00 46.94 404 TYR A N 1
ATOM 3154 C CA . TYR A 1 404 ? 5.392 32.554 -59.777 1.00 46.94 404 TYR A CA 1
ATOM 3155 C C . TYR A 1 404 ? 4.212 32.398 -60.747 1.00 46.94 404 TYR A C 1
ATOM 3157 O O . TYR A 1 404 ? 3.208 33.102 -60.610 1.00 46.94 404 TYR A O 1
ATOM 3165 N N . VAL A 1 405 ? 4.291 31.459 -61.693 1.00 52.22 405 VAL A N 1
ATOM 3166 C CA . VAL A 1 405 ? 3.183 31.144 -62.612 1.00 52.22 405 VAL A CA 1
ATOM 3167 C C . VAL A 1 405 ? 1.989 30.545 -61.852 1.00 52.22 405 VAL A C 1
ATOM 3169 O O . VAL A 1 405 ? 0.847 30.955 -62.075 1.00 52.22 405 VAL A O 1
ATOM 3172 N N . SER A 1 406 ? 2.243 29.661 -60.884 1.00 49.59 406 SER A N 1
ATOM 3173 C CA . SER A 1 406 ? 1.209 29.057 -60.026 1.00 49.59 406 SER A CA 1
ATOM 3174 C C . SER A 1 406 ? 0.542 30.085 -59.094 1.00 49.59 406 SER A C 1
ATOM 3176 O O . SER A 1 406 ? -0.674 30.070 -58.899 1.00 49.59 406 SER A O 1
ATOM 3178 N N . LEU A 1 407 ? 1.312 31.048 -58.577 1.00 49.16 407 LEU A N 1
ATOM 3179 C CA . LEU A 1 407 ? 0.814 32.160 -57.758 1.00 49.16 407 LEU A CA 1
ATOM 3180 C C . LEU A 1 407 ? -0.052 33.142 -58.563 1.00 49.16 407 LEU A C 1
ATOM 3182 O O . LEU A 1 407 ? -1.016 33.687 -58.025 1.00 49.16 407 LEU A O 1
ATOM 3186 N N . ARG A 1 408 ? 0.260 33.351 -59.849 1.00 56.31 408 ARG A N 1
ATOM 3187 C CA . ARG A 1 408 ? -0.550 34.171 -60.764 1.00 56.31 408 ARG A CA 1
ATOM 3188 C C . ARG A 1 408 ? -1.880 33.485 -61.106 1.00 56.31 408 ARG A C 1
ATOM 3190 O O . ARG A 1 408 ? -2.901 34.165 -61.188 1.00 56.31 408 ARG A O 1
ATOM 3197 N N . ALA A 1 409 ? -1.894 32.152 -61.209 1.00 58.22 409 ALA A N 1
ATOM 3198 C CA . ALA A 1 409 ? -3.126 31.377 -61.369 1.00 58.22 409 ALA A CA 1
ATOM 3199 C C . ALA A 1 409 ? -4.062 31.510 -60.150 1.00 58.22 409 ALA A C 1
ATOM 3201 O O . ALA A 1 409 ?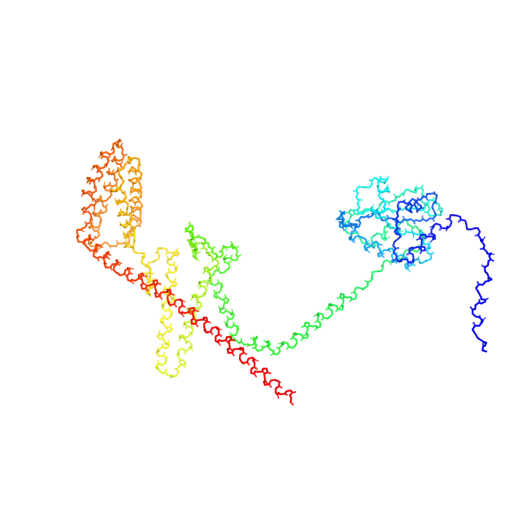 -5.269 31.645 -60.330 1.00 58.22 409 ALA A O 1
ATOM 3202 N N . HIS A 1 410 ? -3.521 31.557 -58.925 1.00 57.06 410 HIS A N 1
ATOM 3203 C CA . HIS A 1 410 ? -4.295 31.734 -57.682 1.00 57.06 410 HIS A CA 1
ATOM 3204 C C . HIS A 1 410 ? -5.159 33.004 -57.673 1.00 57.06 410 HIS A C 1
ATOM 3206 O O . HIS A 1 410 ? -6.356 32.943 -57.395 1.00 57.06 410 HIS A O 1
ATOM 3212 N N . GLU A 1 411 ? -4.577 34.155 -58.024 1.00 61.34 411 GLU A N 1
ATOM 3213 C CA . GLU A 1 411 ? -5.309 35.431 -58.068 1.00 61.34 411 GLU A CA 1
ATOM 3214 C C . GLU A 1 411 ? -6.323 35.484 -59.222 1.00 61.34 411 GLU A C 1
ATOM 3216 O O . GLU A 1 411 ? -7.432 36.000 -59.069 1.00 61.34 411 GLU A O 1
ATOM 3221 N N . GLN A 1 412 ? -5.999 34.877 -60.367 1.00 64.19 412 GLN A N 1
ATOM 3222 C CA . GLN A 1 412 ? -6.928 34.784 -61.497 1.00 64.19 412 GLN A CA 1
ATOM 3223 C C . GLN A 1 412 ? -8.140 33.894 -61.181 1.00 64.19 412 GLN A C 1
ATOM 3225 O O . GLN A 1 412 ? -9.260 34.247 -61.546 1.00 64.19 412 GLN A O 1
ATOM 3230 N N . ILE A 1 413 ? -7.951 32.792 -60.447 1.00 63.00 413 ILE A N 1
ATOM 3231 C CA . ILE A 1 413 ? -9.040 31.903 -60.007 1.00 63.00 413 ILE A CA 1
ATOM 3232 C C . ILE A 1 413 ? -9.932 32.603 -58.971 1.00 63.00 413 ILE A C 1
ATOM 3234 O O . ILE A 1 413 ? -11.157 32.523 -59.075 1.00 63.00 413 ILE A O 1
ATOM 3238 N N . LYS A 1 414 ? -9.356 33.355 -58.021 1.00 63.44 414 LYS A N 1
ATOM 3239 C CA . LYS A 1 414 ? -10.131 34.176 -57.070 1.00 63.44 414 LYS A CA 1
ATOM 3240 C C . LYS A 1 414 ? -11.014 35.212 -57.766 1.00 63.44 414 LYS A C 1
ATOM 3242 O O . LYS A 1 414 ? -12.144 35.433 -57.333 1.00 63.44 414 LYS A O 1
ATOM 3247 N N . ASN A 1 415 ? -10.519 35.832 -58.835 1.00 66.69 415 ASN A N 1
ATOM 3248 C CA . ASN A 1 415 ? -11.297 36.783 -59.629 1.00 66.69 415 ASN A CA 1
ATOM 3249 C C . ASN A 1 415 ? -12.368 36.084 -60.478 1.00 66.69 415 ASN A C 1
ATOM 3251 O O . ASN A 1 415 ? -13.484 36.593 -60.579 1.00 66.69 415 ASN A O 1
ATOM 3255 N N . LEU A 1 416 ? -12.079 34.888 -61.005 1.00 64.12 416 LEU A N 1
ATOM 3256 C CA . LEU A 1 416 ? -13.051 34.067 -61.735 1.00 64.12 416 LEU A CA 1
ATOM 3257 C C . LEU A 1 416 ? -14.259 33.687 -60.861 1.00 64.12 416 LEU A C 1
ATOM 3259 O O . LEU A 1 416 ? -15.398 33.710 -61.320 1.00 64.12 416 LEU A O 1
ATOM 3263 N N . LEU A 1 417 ? -14.017 33.399 -59.579 1.00 62.75 417 LEU A N 1
ATOM 3264 C CA . LEU A 1 417 ? -15.036 33.005 -58.598 1.00 62.75 417 LEU A CA 1
ATOM 3265 C C . LEU A 1 417 ? -16.021 34.126 -58.215 1.00 62.75 417 LEU A C 1
ATOM 3267 O O . LEU A 1 417 ? -16.985 33.856 -57.498 1.00 62.75 417 LEU A O 1
ATOM 3271 N N . ARG A 1 418 ? -15.816 35.366 -58.688 1.00 65.44 418 ARG A N 1
ATOM 3272 C CA . ARG A 1 418 ? -16.739 36.496 -58.465 1.00 65.44 418 ARG A CA 1
ATOM 3273 C C . ARG A 1 418 ? -17.862 36.596 -59.515 1.00 65.44 418 ARG A C 1
ATOM 3275 O O . ARG A 1 418 ? -18.793 37.371 -59.310 1.00 65.44 418 ARG A O 1
ATOM 3282 N N . GLY A 1 419 ? -17.816 35.822 -60.607 1.00 60.53 419 GLY A N 1
ATOM 3283 C CA . GLY A 1 419 ? -18.849 35.794 -61.660 1.00 60.53 419 GLY A CA 1
ATOM 3284 C C . GLY A 1 419 ? -19.902 34.689 -61.464 1.00 60.53 419 GLY A C 1
ATOM 3285 O O . GLY A 1 419 ? -19.565 33.563 -61.111 1.00 60.53 419 GLY A O 1
ATOM 3286 N N . LYS A 1 420 ? -21.190 34.990 -61.703 1.00 53.50 420 LYS A N 1
ATOM 3287 C CA . LYS A 1 420 ? -22.346 34.139 -61.321 1.00 53.50 420 LYS A CA 1
ATOM 3288 C C . LYS A 1 420 ? -22.919 33.211 -62.420 1.00 53.50 420 LYS A C 1
ATOM 3290 O O . LYS A 1 420 ? -24.104 32.901 -62.388 1.00 53.50 420 LYS A O 1
ATOM 3295 N N . SER A 1 421 ? -22.121 32.704 -63.365 1.00 59.62 421 SER A N 1
ATOM 3296 C CA . SER A 1 421 ? -22.599 31.729 -64.372 1.00 59.62 421 SER A CA 1
ATOM 3297 C C . SER A 1 421 ? -21.706 30.487 -64.485 1.00 59.62 421 SER A C 1
ATOM 3299 O O . SER A 1 421 ? -20.484 30.580 -64.614 1.00 59.62 421 SER A O 1
ATOM 3301 N N . THR A 1 422 ? -22.321 29.300 -64.472 1.00 54.81 422 THR A N 1
ATOM 3302 C CA . THR A 1 422 ? -21.657 27.984 -64.477 1.00 54.81 422 THR A CA 1
ATOM 3303 C C . THR A 1 422 ? -20.840 27.716 -65.740 1.00 54.81 422 THR A C 1
ATOM 3305 O O . THR A 1 422 ? -19.785 27.082 -65.672 1.00 54.81 422 THR A O 1
ATOM 3308 N N . SER A 1 423 ? -21.307 28.196 -66.896 1.00 55.47 423 SER A N 1
ATOM 3309 C CA . SER A 1 423 ? -20.615 28.024 -68.180 1.00 55.47 423 SER A CA 1
ATOM 3310 C C . SER A 1 423 ? -19.358 28.894 -68.264 1.00 55.47 423 SER A C 1
ATOM 3312 O O . SER A 1 423 ? -18.311 28.412 -68.700 1.00 55.47 423 SER A O 1
ATOM 3314 N N . GLN A 1 424 ? -19.430 30.128 -67.755 1.00 61.31 424 GLN A N 1
ATOM 3315 C CA . GLN A 1 424 ? -18.303 31.064 -67.681 1.00 61.31 424 GLN A CA 1
ATOM 3316 C C . GLN A 1 424 ? -17.226 30.584 -66.700 1.00 61.31 424 GLN A C 1
ATOM 3318 O O . GLN A 1 424 ? -16.041 30.613 -67.032 1.00 61.31 424 GLN A O 1
ATOM 3323 N N . LEU A 1 425 ? -17.623 30.058 -65.534 1.00 61.94 425 LEU A N 1
ATOM 3324 C CA . LEU A 1 425 ? -16.695 29.461 -64.566 1.00 61.94 425 LEU A CA 1
ATOM 3325 C C . LEU A 1 425 ? -15.948 28.262 -65.159 1.00 61.94 425 LEU A C 1
ATOM 3327 O O . LEU A 1 425 ? -14.736 28.142 -64.991 1.00 61.94 425 LEU A O 1
ATOM 3331 N N . ARG A 1 426 ? -16.647 27.390 -65.896 1.00 57.91 426 ARG A N 1
ATOM 3332 C CA . ARG A 1 426 ? -16.041 26.196 -66.497 1.00 57.91 426 ARG A CA 1
ATOM 3333 C C . ARG A 1 426 ? -15.056 26.549 -67.613 1.00 57.91 426 ARG A C 1
ATOM 3335 O O . ARG A 1 426 ? -13.956 26.001 -67.631 1.00 57.91 426 ARG A O 1
ATOM 3342 N N . GLN A 1 427 ? -15.422 27.462 -68.517 1.00 59.69 427 GLN A N 1
ATOM 3343 C CA . GLN A 1 427 ? -14.543 27.901 -69.610 1.00 59.69 427 GLN A CA 1
ATOM 3344 C C . GLN A 1 427 ? -13.342 28.710 -69.102 1.00 59.69 427 GLN A C 1
ATOM 3346 O O . GLN A 1 427 ? -12.217 28.462 -69.536 1.00 59.69 427 GLN A O 1
ATOM 3351 N N . GLY A 1 428 ? -13.555 29.614 -68.143 1.00 62.97 428 GLY A N 1
ATOM 3352 C CA . GLY A 1 428 ? -12.488 30.406 -67.535 1.00 62.97 428 GLY A CA 1
ATOM 3353 C C . GLY A 1 428 ? -11.491 29.559 -66.741 1.00 62.97 428 GLY A C 1
ATOM 3354 O O . GLY A 1 428 ? -10.284 29.733 -66.889 1.00 62.97 428 GLY A O 1
ATOM 3355 N N . TRP A 1 429 ? -11.973 28.575 -65.975 1.00 59.69 429 TRP A N 1
ATOM 3356 C CA . TRP A 1 429 ? -11.120 27.593 -65.297 1.00 59.69 429 TRP A CA 1
ATOM 3357 C C . TRP A 1 429 ? -10.275 26.787 -66.291 1.00 59.69 429 TRP A C 1
ATOM 3359 O O . TRP A 1 429 ? -9.063 26.676 -66.121 1.00 59.69 429 TRP A O 1
ATOM 3369 N N . LEU A 1 430 ? -10.894 26.260 -67.354 1.00 58.25 430 LEU A N 1
ATOM 3370 C CA . LEU A 1 430 ? -10.199 25.485 -68.388 1.00 58.25 430 LEU A CA 1
ATOM 3371 C C . LEU A 1 430 ? -9.115 26.301 -69.102 1.00 58.25 430 LEU A C 1
ATOM 3373 O O . LEU A 1 430 ? -8.053 25.757 -69.405 1.00 58.25 430 LEU A O 1
ATOM 3377 N N . GLN A 1 431 ? -9.361 27.589 -69.352 1.00 61.47 431 GLN A N 1
ATOM 3378 C CA . GLN A 1 431 ? -8.364 28.495 -69.922 1.00 61.47 431 GLN A CA 1
ATOM 3379 C C . GLN A 1 431 ? -7.193 28.739 -68.965 1.00 61.47 431 GLN A C 1
ATOM 3381 O O . GLN A 1 431 ? -6.050 28.520 -69.360 1.00 61.47 431 GLN A O 1
ATOM 3386 N N . ILE A 1 432 ? -7.461 29.097 -67.704 1.00 61.88 432 ILE A N 1
ATOM 3387 C CA . ILE A 1 432 ? -6.418 29.353 -66.692 1.00 61.88 432 ILE A CA 1
ATOM 3388 C C . ILE A 1 432 ? -5.577 28.093 -66.434 1.00 61.88 432 ILE A C 1
ATOM 3390 O O . ILE A 1 432 ? -4.352 28.161 -66.310 1.00 61.88 432 ILE A O 1
ATOM 3394 N N . PHE A 1 433 ? -6.219 26.923 -66.388 1.00 55.41 433 PHE A N 1
ATOM 3395 C CA . PHE A 1 433 ? -5.538 25.646 -66.196 1.00 55.41 433 PHE A CA 1
ATOM 3396 C C . PHE A 1 433 ? -4.605 25.318 -67.372 1.00 55.41 433 PHE A C 1
ATOM 3398 O O . PHE A 1 433 ? -3.448 24.952 -67.156 1.00 55.41 433 PHE A O 1
ATOM 3405 N N . LYS A 1 434 ? -5.072 25.499 -68.616 1.00 52.97 434 LYS A N 1
ATOM 3406 C CA . LYS A 1 434 ? -4.265 25.247 -69.820 1.00 52.97 434 LYS A CA 1
ATOM 3407 C C . LYS A 1 434 ? -3.119 26.247 -69.993 1.00 52.97 434 LYS A C 1
ATOM 3409 O O . LYS A 1 434 ? -2.042 25.831 -70.405 1.00 52.97 434 LYS A O 1
ATOM 3414 N N . SER A 1 435 ? -3.323 27.529 -69.685 1.00 52.53 435 SER A N 1
ATOM 3415 C CA . SER A 1 435 ? -2.305 28.562 -69.916 1.00 52.53 435 SER A CA 1
ATOM 3416 C C . SER A 1 435 ? -1.217 28.594 -68.842 1.00 52.53 435 SER A C 1
ATOM 3418 O O . SER A 1 435 ? -0.063 28.865 -69.158 1.00 52.53 435 SER A O 1
ATOM 3420 N N . ASN A 1 436 ? -1.567 28.316 -67.580 1.00 53.47 436 ASN A N 1
ATOM 3421 C CA . ASN A 1 436 ? -0.667 28.564 -66.450 1.00 53.47 436 ASN A CA 1
ATOM 3422 C C . ASN A 1 436 ? -0.242 27.286 -65.716 1.00 53.47 436 ASN A C 1
ATOM 3424 O O . ASN A 1 436 ? 0.897 27.188 -65.275 1.00 53.47 436 ASN A O 1
ATOM 3428 N N . VAL A 1 437 ? -1.130 26.297 -65.573 1.00 51.00 437 VAL A N 1
ATOM 3429 C CA . VAL A 1 437 ? -0.857 25.102 -64.749 1.00 51.00 437 VAL A CA 1
ATOM 3430 C C . VAL A 1 437 ? -0.256 23.969 -65.584 1.00 51.00 437 VAL A C 1
ATOM 3432 O O . VAL A 1 437 ? 0.696 23.328 -65.148 1.00 51.00 437 VAL A O 1
ATOM 3435 N N . ALA A 1 438 ? -0.741 23.756 -66.811 1.00 45.44 438 ALA A N 1
ATOM 3436 C CA . ALA A 1 438 ? -0.208 22.730 -67.712 1.00 45.44 438 ALA A CA 1
ATOM 3437 C C . ALA A 1 438 ? 1.217 23.046 -68.213 1.00 45.44 438 ALA A C 1
ATOM 3439 O O . ALA A 1 438 ? 2.040 22.145 -68.305 1.00 45.44 438 ALA A O 1
ATOM 3440 N N . PHE A 1 439 ? 1.538 24.320 -68.473 1.00 38.81 439 PHE A N 1
ATOM 3441 C CA . PHE A 1 439 ? 2.879 24.747 -68.908 1.00 38.81 439 PHE A CA 1
ATOM 3442 C C . PHE A 1 439 ? 3.936 24.645 -67.787 1.00 38.81 439 PHE A C 1
ATOM 3444 O O . PHE A 1 439 ? 5.135 24.596 -68.054 1.00 38.81 439 PHE A O 1
ATOM 3451 N N . ALA A 1 440 ? 3.502 24.592 -66.522 1.00 43.41 440 ALA A N 1
ATOM 3452 C CA . ALA A 1 440 ? 4.385 24.444 -65.368 1.00 43.41 440 ALA A CA 1
ATOM 3453 C C . ALA A 1 440 ? 4.856 22.992 -65.137 1.00 43.41 440 ALA A C 1
ATOM 3455 O O . ALA A 1 440 ? 5.797 22.785 -64.380 1.00 43.41 440 ALA A O 1
ATOM 3456 N N . LEU A 1 441 ? 4.263 21.986 -65.790 1.00 44.00 441 LEU A N 1
ATOM 3457 C CA . LEU A 1 441 ? 4.686 20.583 -65.698 1.00 44.00 441 LEU A CA 1
ATOM 3458 C C . LEU A 1 441 ? 5.224 20.132 -67.062 1.00 44.00 441 LEU A C 1
ATOM 3460 O O . LEU A 1 441 ? 4.487 20.105 -68.042 1.00 44.00 441 LEU A O 1
ATOM 3464 N N . ASN A 1 442 ? 6.512 19.785 -67.151 1.00 40.03 442 ASN A N 1
ATOM 3465 C CA . ASN A 1 442 ? 7.119 19.391 -68.430 1.00 40.03 442 ASN A CA 1
ATOM 3466 C C . ASN A 1 442 ? 6.529 18.051 -68.931 1.00 40.03 442 ASN A C 1
ATOM 3468 O O . ASN A 1 442 ? 6.275 17.148 -68.131 1.00 40.03 442 ASN A O 1
ATOM 3472 N N . GLU A 1 443 ? 6.376 17.863 -70.247 1.00 38.22 443 GLU A N 1
ATOM 3473 C CA . GLU A 1 443 ? 5.890 16.612 -70.856 1.00 38.22 443 GLU A CA 1
ATOM 3474 C C . GLU A 1 443 ? 6.752 15.405 -70.435 1.00 38.22 443 GLU A C 1
ATOM 3476 O O . GLU A 1 443 ? 6.243 14.308 -70.203 1.00 38.22 443 GLU A O 1
ATOM 3481 N N . ALA A 1 444 ? 8.053 15.631 -70.227 1.00 41.59 444 ALA A N 1
ATOM 3482 C CA . ALA A 1 444 ? 8.977 14.649 -69.666 1.00 41.59 444 ALA A CA 1
ATOM 3483 C C . ALA A 1 444 ? 8.697 14.328 -68.187 1.00 41.59 444 ALA A C 1
ATOM 3485 O O . ALA A 1 444 ? 8.827 13.176 -67.793 1.00 41.59 444 ALA A O 1
ATOM 3486 N N . GLN A 1 445 ? 8.265 15.296 -67.370 1.00 42.22 445 GLN A N 1
ATOM 3487 C CA . GLN A 1 445 ? 7.890 15.071 -65.966 1.00 42.22 445 GLN A CA 1
ATOM 3488 C C . GLN A 1 445 ? 6.544 14.351 -65.848 1.00 42.22 445 GLN A C 1
ATOM 3490 O O . GLN A 1 445 ? 6.376 13.514 -64.966 1.00 42.22 445 GLN A O 1
ATOM 3495 N N . ILE A 1 446 ? 5.619 14.598 -66.779 1.00 40.47 446 ILE A N 1
ATOM 3496 C CA . ILE A 1 446 ? 4.358 13.855 -66.886 1.00 40.47 446 ILE A CA 1
ATOM 3497 C C . ILE A 1 446 ? 4.627 12.426 -67.378 1.00 40.47 446 ILE A C 1
ATOM 3499 O O . ILE A 1 446 ? 4.137 11.477 -66.773 1.00 40.47 446 ILE A O 1
ATOM 3503 N N . LYS A 1 447 ? 5.470 12.229 -68.404 1.00 39.44 447 LYS A N 1
ATOM 3504 C CA . LYS A 1 447 ? 5.880 10.893 -68.881 1.00 39.44 447 LYS A CA 1
ATOM 3505 C C . LYS A 1 447 ? 6.687 10.120 -67.839 1.00 39.44 447 LYS A C 1
ATOM 3507 O O . LYS A 1 447 ? 6.447 8.929 -67.680 1.00 39.44 447 LYS A O 1
ATOM 3512 N N . HIS A 1 448 ? 7.595 10.765 -67.106 1.00 39.78 448 HIS A N 1
ATOM 3513 C CA . HIS A 1 448 ? 8.361 10.148 -66.018 1.00 39.78 448 HIS A CA 1
ATOM 3514 C C . HIS A 1 448 ? 7.484 9.885 -64.790 1.00 39.78 448 HIS A C 1
ATOM 3516 O O . HIS A 1 448 ? 7.659 8.863 -64.141 1.00 39.78 448 HIS A O 1
ATOM 3522 N N . GLY A 1 449 ? 6.496 10.742 -64.519 1.00 36.72 449 GLY A N 1
ATOM 3523 C CA . GLY A 1 449 ? 5.444 10.511 -63.533 1.00 36.72 449 GLY A CA 1
ATOM 3524 C C . GLY A 1 449 ? 4.580 9.310 -63.901 1.00 36.72 449 GLY A C 1
ATOM 3525 O O . GLY A 1 449 ? 4.391 8.441 -63.070 1.00 36.72 449 GLY A O 1
ATOM 3526 N N . ILE A 1 450 ? 4.148 9.173 -65.157 1.00 37.66 450 ILE A N 1
ATOM 3527 C CA . ILE A 1 450 ? 3.378 8.014 -65.644 1.00 37.66 450 ILE A CA 1
ATOM 3528 C C . ILE A 1 450 ? 4.239 6.737 -65.688 1.00 37.66 450 ILE A C 1
ATOM 3530 O O . ILE A 1 450 ? 3.755 5.668 -65.327 1.00 37.66 450 ILE A O 1
ATOM 3534 N N . LYS A 1 451 ? 5.529 6.819 -66.051 1.00 37.19 451 LYS A N 1
ATOM 3535 C CA . LYS A 1 451 ? 6.482 5.690 -65.972 1.00 37.19 451 LYS A CA 1
ATOM 3536 C C . LYS A 1 451 ? 6.756 5.281 -64.527 1.00 37.19 451 LYS A C 1
ATOM 3538 O O . LYS A 1 451 ? 6.786 4.090 -64.243 1.00 37.19 451 LYS A O 1
ATOM 3543 N N . ALA A 1 452 ? 6.908 6.247 -63.622 1.00 35.62 452 ALA A N 1
ATOM 3544 C CA . ALA A 1 452 ? 7.054 6.015 -62.192 1.00 35.62 452 ALA A CA 1
ATOM 3545 C C . ALA A 1 452 ? 5.749 5.517 -61.571 1.00 35.62 452 ALA A C 1
ATOM 3547 O O . ALA A 1 452 ? 5.830 4.688 -60.690 1.00 35.62 452 ALA A O 1
ATOM 3548 N N . ILE A 1 453 ? 4.572 5.925 -62.055 1.00 38.22 453 ILE A N 1
ATOM 3549 C CA . ILE A 1 453 ? 3.253 5.418 -61.644 1.00 38.22 453 ILE A CA 1
ATOM 3550 C C . ILE A 1 453 ? 3.037 3.998 -62.155 1.00 38.22 453 ILE A C 1
ATOM 3552 O O . ILE A 1 453 ? 2.548 3.188 -61.391 1.00 38.22 453 ILE A O 1
ATOM 3556 N N . ASN A 1 454 ? 3.446 3.646 -63.376 1.00 33.88 454 ASN A N 1
ATOM 3557 C CA . ASN A 1 454 ? 3.381 2.262 -63.858 1.00 33.88 454 ASN A CA 1
ATOM 3558 C C . ASN A 1 454 ? 4.421 1.374 -63.162 1.00 33.88 454 ASN A C 1
ATOM 3560 O O . ASN A 1 454 ? 4.112 0.241 -62.805 1.00 33.88 454 ASN A O 1
ATOM 3564 N N . HIS A 1 455 ? 5.627 1.889 -62.899 1.00 35.88 455 HIS A N 1
ATOM 3565 C CA . HIS A 1 455 ? 6.650 1.177 -62.137 1.00 35.88 455 HIS A CA 1
ATOM 3566 C C . HIS A 1 455 ? 6.259 1.055 -60.662 1.00 35.88 455 HIS A C 1
ATOM 3568 O O . HIS A 1 455 ? 6.399 -0.021 -60.111 1.00 35.88 455 HIS A O 1
ATOM 3574 N N . HIS A 1 456 ? 5.681 2.079 -60.034 1.00 35.94 456 HIS A N 1
ATOM 3575 C CA . HIS A 1 456 ? 5.141 2.030 -58.676 1.00 35.94 456 HIS A CA 1
ATOM 3576 C C . HIS A 1 456 ? 3.779 1.342 -58.597 1.00 35.94 456 HIS A C 1
ATOM 3578 O O . HIS A 1 456 ? 3.501 0.793 -57.556 1.00 35.94 456 HIS A O 1
ATOM 3584 N N . GLN A 1 457 ? 2.952 1.247 -59.636 1.00 31.48 457 GLN A N 1
ATOM 3585 C CA . GLN A 1 457 ? 1.784 0.358 -59.637 1.00 31.48 457 GLN A CA 1
ATOM 3586 C C . GLN A 1 457 ? 2.241 -1.083 -59.771 1.00 31.48 457 GLN A C 1
ATOM 3588 O O . GLN A 1 457 ? 1.773 -1.908 -59.008 1.00 31.48 457 GLN A O 1
ATOM 3593 N N . LEU A 1 458 ? 3.194 -1.420 -60.639 1.00 32.03 458 LEU A N 1
ATOM 3594 C CA . LEU A 1 458 ? 3.729 -2.782 -60.691 1.00 32.03 458 LEU A CA 1
ATOM 3595 C C . LEU A 1 458 ? 4.518 -3.119 -59.419 1.00 32.03 458 LEU A C 1
ATOM 3597 O O . LEU A 1 458 ? 4.359 -4.214 -58.891 1.00 32.03 458 LEU A O 1
ATOM 3601 N N . THR A 1 459 ? 5.278 -2.172 -58.863 1.00 33.09 459 THR A N 1
ATOM 3602 C CA . THR A 1 459 ? 6.121 -2.366 -57.672 1.00 33.09 459 THR A CA 1
ATOM 3603 C C . THR A 1 459 ? 5.329 -2.228 -56.381 1.00 33.09 459 THR A C 1
ATOM 3605 O O . THR A 1 459 ? 5.623 -2.980 -55.481 1.00 33.09 459 THR A O 1
ATOM 3608 N N . LEU A 1 460 ? 4.305 -1.375 -56.248 1.00 29.34 460 LEU A N 1
ATOM 3609 C CA . LEU A 1 460 ? 3.372 -1.364 -55.104 1.00 29.34 460 LEU A CA 1
ATOM 3610 C C . LEU A 1 460 ? 2.274 -2.408 -55.247 1.00 29.34 460 LEU A C 1
ATOM 3612 O O . LEU A 1 460 ? 1.847 -2.887 -54.225 1.00 29.34 460 LEU A O 1
ATOM 3616 N N . THR A 1 461 ? 1.830 -2.850 -56.422 1.00 29.30 461 THR A N 1
ATOM 3617 C CA . THR A 1 461 ? 0.892 -3.995 -56.470 1.00 29.30 461 THR A CA 1
ATOM 3618 C C . THR A 1 461 ? 1.642 -5.290 -56.164 1.00 29.30 461 THR A C 1
ATOM 3620 O O . THR A 1 461 ? 1.161 -6.074 -55.355 1.00 29.30 461 THR A O 1
ATOM 3623 N N . SER A 1 462 ? 2.876 -5.465 -56.666 1.00 27.39 462 SER A N 1
ATOM 3624 C CA . SER A 1 462 ? 3.737 -6.593 -56.275 1.00 27.39 462 SER A CA 1
ATOM 3625 C C . SER A 1 462 ? 4.300 -6.459 -54.862 1.00 27.39 462 SER A C 1
ATOM 3627 O O . SER A 1 462 ? 4.327 -7.455 -54.164 1.00 27.39 462 SER A O 1
ATOM 3629 N N . SER A 1 463 ? 4.682 -5.274 -54.373 1.00 27.67 463 SER A N 1
ATOM 3630 C CA . SER A 1 463 ? 5.140 -5.098 -52.984 1.00 27.67 463 SER A CA 1
ATOM 3631 C C . SER A 1 463 ? 4.006 -4.901 -51.990 1.00 27.67 463 SER A C 1
ATOM 3633 O O . SER A 1 463 ? 4.243 -5.144 -50.828 1.00 27.67 463 SER A O 1
ATOM 3635 N N . ILE A 1 464 ? 2.773 -4.573 -52.372 1.00 28.80 464 ILE A N 1
ATOM 3636 C CA . ILE A 1 464 ? 1.610 -4.688 -51.479 1.00 28.80 464 ILE A CA 1
ATOM 3637 C C . ILE A 1 464 ? 1.160 -6.147 -51.467 1.00 28.80 464 ILE A C 1
ATOM 3639 O O . ILE A 1 464 ? 1.040 -6.666 -50.375 1.00 28.80 464 ILE A O 1
ATOM 3643 N N . GLN A 1 465 ? 1.058 -6.878 -52.590 1.00 27.84 465 GLN A N 1
ATOM 3644 C CA . GLN A 1 465 ? 0.786 -8.330 -52.532 1.00 27.84 465 GLN A CA 1
ATOM 3645 C C . GLN A 1 465 ? 1.909 -9.122 -51.852 1.00 27.84 465 GLN A C 1
ATOM 3647 O O . GLN A 1 465 ? 1.614 -10.045 -51.098 1.00 27.84 465 GLN A O 1
ATOM 3652 N N . VAL A 1 466 ? 3.183 -8.775 -52.055 1.00 28.64 466 VAL A N 1
ATOM 3653 C CA . VAL A 1 466 ? 4.314 -9.423 -51.374 1.00 28.64 466 VAL A CA 1
ATOM 3654 C C . VAL A 1 466 ? 4.446 -8.914 -49.944 1.00 28.64 466 VAL A C 1
ATOM 3656 O O . VAL A 1 466 ? 4.670 -9.733 -49.084 1.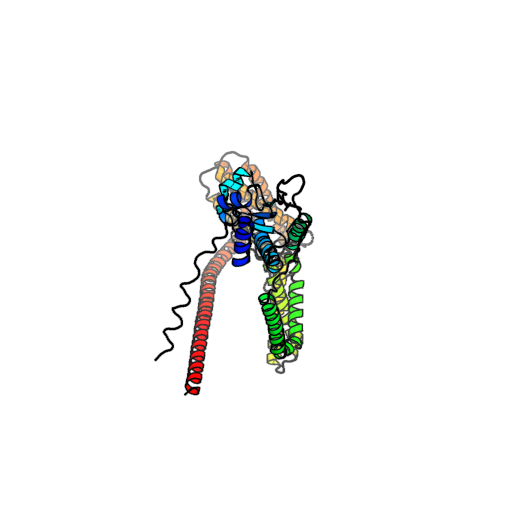00 28.64 466 VAL A O 1
ATOM 3659 N N . ARG A 1 467 ? 4.236 -7.640 -49.596 1.00 29.41 467 ARG A N 1
ATOM 3660 C CA . ARG A 1 467 ? 4.378 -7.182 -48.196 1.00 29.41 467 ARG A CA 1
ATOM 3661 C C . ARG A 1 467 ? 3.150 -7.502 -47.349 1.00 29.41 467 ARG A C 1
ATOM 3663 O O . ARG A 1 467 ? 3.324 -7.876 -46.205 1.00 29.41 467 ARG A O 1
ATOM 3670 N N . THR A 1 468 ? 1.930 -7.515 -47.895 1.00 29.55 468 THR A N 1
ATOM 3671 C CA . THR A 1 468 ? 0.760 -8.023 -47.155 1.00 29.55 468 THR A CA 1
ATOM 3672 C C . THR A 1 468 ? 0.723 -9.546 -47.110 1.00 29.55 468 THR A C 1
ATOM 3674 O O . THR A 1 468 ? 0.356 -10.074 -46.071 1.00 29.55 468 THR A O 1
ATOM 3677 N N . SER A 1 469 ? 1.136 -10.287 -48.151 1.00 28.30 469 SER A N 1
ATOM 3678 C CA . SER A 1 469 ? 1.215 -11.757 -48.040 1.00 28.30 469 SER A CA 1
ATOM 3679 C C . SER A 1 469 ? 2.457 -12.232 -47.291 1.00 28.30 469 SER A C 1
ATOM 3681 O O . SER A 1 469 ? 2.365 -13.230 -46.593 1.00 28.30 469 SER A O 1
ATOM 3683 N N . HIS A 1 470 ? 3.595 -11.540 -47.371 1.00 31.39 470 HIS A N 1
ATOM 3684 C CA . HIS A 1 470 ? 4.825 -11.927 -46.683 1.00 31.39 470 HIS A CA 1
ATOM 3685 C C . HIS A 1 470 ? 4.834 -11.430 -45.240 1.00 31.39 470 HIS A C 1
ATOM 3687 O O . HIS A 1 470 ? 5.233 -12.228 -44.410 1.00 31.39 470 HIS A O 1
ATOM 3693 N N . ASP A 1 471 ? 4.309 -10.245 -44.887 1.00 33.72 471 ASP A N 1
ATOM 3694 C CA . ASP A 1 471 ? 4.168 -9.862 -43.470 1.00 33.72 471 ASP A CA 1
ATOM 3695 C C . ASP A 1 471 ? 3.025 -10.626 -42.791 1.00 33.72 471 ASP A C 1
ATOM 3697 O O . ASP A 1 471 ? 3.201 -11.040 -41.653 1.00 33.72 471 ASP A O 1
ATOM 3701 N N . VAL A 1 472 ? 1.905 -10.932 -43.468 1.00 32.47 472 VAL A N 1
ATOM 3702 C CA . VAL A 1 472 ? 0.843 -11.769 -42.868 1.00 32.47 472 VAL A CA 1
ATOM 3703 C C . VAL A 1 472 ? 1.241 -13.246 -42.830 1.00 32.47 472 VAL A C 1
ATOM 3705 O O . VAL A 1 472 ? 1.008 -13.875 -41.808 1.00 32.47 472 VAL A O 1
ATOM 3708 N N . ASN A 1 473 ? 1.909 -13.816 -43.845 1.00 31.81 473 ASN A N 1
ATOM 3709 C CA . ASN A 1 473 ? 2.409 -15.199 -43.757 1.00 31.81 473 ASN A CA 1
ATOM 3710 C C . ASN A 1 473 ? 3.655 -15.329 -42.875 1.00 31.81 473 ASN A C 1
ATOM 3712 O O . ASN A 1 473 ? 3.853 -16.401 -42.317 1.00 31.81 473 ASN A O 1
ATOM 3716 N N . LEU A 1 474 ? 4.489 -14.294 -42.716 1.00 35.12 474 LEU A N 1
ATOM 3717 C CA . LEU A 1 474 ? 5.623 -14.309 -41.785 1.00 35.12 474 LEU A CA 1
ATOM 3718 C C . LEU A 1 474 ? 5.139 -14.091 -40.354 1.00 35.12 474 LEU A C 1
ATOM 3720 O O . LEU A 1 474 ? 5.578 -14.838 -39.496 1.00 35.12 474 LEU A O 1
ATOM 3724 N N . LEU A 1 475 ? 4.176 -13.199 -40.088 1.00 32.59 475 LEU A N 1
ATOM 3725 C CA . LEU A 1 475 ? 3.528 -13.102 -38.773 1.00 32.59 475 LEU A CA 1
ATOM 3726 C C . LEU A 1 475 ? 2.673 -14.332 -38.465 1.00 32.59 475 LEU A C 1
ATOM 3728 O O . LEU A 1 475 ? 2.684 -14.781 -37.330 1.00 32.59 475 LEU A O 1
ATOM 3732 N N . HIS A 1 476 ? 1.986 -14.935 -39.440 1.00 34.00 476 HIS A N 1
ATOM 3733 C CA . HIS A 1 476 ? 1.212 -16.162 -39.229 1.00 34.00 476 HIS A CA 1
ATOM 3734 C C . HIS A 1 476 ? 2.115 -17.394 -39.080 1.00 34.00 476 HIS A C 1
ATOM 3736 O O . HIS A 1 476 ? 1.859 -18.202 -38.197 1.00 34.00 476 HIS A O 1
ATOM 3742 N N . ARG A 1 477 ? 3.218 -17.522 -39.839 1.00 35.72 477 ARG A N 1
ATOM 3743 C CA . ARG A 1 477 ? 4.233 -18.577 -39.630 1.00 35.72 477 ARG A CA 1
ATOM 3744 C C . ARG A 1 477 ? 5.048 -18.353 -38.362 1.00 35.72 477 ARG A C 1
ATOM 3746 O O . ARG A 1 477 ? 5.328 -19.326 -37.684 1.00 35.72 477 ARG A O 1
ATOM 3753 N N . GLN A 1 478 ? 5.399 -17.120 -37.999 1.00 36.50 478 GLN A N 1
ATOM 3754 C CA . GLN A 1 478 ? 6.078 -16.827 -36.732 1.00 36.50 478 GLN A CA 1
ATOM 3755 C C . GLN A 1 478 ? 5.131 -17.014 -35.545 1.00 36.50 478 GLN A C 1
ATOM 3757 O O . GLN A 1 478 ? 5.564 -17.562 -34.541 1.00 36.50 478 GLN A O 1
ATOM 3762 N N . MET A 1 479 ? 3.840 -16.683 -35.665 1.00 33.44 479 MET A N 1
ATOM 3763 C CA . MET A 1 479 ? 2.834 -17.005 -34.646 1.00 33.44 479 MET A CA 1
ATOM 3764 C C . MET A 1 479 ? 2.501 -18.502 -34.590 1.00 33.44 479 MET A C 1
ATOM 3766 O O . MET A 1 479 ? 2.282 -19.003 -33.497 1.00 33.44 479 MET A O 1
ATOM 3770 N N . LEU A 1 480 ? 2.516 -19.245 -35.704 1.00 34.12 480 LEU A N 1
ATOM 3771 C CA . LEU A 1 480 ? 2.364 -20.709 -35.713 1.00 34.12 480 LEU A CA 1
ATOM 3772 C C . LEU A 1 480 ? 3.602 -21.418 -35.159 1.00 34.12 480 LEU A C 1
ATOM 3774 O O . LEU A 1 480 ? 3.442 -22.360 -34.398 1.00 34.12 480 LEU A O 1
ATOM 3778 N N . VAL A 1 481 ? 4.815 -20.944 -35.458 1.00 38.12 481 VAL A N 1
ATOM 3779 C CA . VAL A 1 481 ? 6.074 -21.474 -34.902 1.00 38.12 481 VAL A CA 1
ATOM 3780 C C . VAL A 1 481 ? 6.229 -21.102 -33.426 1.00 38.12 481 VAL A C 1
ATOM 3782 O O . VAL A 1 481 ? 6.706 -21.922 -32.651 1.00 38.12 481 VAL A O 1
ATOM 3785 N N . LEU A 1 482 ? 5.772 -19.919 -33.000 1.00 35.06 482 LEU A N 1
ATOM 3786 C CA . LEU A 1 482 ? 5.684 -19.561 -31.581 1.00 35.06 482 LEU A CA 1
ATOM 3787 C C . LEU A 1 482 ? 4.579 -20.354 -30.872 1.00 35.06 482 LEU A C 1
ATOM 3789 O O . LEU A 1 482 ? 4.809 -20.823 -29.768 1.00 35.06 482 LEU A O 1
ATOM 3793 N N . SER A 1 483 ? 3.424 -20.584 -31.501 1.00 34.19 483 SER A N 1
ATOM 3794 C CA . SER A 1 483 ? 2.324 -21.387 -30.942 1.00 34.19 483 SER A CA 1
ATOM 3795 C C . SER A 1 483 ? 2.674 -22.879 -30.847 1.00 34.19 483 SER A C 1
ATOM 3797 O O . SER A 1 483 ? 2.490 -23.475 -29.790 1.00 34.19 483 SER A O 1
ATOM 3799 N N . GLN A 1 484 ? 3.271 -23.475 -31.886 1.00 36.75 484 GLN A N 1
ATOM 3800 C CA . GLN A 1 484 ? 3.816 -24.841 -31.858 1.00 36.75 484 GLN A CA 1
ATOM 3801 C C . GLN A 1 484 ? 5.034 -24.944 -30.945 1.00 36.75 484 GLN A C 1
ATOM 3803 O O . GLN A 1 484 ? 5.185 -25.945 -30.257 1.00 36.75 484 GLN A O 1
ATOM 3808 N N . GLY A 1 485 ? 5.871 -23.907 -30.874 1.00 36.25 485 GLY A N 1
ATOM 3809 C CA . GLY A 1 485 ? 6.951 -23.803 -29.897 1.00 36.25 485 GLY A CA 1
ATOM 3810 C C . GLY A 1 485 ? 6.421 -23.865 -28.470 1.00 36.25 485 GLY A C 1
ATOM 3811 O O . GLY A 1 485 ? 6.914 -24.675 -27.692 1.00 36.25 485 GLY A O 1
ATOM 3812 N N . ILE A 1 486 ? 5.379 -23.086 -28.163 1.00 37.25 486 ILE A N 1
ATOM 3813 C CA . ILE A 1 486 ? 4.694 -23.040 -26.863 1.00 37.25 486 ILE A CA 1
ATOM 3814 C C . ILE A 1 486 ? 3.942 -24.352 -26.568 1.00 37.25 486 ILE A C 1
ATOM 3816 O O . ILE A 1 486 ? 4.004 -24.850 -25.447 1.00 37.25 486 ILE A O 1
ATOM 3820 N N . GLN A 1 487 ? 3.278 -24.972 -27.548 1.00 37.50 487 GLN A N 1
ATOM 3821 C CA . GLN A 1 487 ? 2.625 -26.280 -27.378 1.00 37.50 487 GLN A CA 1
ATOM 3822 C C . GLN A 1 487 ? 3.636 -27.415 -27.166 1.00 37.50 487 GLN A C 1
ATOM 3824 O O . GLN A 1 487 ? 3.426 -28.244 -26.283 1.00 37.50 487 GLN A O 1
ATOM 3829 N N . ASN A 1 488 ? 4.759 -27.414 -27.888 1.00 41.09 488 ASN A N 1
ATOM 3830 C CA . ASN A 1 488 ? 5.831 -28.398 -27.730 1.00 41.09 488 ASN A CA 1
ATOM 3831 C C . ASN A 1 488 ? 6.597 -28.201 -26.415 1.00 41.09 488 ASN A C 1
ATOM 3833 O O . ASN A 1 488 ? 6.982 -29.189 -25.796 1.00 41.09 488 ASN A O 1
ATOM 3837 N N . THR A 1 489 ? 6.780 -26.959 -25.937 1.00 39.00 489 THR A N 1
ATOM 3838 C CA . THR A 1 489 ? 7.341 -26.722 -24.592 1.00 39.00 489 THR A CA 1
ATOM 3839 C C . THR A 1 489 ? 6.370 -27.157 -23.507 1.00 39.00 489 THR A C 1
ATOM 3841 O O . THR A 1 489 ? 6.791 -27.815 -22.565 1.00 39.00 489 THR A O 1
ATOM 3844 N N . ASN A 1 490 ? 5.074 -26.882 -23.649 1.00 40.72 490 ASN A N 1
ATOM 3845 C CA . ASN A 1 490 ? 4.074 -27.326 -22.678 1.00 40.72 490 ASN A CA 1
ATOM 3846 C C . ASN A 1 490 ? 3.909 -28.858 -22.662 1.00 40.72 490 ASN A C 1
ATOM 3848 O O . ASN A 1 490 ? 3.746 -29.432 -21.588 1.00 40.72 490 ASN A O 1
ATOM 3852 N N . GLN A 1 491 ? 4.019 -29.540 -23.808 1.00 40.00 491 GLN A N 1
ATOM 3853 C CA . GLN A 1 491 ? 4.052 -31.008 -23.868 1.00 40.00 491 GLN A CA 1
ATOM 3854 C C . GLN A 1 491 ? 5.359 -31.586 -23.309 1.00 40.00 491 GLN A C 1
ATOM 3856 O O . GLN A 1 491 ? 5.305 -32.562 -22.567 1.00 40.00 491 GLN A O 1
ATOM 3861 N N . ALA A 1 492 ? 6.517 -30.976 -23.582 1.00 41.56 492 ALA A N 1
ATOM 3862 C CA . ALA A 1 492 ? 7.794 -31.397 -23.001 1.00 41.56 492 ALA A CA 1
ATOM 3863 C C . ALA A 1 492 ? 7.819 -31.215 -21.474 1.00 41.56 492 ALA A C 1
ATOM 3865 O O . ALA A 1 492 ? 8.302 -32.095 -20.765 1.00 41.56 492 ALA A O 1
ATOM 3866 N N . ILE A 1 493 ? 7.230 -30.127 -20.967 1.00 41.22 493 ILE A N 1
ATOM 3867 C CA . ILE A 1 493 ? 7.050 -29.881 -19.531 1.00 41.22 493 ILE A CA 1
ATOM 3868 C C . ILE A 1 493 ? 6.060 -30.892 -18.934 1.00 41.22 493 ILE A C 1
ATOM 3870 O O . ILE A 1 493 ? 6.317 -31.432 -17.862 1.00 41.22 493 ILE A O 1
ATOM 3874 N N . ALA A 1 494 ? 4.957 -31.222 -19.611 1.00 42.47 494 ALA A N 1
ATOM 3875 C CA . ALA A 1 494 ? 4.008 -32.228 -19.126 1.00 42.47 494 ALA A CA 1
ATOM 3876 C C . ALA A 1 494 ? 4.625 -33.641 -19.071 1.00 42.47 494 ALA A C 1
ATOM 3878 O O . ALA A 1 494 ? 4.450 -34.344 -18.076 1.00 42.47 494 ALA A O 1
ATOM 3879 N N . VAL A 1 495 ? 5.410 -34.027 -20.082 1.00 45.78 495 VAL A N 1
ATOM 3880 C CA . VAL A 1 495 ? 6.112 -35.321 -20.134 1.00 45.78 495 VAL A CA 1
ATOM 3881 C C . VAL A 1 495 ? 7.245 -35.386 -19.105 1.00 45.78 495 VAL A C 1
ATOM 3883 O O . VAL A 1 495 ? 7.380 -36.404 -18.432 1.00 45.78 495 VAL A O 1
ATOM 3886 N N . SER A 1 496 ? 8.009 -34.306 -18.889 1.00 41.94 496 SER A N 1
ATOM 3887 C CA . SER A 1 496 ? 9.022 -34.266 -17.822 1.00 41.94 496 SER A CA 1
ATOM 3888 C C . SER A 1 496 ? 8.393 -34.300 -16.428 1.00 41.94 496 SER A C 1
ATOM 3890 O O . SER A 1 496 ? 8.972 -34.867 -15.504 1.00 41.94 496 SER A O 1
ATOM 3892 N N . THR A 1 497 ? 7.195 -33.730 -16.273 1.00 43.31 497 THR A N 1
ATOM 3893 C CA . THR A 1 497 ? 6.443 -33.752 -15.008 1.00 43.31 497 THR A CA 1
ATOM 3894 C C . THR A 1 497 ? 5.831 -35.133 -14.737 1.00 43.31 497 THR A C 1
ATOM 3896 O O . THR A 1 497 ? 5.820 -35.579 -13.595 1.00 43.31 497 THR A O 1
ATOM 3899 N N . GLN A 1 498 ? 5.406 -35.868 -15.772 1.00 45.25 498 GLN A N 1
ATOM 3900 C CA . GLN A 1 498 ? 4.969 -37.265 -15.640 1.00 45.25 498 GLN A CA 1
ATOM 3901 C C . GLN A 1 498 ? 6.136 -38.239 -15.418 1.00 45.25 498 GLN A C 1
ATOM 3903 O O . GLN A 1 498 ? 6.001 -39.149 -14.604 1.00 45.25 498 GLN A O 1
ATOM 3908 N N . ALA A 1 499 ? 7.284 -38.031 -16.071 1.00 45.38 499 ALA A N 1
ATOM 3909 C CA . ALA A 1 499 ? 8.485 -38.845 -15.863 1.00 45.38 499 ALA A CA 1
ATOM 3910 C C . ALA A 1 499 ? 9.043 -38.681 -14.438 1.00 45.38 499 ALA A C 1
ATOM 3912 O O . ALA A 1 499 ? 9.337 -39.670 -13.773 1.00 45.38 499 ALA A O 1
ATOM 3913 N N . SER A 1 500 ? 9.082 -37.448 -13.923 1.00 45.44 500 SER A N 1
ATOM 3914 C CA . SER A 1 500 ? 9.482 -37.181 -12.532 1.00 45.44 500 SER A CA 1
ATOM 3915 C C . SER A 1 500 ? 8.463 -37.699 -11.507 1.00 45.44 500 SER A C 1
ATOM 3917 O O . SER A 1 500 ? 8.860 -38.196 -10.455 1.00 45.44 500 SER A O 1
ATOM 3919 N N . GLN A 1 501 ? 7.158 -37.680 -11.811 1.00 45.56 501 GLN A N 1
ATOM 3920 C CA . GLN A 1 501 ? 6.142 -38.336 -10.974 1.00 45.56 501 GLN A CA 1
ATOM 3921 C C . GLN A 1 501 ? 6.237 -39.871 -11.005 1.00 45.56 501 GLN A C 1
ATOM 3923 O O . GLN A 1 501 ? 6.004 -40.504 -9.977 1.00 45.56 501 GLN A O 1
ATOM 3928 N N . GLN A 1 502 ? 6.607 -40.486 -12.132 1.00 48.31 502 GLN A N 1
ATOM 3929 C CA . GLN A 1 502 ? 6.821 -41.935 -12.219 1.00 48.31 502 GLN A CA 1
ATOM 3930 C C . GLN A 1 502 ? 8.089 -42.389 -11.480 1.00 48.31 502 GLN A C 1
ATOM 3932 O O . GLN A 1 502 ? 8.032 -43.410 -10.796 1.00 48.31 502 GLN A O 1
ATOM 3937 N N . GLU A 1 503 ? 9.180 -41.615 -11.520 1.00 48.31 503 GLU A N 1
ATOM 3938 C CA . GLU A 1 503 ? 10.392 -41.879 -10.721 1.00 48.31 503 GLU A CA 1
ATOM 3939 C C . GLU A 1 503 ? 10.149 -41.721 -9.207 1.00 48.31 503 GLU A C 1
ATOM 3941 O O . GLU A 1 503 ? 10.675 -42.491 -8.400 1.00 48.31 503 GLU A O 1
ATOM 3946 N N . LEU A 1 504 ? 9.294 -40.775 -8.803 1.00 43.84 504 LEU A N 1
ATOM 3947 C CA . LEU A 1 504 ? 8.863 -40.613 -7.408 1.00 43.84 504 LEU A CA 1
ATOM 3948 C C . LEU A 1 504 ? 7.990 -41.781 -6.919 1.00 43.84 504 LEU A C 1
ATOM 3950 O O . LEU A 1 504 ? 8.116 -42.197 -5.770 1.00 43.84 504 LEU A O 1
ATOM 3954 N N . VAL A 1 505 ? 7.149 -42.352 -7.787 1.00 48.28 505 VAL A N 1
ATOM 3955 C CA . VAL A 1 505 ? 6.304 -43.514 -7.455 1.00 48.28 505 VAL A CA 1
ATOM 3956 C C . VAL A 1 505 ? 7.096 -44.831 -7.465 1.00 48.28 505 VAL A C 1
ATOM 3958 O O . VAL A 1 505 ? 6.776 -45.725 -6.683 1.00 48.28 505 VAL A O 1
ATOM 3961 N N . SER A 1 506 ? 8.155 -44.961 -8.274 1.00 48.03 506 SER A N 1
ATOM 3962 C CA . SER A 1 506 ? 9.057 -46.127 -8.235 1.00 48.03 506 SER A CA 1
ATOM 3963 C C . SER A 1 506 ? 10.068 -46.097 -7.085 1.00 48.03 506 SER A C 1
ATOM 3965 O O . SER A 1 506 ? 10.647 -47.127 -6.781 1.00 48.03 506 SER A O 1
ATOM 3967 N N . SER A 1 507 ? 10.288 -44.936 -6.461 1.00 46.84 507 SER A N 1
ATOM 3968 C CA . SER A 1 507 ? 11.151 -44.766 -5.278 1.00 46.84 507 SER A CA 1
ATOM 3969 C C . SER A 1 507 ? 10.393 -44.966 -3.948 1.00 46.84 507 SER A C 1
ATOM 3971 O O . SER A 1 507 ? 10.998 -45.087 -2.886 1.00 46.84 507 SER A O 1
ATOM 3973 N N . GLN A 1 508 ? 9.053 -45.016 -3.995 1.00 46.97 508 GLN A N 1
ATOM 3974 C CA . GLN A 1 508 ? 8.174 -45.286 -2.844 1.00 46.97 508 GLN A CA 1
ATOM 3975 C C . GLN A 1 508 ? 7.558 -46.702 -2.831 1.00 46.97 508 GLN A C 1
ATOM 3977 O O . GLN A 1 508 ? 6.749 -47.005 -1.951 1.00 46.97 508 GLN A O 1
ATOM 3982 N N . LYS A 1 509 ? 7.938 -47.569 -3.773 1.00 42.31 509 LYS A N 1
ATOM 3983 C CA . LYS A 1 509 ? 7.762 -49.028 -3.700 1.00 42.31 509 LYS A CA 1
ATOM 3984 C C . LYS A 1 509 ? 9.121 -49.669 -3.494 1.00 42.31 509 LYS A C 1
ATOM 3986 O O . LYS A 1 509 ? 9.152 -50.707 -2.800 1.00 42.31 509 LYS A O 1
#

InterPro domains:
  IPR021149 MAGT1/OST3/OST6 [PF04756] (31-325)
  IPR036249 Thioredoxin-like superfamily [SSF52833] (41-168)

Organism: NCBI:txid1093900